Protein AF-A0A3M0VZ46-F1 (afdb_monomer)

Foldseek 3Di:
DPPPPDPDCVVLLVPLDDDQDVQLVVLLDQDPPPLQALFFFFAFCPLQCQLVSQLLVLQLLDSSLLSLLVVPVVVLLVVQLVVQHWWAFPVRDTDGSVPDDDLSVLSNLLSSLGRHDDDPVSRVSNNVSVVVSVVVQVVDVVCCVQPPGSANHHSVVSNVVSLLRRLVVLNRTPSRPVSSVSSLLQQWWWKWKWWDAPVVCVPPVDTDIDSDIDTDSAAEFEPFDQDPQQDTDDDLEEEVVRRVVCVQKHFDFHDHDPVRVVVVQVVVCVVPVDRDCPDPVNVVSVCVVRVPRGIMMGMATQADHQKYKYFYPQWDAFDDPDPDTFTDKGRQRAYHYDQKDFCVVRHDPPRDPVRPQFRMWGWFKWKWWFFIQDRVRRTDTGIWMWGQGSVRWIWTHDRNPGTDTDDPVCVRVPDDQDPHPRRDIHTGMTMIGIDRPPDPPPPPDPPPPPPPPPPDDDDDDDDDDDDDDDDDDDDDDDDDDDDDDDDDDDDDDDDDDDDKFKWKWKDDPPDIDIDGDDPVPDDPVNVVVVLVPDDPPIKIKMKIWDDDDDDPDDDDDDDDDDDDDDDDDDDDDTDIFMWTDDSVPRDIDGDDPCVVVVVVVVVVVVVVVVVVVVVVVVVVVVPPDDDDDDDDDDDDDDDDDDDDDDDDDDDDDDDDDDDDDDDDDDDDDDDDDDDDDDDDDDDDDDDDDDDDDDDDDDDDDDDDDDDDDDD

Secondary structure (DSSP, 8-state):
----PPPPTTTTTTTT--PPPHHHHHH-PPPPTT-S-SSPP----TTT-HHHHHHHHHHHH-HHHHHIIIIIIHHHHHHHHHTTPEEEBTTS-EEEGGG---HHHHHHHHHHHHTSPS-HHHHHHHHHHHHHHHHHHTTSHHHHHHS-TT----HHHHHHHHHHHHHHHHHTBSTTHHHHHHHHHTT-EEEEEEEEBHHHHHHH-PEEEPSPPEEESSEEEES--B-TTS-B---SEEEHHHHHHHHTEEEE--B--HHHHHHHHHHHHHHHSS--TTSHHHHHHHHHHHT---EEEEEEEEE--SEEEEEEE-PPPPEEETTEEEPPPP---EEEPPSEEE-GGGB-TTS-GGG-S--EEEEEEEEEEEEEE-TTS-EEEEEEEEEE-TTS-EEEEEGGGEEEEE-SHHHHS--S--TTTSPPPEEEEEEEEE--GGG------------------------------------------PPP-----PPPPP--PPPPEEEEEEEETTEEEEE---GGG--HHHHHHHHHH--TT-EEEEEEEEPPP--------------------PPPPPEEEEEEEETTTTEEEEPPTTHHHHHHHHHHHHHHHHHHHHHHHHHHHH---------------------------------------------PPPP-----------------PPPPPPP----------------

Sequence (711 aa):
MILQESPPDSARREGVFRAPNPDFLGAIRNPPDSTASNEPGALSSTGNSCYRNAVVIMLLSTRPIMSFIQNYHRLKILQLEEEPQNISYLNGSSVSAEYYSNLLLELEKLYSTLWETPSTTKTKRLRTEMNKLVSYLKKDDFFEDQFPHNQQSDAGQFLEYFINRCGAELEETTNFLQDAQDWRDLFTLRQTDRKRCRDCWQINHVKHRTEQIQNNNTWTLVMKRFDHLGQEIKQDSFTLDQLLNQWRKTPGESWYCDDCVADFEARFRAKHGHLDKNSAEYKAAKKERDSSNEDWRWYSYVSLPEVLFIDIVRFKGGQWDGSKVVHPPKDQRMVEIPEYVDMAPALDKDVPAEARHSTKYRLRAVIMHAGSVGRAGICTGHYVNYIRAADDQWWYVNEPREVVAVSFEDINIPTGASEWGGNDFTPYLMCYERVNEEGTPTPPAPAPQVQEVTFDSLFDDDSDAEPLQMTSSESRSPESRLPKQAPNAEPAKEETRATSILHLSLTLGSTTYNLTPTIADLSPSLLEEIARGAKPEARWMATLELPPAEEASSKGASKARKGGKGPKKGGKAPARRLIELDPALGRTYLLPSDVTATMRRSTRVAGRRQAAMKKQQEVEEAGGKGKHKSSISSLSPSLTMNTPPPHIHLLSSSPAAGTTTAAIKTEPPTTPTALVKIKRELVDASLSTPEPPRRKDYCYKGRVCGAAVVA

Radius of gyration: 37.92 Å; Cα contacts (8 Å, |Δi|>4): 885; chains: 1; bounding box: 94×119×137 Å

Solvent-accessible surface area (backbone atoms only — not comparable to full-atom values): 44694 Å² total; per-residue (Å²): 134,83,84,74,77,70,74,69,68,65,75,75,44,75,76,63,62,72,80,73,58,63,74,55,61,74,34,54,50,79,74,68,92,74,56,72,27,76,54,69,59,45,56,73,46,75,49,46,36,28,29,58,51,34,45,52,53,45,53,65,52,34,54,66,57,49,20,44,40,60,58,46,53,45,48,53,46,52,55,30,43,74,64,75,32,63,47,38,31,74,87,73,50,69,43,49,35,83,74,61,81,54,66,58,60,48,48,52,58,38,42,60,40,31,24,35,57,90,48,76,64,42,43,51,49,42,48,52,46,50,50,48,48,50,58,56,49,58,71,39,69,65,43,48,72,73,54,41,87,62,45,69,60,61,41,66,60,49,46,54,51,51,55,52,50,47,28,50,64,26,52,46,21,71,82,28,45,65,56,21,47,52,58,47,52,35,28,33,34,29,33,35,47,31,37,45,22,62,73,57,28,78,76,66,70,50,68,45,68,56,90,64,72,44,78,33,63,53,48,77,40,63,88,69,40,63,49,99,84,63,46,77,51,90,66,70,59,44,45,47,66,56,47,56,61,41,64,34,53,35,79,40,77,60,44,67,45,71,66,58,47,50,50,50,51,49,52,46,22,72,74,68,77,50,80,56,78,82,38,70,67,44,46,48,53,50,45,61,70,54,61,61,88,76,30,54,34,35,47,28,30,56,39,77,31,51,36,46,35,39,34,46,54,39,69,53,73,70,40,74,63,85,95,40,72,39,34,52,60,46,59,80,58,50,63,43,71,66,62,61,47,74,43,62,84,48,41,34,89,84,51,54,74,85,75,53,78,56,42,38,25,36,60,39,27,37,34,29,40,25,43,44,39,39,75,85,59,50,67,49,68,51,43,31,30,39,38,31,36,92,86,71,47,33,32,38,43,48,43,68,86,37,72,43,82,46,59,76,70,44,70,69,52,63,79,64,85,36,90,59,77,74,30,63,61,37,81,35,38,35,37,25,34,56,46,74,73,90,67,69,69,73,74,74,71,78,71,78,78,73,74,82,74,83,83,78,88,88,81,88,83,89,82,93,79,85,87,84,85,81,81,89,78,90,79,90,76,85,87,78,86,77,84,90,80,84,89,89,81,83,81,78,85,79,82,83,77,88,76,69,53,53,41,40,33,47,31,58,84,94,46,74,46,80,44,85,61,63,88,87,74,70,52,75,65,59,55,54,53,53,61,75,70,60,60,99,76,59,49,39,42,34,38,40,39,42,73,73,82,81,78,87,81,79,86,84,91,83,84,89,84,82,90,79,96,76,80,87,82,77,80,84,76,63,57,73,47,61,34,49,52,46,89,90,70,83,52,82,50,82,64,72,89,64,57,69,63,53,54,58,50,49,54,54,52,50,54,53,50,52,54,50,51,53,54,50,52,57,52,58,70,71,60,80,81,81,89,86,89,84,90,84,88,84,84,85,85,92,82,91,82,90,85,88,89,89,88,90,87,88,81,90,84,86,81,89,85,87,89,81,90,79,89,81,83,89,80,82,88,80,84,81,88,79,85,78,86,81,79,90,79,90,79,89,81,82,94,76,88,81,80,84,83,79,89,78,86,83,81,82,82,83,83,85,83,81,87,81,91,88,133

pLDDT: mean 70.36, std 25.59, range [27.38, 98.5]

Structure (mmCIF, N/CA/C/O backbone):
data_AF-A0A3M0VZ46-F1
#
_entry.id   AF-A0A3M0VZ46-F1
#
loop_
_atom_site.group_PDB
_atom_site.id
_atom_site.type_symbol
_atom_site.label_atom_id
_atom_site.label_alt_id
_atom_site.label_comp_id
_atom_site.label_asym_id
_atom_site.label_entity_id
_atom_site.label_seq_id
_atom_site.pdbx_PDB_ins_code
_atom_site.Cartn_x
_atom_site.Cartn_y
_atom_site.Cartn_z
_atom_site.occupancy
_atom_site.B_iso_or_equiv
_atom_site.auth_seq_id
_atom_site.auth_comp_id
_atom_site.auth_asym_id
_atom_site.auth_atom_id
_atom_site.pdbx_PDB_model_num
ATOM 1 N N . MET A 1 1 ? 43.057 4.302 -20.355 1.00 39.41 1 MET A N 1
ATOM 2 C CA . MET A 1 1 ? 41.867 4.109 -19.503 1.00 39.41 1 MET A CA 1
ATOM 3 C C . MET A 1 1 ? 42.252 4.521 -18.101 1.00 39.41 1 MET A C 1
ATOM 5 O O . MET A 1 1 ? 43.111 3.878 -17.517 1.00 39.41 1 MET A O 1
ATOM 9 N N . ILE A 1 2 ? 41.711 5.634 -17.614 1.00 37.44 2 ILE A N 1
ATOM 10 C CA . ILE A 1 2 ? 41.855 6.022 -16.211 1.00 37.44 2 ILE A CA 1
ATOM 11 C C . ILE A 1 2 ? 40.749 5.255 -15.484 1.00 37.44 2 ILE A C 1
ATOM 13 O O . ILE A 1 2 ? 39.576 5.464 -15.783 1.00 37.44 2 ILE A O 1
ATOM 17 N N . LEU A 1 3 ? 41.121 4.305 -14.622 1.00 40.16 3 LEU A N 1
ATOM 18 C CA . LEU A 1 3 ? 40.198 3.678 -13.676 1.00 40.16 3 LEU A CA 1
ATOM 19 C C . LEU A 1 3 ? 39.791 4.769 -12.690 1.00 40.16 3 LEU A C 1
ATOM 21 O O . LEU A 1 3 ? 40.478 5.019 -11.706 1.00 40.16 3 LEU A O 1
ATOM 25 N N . GLN A 1 4 ? 38.732 5.496 -13.020 1.00 38.25 4 GLN A N 1
ATOM 26 C CA . GLN A 1 4 ? 38.130 6.422 -12.085 1.00 38.25 4 GLN A CA 1
ATOM 27 C C . GLN A 1 4 ? 37.441 5.558 -11.028 1.00 38.25 4 GLN A C 1
ATOM 29 O O . GLN A 1 4 ? 36.417 4.930 -11.303 1.00 38.25 4 GLN A O 1
ATOM 34 N N . GLU A 1 5 ? 38.068 5.442 -9.857 1.00 41.75 5 GLU A N 1
ATOM 35 C CA . GLU A 1 5 ? 37.466 4.773 -8.710 1.00 41.75 5 GLU A CA 1
ATOM 36 C C . GLU A 1 5 ? 36.130 5.461 -8.439 1.00 41.75 5 GLU A C 1
ATOM 38 O O . GLU A 1 5 ? 36.062 6.669 -8.197 1.00 41.75 5 GLU A O 1
ATOM 43 N N . SER A 1 6 ? 35.043 4.703 -8.590 1.00 45.66 6 SER A N 1
ATOM 44 C CA . SER A 1 6 ? 33.720 5.195 -8.231 1.00 45.66 6 SER A CA 1
ATOM 45 C C . SER A 1 6 ? 33.770 5.620 -6.761 1.00 45.66 6 SER A C 1
ATOM 47 O O . SER A 1 6 ? 34.400 4.911 -5.971 1.00 45.66 6 SER A O 1
ATOM 49 N N . PRO A 1 7 ? 33.166 6.763 -6.383 1.00 49.09 7 PRO A N 1
ATOM 50 C CA . PRO A 1 7 ? 33.180 7.216 -4.998 1.00 49.09 7 PRO A CA 1
ATOM 51 C C . PRO A 1 7 ? 32.758 6.066 -4.077 1.00 49.09 7 PRO A C 1
ATOM 53 O O . PRO A 1 7 ? 31.862 5.303 -4.455 1.00 49.09 7 PRO A O 1
ATOM 56 N N . PRO A 1 8 ? 33.413 5.904 -2.911 1.00 54.06 8 PRO A N 1
ATOM 57 C CA . PRO A 1 8 ? 33.182 4.767 -2.040 1.00 54.06 8 PRO A CA 1
ATOM 58 C C . PRO A 1 8 ? 31.694 4.691 -1.720 1.00 54.06 8 PRO A C 1
ATOM 60 O O . PRO A 1 8 ? 31.095 5.603 -1.150 1.00 54.06 8 PRO A O 1
ATOM 63 N N . ASP A 1 9 ? 31.110 3.580 -2.145 1.00 57.72 9 ASP A N 1
ATOM 64 C CA . ASP A 1 9 ? 29.677 3.312 -2.165 1.00 57.72 9 ASP A CA 1
ATOM 65 C C . ASP A 1 9 ? 29.048 3.422 -0.757 1.00 57.72 9 ASP A C 1
ATOM 67 O O . ASP A 1 9 ? 27.840 3.548 -0.628 1.00 57.72 9 ASP A O 1
ATOM 71 N N . SER A 1 10 ? 29.863 3.455 0.306 1.00 52.72 10 SER A N 1
ATOM 72 C CA . SER A 1 10 ? 29.469 3.651 1.705 1.00 52.72 10 SER A CA 1
ATOM 73 C C . SER A 1 10 ? 28.842 5.012 2.023 1.00 52.72 10 SER A C 1
ATOM 75 O O . SER A 1 10 ? 27.855 5.045 2.748 1.00 52.72 10 SER A O 1
ATOM 77 N N . ALA A 1 11 ? 29.325 6.124 1.460 1.00 55.00 11 ALA A N 1
ATOM 78 C CA . ALA A 1 11 ? 28.757 7.450 1.756 1.00 55.00 11 ALA A CA 1
ATOM 79 C C . ALA A 1 11 ? 27.369 7.657 1.116 1.00 55.00 11 ALA A C 1
ATOM 81 O O . ALA A 1 11 ? 26.557 8.427 1.613 1.00 55.00 11 ALA A O 1
ATOM 82 N N . ARG A 1 12 ? 27.060 6.921 0.036 1.00 57.31 12 ARG A N 1
ATOM 83 C CA . ARG A 1 12 ? 25.708 6.851 -0.550 1.00 57.31 12 ARG A CA 1
ATOM 84 C C . ARG A 1 12 ? 24.762 5.926 0.232 1.00 57.31 12 ARG A C 1
ATOM 86 O O . ARG A 1 12 ? 23.581 5.877 -0.102 1.00 57.31 12 ARG A O 1
ATOM 93 N N . ARG A 1 13 ? 25.256 5.164 1.221 1.00 59.41 13 ARG A N 1
ATOM 94 C CA . ARG A 1 13 ? 24.473 4.177 1.995 1.00 59.41 13 ARG A CA 1
ATOM 95 C C . ARG A 1 13 ? 23.867 4.751 3.277 1.00 59.41 13 ARG A C 1
ATOM 97 O O . ARG A 1 13 ? 22.826 4.249 3.701 1.00 59.41 13 ARG A O 1
ATOM 104 N N . GLU A 1 14 ? 24.467 5.785 3.868 1.00 55.62 14 GLU A N 1
ATOM 105 C CA . GLU A 1 14 ? 23.945 6.460 5.065 1.00 55.62 14 GLU A CA 1
ATOM 106 C C . GLU A 1 14 ? 22.630 7.184 4.724 1.00 55.62 14 GLU A C 1
ATOM 108 O O . GLU A 1 14 ? 22.613 8.201 4.039 1.00 55.62 14 GLU A O 1
ATOM 113 N N . GLY A 1 15 ? 21.500 6.599 5.132 1.00 58.75 15 GLY A N 1
ATOM 114 C CA . GLY A 1 15 ? 20.143 7.106 4.875 1.00 58.75 15 GLY A CA 1
ATOM 115 C C . GLY A 1 15 ? 19.268 6.192 4.008 1.00 58.75 15 GLY A C 1
ATOM 116 O O . GLY A 1 15 ? 18.043 6.332 4.002 1.00 58.75 15 GLY A O 1
ATOM 117 N N . VAL A 1 16 ? 19.862 5.212 3.316 1.00 63.19 16 VAL A N 1
ATOM 118 C CA . VAL A 1 16 ? 19.117 4.255 2.474 1.00 63.19 16 VAL A CA 1
ATOM 119 C C . VAL A 1 16 ? 18.355 3.255 3.335 1.00 63.19 16 VAL A C 1
ATOM 121 O O . VAL A 1 16 ? 17.161 3.028 3.121 1.00 63.19 16 VAL A O 1
ATOM 124 N N . PHE A 1 17 ? 19.047 2.715 4.336 1.00 62.66 17 PHE A N 1
ATOM 125 C CA . PHE A 1 17 ? 18.474 1.851 5.351 1.00 62.66 17 PHE A CA 1
ATOM 126 C C . PHE A 1 17 ? 18.102 2.676 6.560 1.00 62.66 17 PHE A C 1
ATOM 128 O O . PHE A 1 17 ? 18.951 3.314 7.181 1.00 62.66 17 PHE A O 1
ATOM 135 N N . ARG A 1 18 ? 16.831 2.603 6.917 1.00 71.00 18 ARG A N 1
ATOM 136 C CA . ARG A 1 18 ? 16.387 2.979 8.241 1.00 71.00 18 ARG A CA 1
ATOM 137 C C . ARG A 1 18 ? 15.820 1.725 8.874 1.00 71.00 18 ARG A C 1
ATOM 139 O O . ARG A 1 18 ? 14.837 1.189 8.371 1.00 71.00 18 ARG A O 1
ATOM 146 N N . ALA A 1 19 ? 16.474 1.240 9.923 1.00 69.69 19 ALA A N 1
ATOM 147 C CA . ALA A 1 19 ? 15.853 0.231 10.763 1.00 69.69 19 ALA A CA 1
ATOM 148 C C . ALA A 1 19 ? 14.581 0.848 11.370 1.00 69.69 19 ALA A C 1
ATOM 150 O O . ALA A 1 19 ? 14.625 2.024 11.756 1.00 69.69 19 ALA A O 1
ATOM 151 N N . PRO A 1 20 ? 13.463 0.109 11.437 1.00 70.56 20 PRO A N 1
ATOM 152 C CA . PRO A 1 20 ? 12.300 0.580 12.167 1.00 70.56 20 PRO A CA 1
ATOM 153 C C . PRO A 1 20 ? 12.708 0.947 13.595 1.00 70.56 20 PRO A C 1
ATOM 155 O O . PRO A 1 20 ? 13.656 0.378 14.146 1.00 70.56 20 PRO A O 1
ATOM 158 N N . ASN A 1 21 ? 12.015 1.919 14.180 1.00 79.00 21 ASN A N 1
ATOM 159 C CA . ASN A 1 21 ? 12.285 2.345 15.544 1.00 79.00 21 ASN A CA 1
ATOM 160 C C . ASN A 1 21 ? 12.270 1.117 16.486 1.00 79.00 21 ASN A C 1
ATOM 162 O O . ASN A 1 21 ? 11.260 0.408 16.525 1.00 79.00 21 ASN A O 1
ATOM 166 N N . PRO A 1 22 ? 13.361 0.823 17.221 1.00 79.25 22 PRO A N 1
ATOM 167 C CA . PRO A 1 22 ? 13.434 -0.363 18.070 1.00 79.25 22 PRO A CA 1
ATOM 168 C C . PRO A 1 22 ? 12.386 -0.342 19.186 1.00 79.25 22 PRO A C 1
ATOM 170 O O . PRO A 1 22 ? 11.887 -1.404 19.550 1.00 79.25 22 PRO A O 1
ATOM 173 N N . ASP A 1 23 ? 11.992 0.841 19.672 1.00 77.44 23 ASP A N 1
ATOM 174 C CA . ASP A 1 23 ? 10.914 0.978 20.658 1.00 77.44 23 ASP A CA 1
ATOM 175 C C . ASP A 1 23 ? 9.586 0.493 20.075 1.00 77.44 23 ASP A C 1
ATOM 177 O O . ASP A 1 23 ? 8.810 -0.185 20.746 1.00 77.44 23 ASP A O 1
ATOM 181 N N . PHE A 1 24 ? 9.344 0.792 18.795 1.00 74.94 24 PHE A N 1
ATOM 182 C CA . PHE A 1 24 ? 8.182 0.288 18.078 1.00 74.94 24 PHE A CA 1
ATOM 183 C C . PHE A 1 24 ? 8.277 -1.228 17.856 1.00 74.94 24 PHE A C 1
ATOM 185 O O . PHE A 1 24 ? 7.322 -1.936 18.169 1.00 74.94 24 PHE A O 1
ATOM 192 N N . LEU A 1 25 ? 9.414 -1.747 17.379 1.00 73.19 25 LEU A N 1
ATOM 193 C CA . LEU A 1 25 ? 9.589 -3.190 17.159 1.00 73.19 25 LEU A CA 1
ATOM 194 C C . LEU A 1 25 ? 9.424 -3.993 18.455 1.00 73.19 25 LEU A C 1
ATOM 196 O O . LEU A 1 25 ? 8.754 -5.022 18.456 1.00 73.19 25 LEU A O 1
ATOM 200 N N . GLY A 1 26 ? 9.962 -3.493 19.571 1.00 69.69 26 GLY A N 1
ATOM 201 C CA . GLY A 1 26 ? 9.767 -4.079 20.898 1.00 69.69 26 GLY A CA 1
ATOM 202 C C . GLY A 1 26 ? 8.334 -3.936 21.420 1.00 69.69 26 GLY A C 1
ATOM 203 O O . GLY A 1 26 ? 7.891 -4.729 22.254 1.00 69.69 26 GLY A O 1
ATOM 204 N N . ALA A 1 27 ? 7.588 -2.951 20.914 1.00 65.75 27 ALA A N 1
ATOM 205 C CA . ALA A 1 27 ? 6.179 -2.774 21.213 1.00 65.75 27 ALA A CA 1
ATOM 206 C C . ALA A 1 27 ? 5.267 -3.679 20.381 1.00 65.75 27 ALA A C 1
ATOM 208 O O . ALA A 1 27 ? 4.128 -3.832 20.813 1.00 65.75 27 ALA A O 1
ATOM 209 N N . ILE A 1 28 ? 5.711 -4.282 19.258 1.00 64.44 28 ILE A N 1
ATOM 210 C CA . ILE A 1 28 ? 4.954 -5.300 18.496 1.00 64.44 28 ILE A CA 1
ATOM 211 C C . ILE A 1 28 ? 4.750 -6.533 19.381 1.00 64.44 28 ILE A C 1
ATOM 213 O O . ILE A 1 28 ? 5.497 -7.508 19.347 1.00 64.44 28 ILE A O 1
ATOM 217 N N . ARG A 1 29 ? 3.723 -6.473 20.223 1.00 62.72 29 ARG A N 1
ATOM 218 C CA . ARG A 1 29 ? 3.304 -7.571 21.085 1.00 62.72 29 ARG A CA 1
ATOM 219 C C . ARG A 1 29 ? 2.331 -8.458 20.323 1.00 62.72 29 ARG A C 1
ATOM 221 O O . ARG A 1 29 ? 1.649 -8.014 19.396 1.00 62.72 29 ARG A O 1
ATOM 228 N N . ASN A 1 30 ? 2.221 -9.712 20.761 1.00 56.31 30 ASN A N 1
ATOM 229 C CA . ASN A 1 30 ? 1.018 -10.475 20.458 1.00 56.31 30 ASN A CA 1
ATOM 230 C C . ASN A 1 30 ? -0.188 -9.638 20.918 1.00 56.31 30 ASN A C 1
ATOM 232 O O . ASN A 1 30 ? -0.091 -8.993 21.971 1.00 56.31 30 ASN A O 1
ATOM 236 N N . PRO A 1 31 ? -1.271 -9.574 20.121 1.00 51.91 31 PRO A N 1
ATOM 237 C CA . PRO A 1 31 ? -2.478 -8.864 20.523 1.00 51.91 31 PRO A CA 1
ATOM 238 C C . PRO A 1 31 ? -2.837 -9.300 21.945 1.00 51.91 31 PRO A C 1
ATOM 240 O O . PRO A 1 31 ? -2.648 -10.475 22.270 1.00 51.91 31 PRO A O 1
ATOM 243 N N . PRO A 1 32 ? -3.266 -8.371 22.811 1.00 51.62 32 PRO A N 1
ATOM 244 C CA . PRO A 1 32 ? -3.556 -8.720 24.190 1.00 51.62 32 PRO A CA 1
ATOM 245 C C . PRO A 1 32 ? -4.547 -9.888 24.199 1.00 51.62 32 PRO A C 1
ATOM 247 O O . PRO A 1 32 ? -5.526 -9.856 23.452 1.00 51.62 32 PRO A O 1
ATOM 250 N N . ASP A 1 33 ? -4.325 -10.882 25.067 1.00 54.47 33 ASP A N 1
ATOM 251 C CA . ASP A 1 33 ? -5.211 -12.047 25.282 1.00 54.47 33 ASP A CA 1
ATOM 252 C C . ASP A 1 33 ? -6.659 -11.651 25.674 1.00 54.47 33 ASP A C 1
ATOM 254 O O . ASP A 1 33 ? -7.500 -12.493 25.975 1.00 54.47 33 ASP A O 1
ATOM 258 N N . SER A 1 34 ? -6.961 -10.350 25.709 1.00 53.22 34 SER A N 1
ATOM 259 C CA . SER A 1 34 ? -8.215 -9.738 26.122 1.00 53.22 34 SER A CA 1
ATOM 260 C C . SER A 1 34 ? -9.230 -9.527 24.997 1.00 53.22 34 SER A C 1
ATOM 262 O O . SER A 1 34 ? -10.282 -8.935 25.259 1.00 53.22 34 SER A O 1
ATOM 264 N N . THR A 1 35 ? -8.988 -9.981 23.759 1.00 63.25 35 THR A N 1
ATOM 265 C CA . THR A 1 35 ? -10.085 -10.017 22.781 1.00 63.25 35 THR A CA 1
ATOM 266 C C . THR A 1 35 ? -11.153 -10.980 23.286 1.00 63.25 35 THR A C 1
ATOM 268 O O . THR A 1 35 ? -10.910 -12.174 23.429 1.00 63.25 35 THR A O 1
ATOM 271 N N . ALA A 1 36 ? -12.353 -10.462 23.555 1.00 72.25 36 ALA A N 1
ATOM 272 C CA . ALA A 1 36 ? -13.464 -11.259 24.078 1.00 72.25 36 ALA A CA 1
ATOM 273 C C . ALA A 1 36 ? -13.923 -12.368 23.109 1.00 72.25 36 ALA A C 1
ATOM 275 O O . ALA A 1 36 ? -14.676 -13.260 23.500 1.00 72.25 36 ALA A O 1
ATOM 276 N N . SER A 1 37 ? -13.525 -12.281 21.836 1.00 84.19 37 SER A N 1
ATOM 277 C CA . SER A 1 37 ? -13.819 -13.250 20.789 1.00 84.19 37 SER A CA 1
ATOM 278 C C . SER A 1 37 ? -12.766 -13.211 19.683 1.00 84.19 37 SER A C 1
ATOM 280 O O . SER A 1 37 ? -12.331 -12.136 19.271 1.00 84.19 37 SER A O 1
ATOM 282 N N . ASN A 1 38 ? -12.447 -14.384 19.136 1.00 87.31 38 ASN A N 1
ATOM 283 C CA . ASN A 1 38 ? -11.632 -14.523 17.926 1.00 87.31 38 ASN A CA 1
ATOM 284 C C . ASN A 1 38 ? -12.467 -14.431 16.638 1.00 87.31 38 ASN A C 1
ATOM 286 O O . ASN A 1 38 ? -11.908 -14.349 15.551 1.00 87.31 38 ASN A O 1
ATOM 290 N N . GLU A 1 39 ? -13.801 -14.423 16.744 1.00 93.88 39 GLU A N 1
ATOM 291 C CA . GLU A 1 39 ? -14.708 -14.171 15.621 1.00 93.88 39 GLU A CA 1
ATOM 292 C C . GLU A 1 39 ? -14.839 -12.657 15.351 1.00 93.88 39 GLU A C 1
ATOM 294 O O . GLU A 1 39 ? -15.320 -11.911 16.225 1.00 93.88 39 GLU A O 1
ATOM 299 N N . PRO A 1 40 ? -14.461 -12.179 14.150 1.00 94.50 40 PRO A N 1
ATOM 300 C CA . PRO A 1 40 ? -14.567 -10.773 13.789 1.00 94.50 40 PRO A CA 1
ATOM 301 C C . PRO A 1 40 ? -16.029 -10.360 13.587 1.00 94.50 40 PRO A C 1
ATOM 303 O O . PRO A 1 40 ? -16.891 -11.131 13.182 1.00 94.50 40 PRO A O 1
ATOM 306 N N . GLY A 1 41 ? -16.342 -9.098 13.861 1.00 92.50 41 GLY A N 1
ATOM 307 C CA . GLY A 1 41 ? -17.622 -8.512 13.481 1.00 92.50 41 GLY A CA 1
ATOM 308 C C . GLY A 1 41 ? -17.675 -8.233 11.981 1.00 92.50 41 GLY A C 1
ATOM 309 O O . GLY A 1 41 ? -16.658 -7.949 11.354 1.00 92.50 41 GLY A O 1
ATOM 310 N N . ALA A 1 42 ? -18.873 -8.238 11.405 1.00 91.00 42 ALA A N 1
ATOM 311 C CA . ALA A 1 42 ? -19.058 -7.858 10.012 1.00 91.00 42 ALA A CA 1
ATOM 312 C C . ALA A 1 42 ? -19.668 -6.462 9.841 1.00 91.00 42 ALA A C 1
ATOM 314 O O . ALA A 1 42 ? -20.551 -6.026 10.586 1.00 91.00 42 ALA A O 1
ATOM 315 N N . LEU A 1 43 ? -19.204 -5.769 8.800 1.00 91.50 43 LEU A N 1
ATOM 316 C CA . LEU A 1 43 ? -19.651 -4.434 8.421 1.00 91.50 43 LEU A CA 1
ATOM 317 C C . LEU A 1 43 ? -20.701 -4.495 7.308 1.00 91.50 43 LEU A C 1
ATOM 319 O O . LEU A 1 43 ? -20.539 -5.181 6.303 1.00 91.50 43 LEU A O 1
ATOM 323 N N . SER A 1 44 ? -21.776 -3.722 7.465 1.00 87.81 44 SER A N 1
ATOM 324 C CA . SER A 1 44 ? -22.819 -3.576 6.441 1.00 87.81 44 SER A CA 1
ATOM 325 C C . SER A 1 44 ? -22.310 -2.769 5.250 1.00 87.81 44 SER A C 1
ATOM 327 O O . SER A 1 44 ? -21.794 -1.670 5.432 1.00 87.81 44 SER A O 1
ATOM 329 N N . SER A 1 45 ? -22.524 -3.268 4.035 1.00 81.06 45 SER A N 1
ATOM 330 C CA . SER A 1 45 ? -22.110 -2.648 2.765 1.00 81.06 45 SER A CA 1
ATOM 331 C C . SER A 1 45 ? -23.068 -1.565 2.245 1.00 81.06 45 SER A C 1
ATOM 333 O O . SER A 1 45 ? -23.172 -1.343 1.037 1.00 81.06 45 SER A O 1
ATOM 335 N N . THR A 1 46 ? -23.795 -0.860 3.119 1.00 84.75 46 THR A N 1
ATOM 336 C CA . THR A 1 46 ? -24.784 0.131 2.665 1.00 84.75 46 THR A CA 1
ATOM 337 C C . THR A 1 46 ? -24.125 1.166 1.752 1.00 84.75 46 THR A C 1
ATOM 339 O O . THR A 1 46 ? -23.142 1.796 2.151 1.00 84.75 46 THR A O 1
ATOM 342 N N . GLY A 1 47 ? -24.648 1.315 0.531 1.00 86.12 47 GLY A N 1
ATOM 343 C CA . GLY A 1 47 ? -24.162 2.293 -0.443 1.00 86.12 47 GLY A CA 1
ATOM 344 C C . GLY A 1 47 ? -22.813 1.946 -1.080 1.00 86.12 47 GLY A C 1
ATOM 345 O O . GLY A 1 47 ? -21.946 2.811 -1.131 1.00 86.12 47 GLY A O 1
ATOM 346 N N . ASN A 1 48 ? -22.618 0.709 -1.554 1.00 92.56 48 ASN A N 1
ATOM 347 C CA . ASN A 1 48 ? -21.406 0.288 -2.279 1.00 92.56 48 ASN A CA 1
ATOM 348 C C . ASN A 1 48 ? -20.100 0.503 -1.489 1.00 92.56 48 ASN A C 1
ATOM 350 O O . ASN A 1 48 ? -19.047 0.779 -2.056 1.00 92.56 48 ASN A O 1
ATOM 354 N N . SER A 1 49 ? -20.164 0.368 -0.164 1.00 95.12 49 SER A N 1
ATOM 355 C CA . SER A 1 49 ? -19.047 0.639 0.751 1.00 95.12 49 SER A CA 1
ATOM 356 C C . SER A 1 49 ? -18.156 -0.574 1.043 1.00 95.12 49 SER A C 1
ATOM 358 O O . SER A 1 49 ? -17.275 -0.496 1.901 1.00 95.12 49 SER A O 1
ATOM 360 N N . CYS A 1 50 ? -18.353 -1.694 0.339 1.00 95.94 50 CYS A N 1
ATOM 361 C CA . CYS A 1 50 ? -17.606 -2.932 0.569 1.00 95.94 50 CYS A CA 1
ATOM 362 C C . CYS A 1 50 ? -16.090 -2.768 0.364 1.00 95.94 50 CYS A C 1
ATOM 364 O O . CYS A 1 50 ? -15.338 -3.337 1.145 1.00 95.94 50 CYS A O 1
ATOM 366 N N . TYR A 1 51 ? -15.633 -1.932 -0.578 1.00 97.12 51 TYR A N 1
ATOM 367 C CA . TYR A 1 51 ? -14.200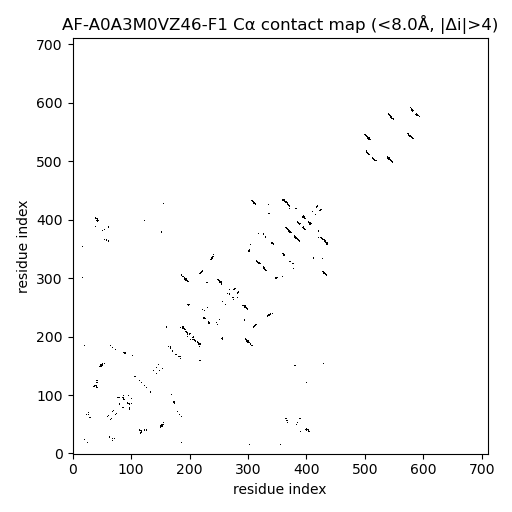 -1.649 -0.787 1.00 97.12 51 TYR A CA 1
ATOM 368 C C . TYR A 1 51 ? -13.530 -1.090 0.480 1.00 97.12 51 TYR A C 1
ATOM 370 O O . TYR A 1 51 ? -12.498 -1.587 0.925 1.00 97.12 51 TYR A O 1
ATOM 378 N N . ARG A 1 52 ? -14.165 -0.096 1.113 1.00 96.88 52 ARG A N 1
ATOM 379 C CA . ARG A 1 52 ? -13.684 0.542 2.341 1.00 96.88 52 ARG A CA 1
ATOM 380 C C . ARG A 1 52 ? -13.782 -0.402 3.528 1.00 96.88 52 ARG A C 1
ATOM 382 O O . ARG A 1 52 ? -12.837 -0.502 4.302 1.00 96.88 52 ARG A O 1
ATOM 389 N N . ASN A 1 53 ? -14.925 -1.071 3.684 1.00 97.12 53 ASN A N 1
ATOM 390 C CA . ASN A 1 53 ? -15.121 -2.029 4.771 1.00 97.12 53 ASN A CA 1
ATOM 391 C C . ASN A 1 53 ? -14.061 -3.134 4.704 1.00 97.12 53 ASN A C 1
ATOM 393 O O . ASN A 1 53 ? -13.513 -3.510 5.738 1.00 97.12 53 ASN A O 1
ATOM 397 N N . ALA A 1 54 ? -13.745 -3.608 3.493 1.00 97.50 54 ALA A N 1
ATOM 398 C CA . ALA A 1 54 ? -12.747 -4.639 3.287 1.00 97.50 54 ALA A CA 1
ATOM 399 C C . ALA A 1 54 ? -11.351 -4.170 3.728 1.00 97.50 54 ALA A C 1
ATOM 401 O O . ALA A 1 54 ? -10.697 -4.837 4.528 1.00 97.50 54 ALA A O 1
ATOM 402 N N . VAL A 1 55 ? -10.937 -2.976 3.298 1.00 98.25 55 VAL A N 1
ATOM 403 C CA . VAL A 1 55 ? -9.657 -2.376 3.705 1.00 98.25 55 VAL A CA 1
ATOM 404 C C . VAL A 1 55 ? -9.583 -2.147 5.212 1.00 98.25 55 VAL A C 1
ATOM 406 O O . VAL A 1 55 ? -8.596 -2.525 5.830 1.00 98.25 55 VAL A O 1
ATOM 409 N N . VAL A 1 56 ? -10.620 -1.578 5.832 1.00 97.94 56 VAL A N 1
ATOM 410 C CA . VAL A 1 56 ? -10.611 -1.316 7.280 1.00 97.94 56 VAL A CA 1
ATOM 411 C C . VAL A 1 56 ? -10.507 -2.618 8.072 1.00 97.94 56 VAL A C 1
ATOM 413 O O . VAL A 1 56 ? -9.670 -2.716 8.959 1.00 97.94 56 VAL A O 1
ATOM 416 N N . ILE A 1 57 ? -11.286 -3.646 7.728 1.00 97.25 57 ILE A N 1
ATOM 417 C CA . ILE A 1 57 ? -11.199 -4.957 8.393 1.00 97.25 57 ILE A CA 1
ATOM 418 C C . ILE A 1 57 ? -9.809 -5.585 8.204 1.00 97.25 57 ILE A C 1
ATOM 420 O O . ILE A 1 57 ? -9.260 -6.130 9.159 1.00 97.25 57 ILE A O 1
ATOM 424 N N . MET A 1 58 ? -9.222 -5.472 7.007 1.00 98.19 58 MET A N 1
ATOM 425 C CA . MET A 1 58 ? -7.858 -5.928 6.734 1.00 98.19 58 MET A CA 1
ATOM 426 C C . MET A 1 58 ? -6.856 -5.235 7.670 1.00 98.19 58 MET A C 1
ATOM 428 O O . MET A 1 58 ? -6.118 -5.923 8.368 1.00 98.19 58 MET A O 1
ATOM 432 N N . LEU A 1 59 ? -6.880 -3.901 7.758 1.00 97.62 59 LEU A N 1
ATOM 433 C CA . LEU A 1 59 ? -5.982 -3.126 8.626 1.00 97.62 59 LEU A CA 1
ATOM 434 C C . LEU A 1 59 ? -6.152 -3.475 10.112 1.00 97.62 59 LEU A C 1
ATOM 436 O O . LEU A 1 59 ? -5.165 -3.650 10.820 1.00 97.62 59 LEU A O 1
ATOM 440 N N . LEU A 1 60 ? -7.397 -3.626 10.576 1.00 96.06 60 LEU A N 1
ATOM 441 C CA . LEU A 1 60 ? -7.717 -3.996 11.961 1.00 96.06 60 LEU A CA 1
ATOM 442 C C . LEU A 1 60 ? -7.307 -5.435 12.308 1.00 96.06 60 LEU A C 1
ATOM 444 O O . LEU A 1 60 ? -7.210 -5.777 13.485 1.00 96.06 60 LEU A O 1
ATOM 448 N N . SER A 1 61 ? -7.085 -6.289 11.308 1.00 94.81 61 SER A N 1
ATOM 449 C CA . SER A 1 61 ? -6.564 -7.641 11.520 1.00 94.81 61 SER A CA 1
ATOM 450 C C . SER A 1 61 ? -5.040 -7.677 11.671 1.00 94.81 61 SER A C 1
ATOM 452 O O . SER A 1 61 ? -4.512 -8.675 12.166 1.00 94.81 61 SER A O 1
ATOM 454 N N . THR A 1 62 ? -4.337 -6.604 11.292 1.00 94.75 62 THR A N 1
ATOM 455 C CA . THR A 1 62 ? -2.875 -6.563 11.194 1.00 94.75 62 THR A CA 1
ATOM 456 C C . THR A 1 62 ? -2.216 -6.211 12.531 1.00 94.75 62 THR A C 1
ATOM 458 O O . THR A 1 62 ? -2.394 -5.110 13.058 1.00 94.75 62 THR A O 1
ATOM 461 N N . ARG A 1 63 ? -1.405 -7.123 13.080 1.00 91.62 63 ARG A N 1
ATOM 462 C CA . ARG A 1 63 ? -0.779 -6.987 14.405 1.00 91.62 63 ARG A CA 1
ATOM 463 C C . ARG A 1 63 ? 0.196 -5.806 14.483 1.00 91.62 63 ARG A C 1
ATOM 465 O O . ARG A 1 63 ? 0.026 -5.010 15.405 1.00 91.62 63 ARG A O 1
ATOM 472 N N . PRO A 1 64 ? 1.153 -5.604 13.548 1.00 92.75 64 PRO A N 1
ATOM 473 C CA . PRO A 1 64 ? 2.036 -4.436 13.609 1.00 92.75 64 PRO A CA 1
ATOM 474 C C . PRO A 1 64 ? 1.286 -3.097 13.610 1.00 92.75 64 PRO A C 1
ATOM 476 O O . PRO A 1 64 ? 1.653 -2.195 14.357 1.00 92.75 64 PRO A O 1
ATOM 479 N N . ILE A 1 65 ? 0.199 -2.985 12.833 1.00 94.75 65 ILE A N 1
ATOM 480 C CA . ILE A 1 65 ? -0.631 -1.770 12.765 1.00 94.75 65 ILE A CA 1
ATOM 481 C C . ILE A 1 65 ? -1.306 -1.518 14.107 1.00 94.75 65 ILE A C 1
ATOM 483 O O . ILE A 1 65 ? -1.176 -0.437 14.675 1.00 94.75 65 ILE A O 1
ATOM 487 N N . MET A 1 66 ? -2.009 -2.517 14.642 1.00 93.94 66 MET A N 1
ATOM 488 C CA . MET A 1 66 ? -2.721 -2.341 15.906 1.00 93.94 66 MET A CA 1
ATOM 489 C C . MET A 1 66 ? -1.770 -2.117 17.073 1.00 93.94 66 MET A C 1
ATOM 491 O O . MET A 1 66 ? -2.062 -1.318 17.960 1.00 93.94 66 MET A O 1
ATOM 495 N N . SER A 1 67 ? -0.597 -2.742 17.030 1.00 90.50 67 SER A N 1
ATOM 496 C CA . SER A 1 67 ? 0.438 -2.522 18.024 1.00 90.50 67 SER A CA 1
ATOM 497 C C . SER A 1 67 ? 1.031 -1.116 17.958 1.00 90.50 67 SER A C 1
ATOM 499 O O . SER A 1 67 ? 1.242 -0.502 19.001 1.00 90.50 67 SER A O 1
ATOM 501 N N . PHE A 1 68 ? 1.242 -0.567 16.756 1.00 93.19 68 PHE A N 1
ATOM 502 C CA . PHE A 1 68 ? 1.617 0.839 16.595 1.00 93.19 68 PHE A CA 1
ATOM 503 C C . PHE A 1 68 ? 0.574 1.756 17.246 1.00 93.19 68 PHE A C 1
ATOM 505 O O . PHE A 1 68 ? 0.911 2.649 18.018 1.00 93.19 68 PHE A O 1
ATOM 512 N N . ILE A 1 69 ? -0.709 1.510 16.983 1.00 94.44 69 ILE A N 1
ATOM 513 C CA . ILE A 1 69 ? -1.789 2.354 17.498 1.00 94.44 69 ILE A CA 1
ATOM 514 C C . ILE A 1 69 ? -1.868 2.265 19.030 1.00 94.44 69 ILE A C 1
ATOM 516 O O . ILE A 1 69 ? -1.808 3.290 19.703 1.00 94.44 69 ILE A O 1
ATOM 520 N N . GLN A 1 70 ? -1.961 1.055 19.585 1.00 91.44 70 GLN A N 1
ATOM 521 C CA . GLN A 1 70 ? -2.258 0.829 21.005 1.00 91.44 70 GLN A CA 1
ATOM 522 C C . GLN A 1 70 ? -1.031 0.962 21.912 1.00 91.44 70 GLN A C 1
ATOM 524 O O . GLN A 1 70 ? -1.113 1.550 22.987 1.00 91.44 70 GLN A O 1
ATOM 529 N N . ASN A 1 71 ? 0.115 0.422 21.488 1.00 87.56 71 ASN A N 1
ATOM 530 C CA . ASN A 1 71 ? 1.300 0.295 22.341 1.00 87.56 71 ASN A CA 1
ATOM 531 C C . ASN A 1 71 ? 2.356 1.369 22.073 1.00 87.56 71 ASN A C 1
ATOM 533 O O . ASN A 1 71 ? 3.303 1.479 22.845 1.00 87.56 71 ASN A O 1
ATOM 537 N N . TYR A 1 72 ? 2.229 2.143 20.993 1.00 87.88 72 TYR A N 1
ATOM 538 C CA . TYR A 1 72 ? 3.185 3.198 20.664 1.00 87.88 72 TYR A CA 1
ATOM 539 C C . TYR A 1 72 ? 2.518 4.573 20.682 1.00 87.88 72 TYR A C 1
ATOM 541 O O . TYR A 1 72 ? 2.831 5.401 21.536 1.00 87.88 72 TYR A O 1
ATOM 549 N N . HIS A 1 73 ? 1.541 4.801 19.807 1.00 93.00 73 HIS A N 1
ATOM 550 C CA . HIS A 1 73 ? 0.906 6.106 19.664 1.00 93.00 73 HIS A CA 1
ATOM 551 C C . HIS A 1 73 ? -0.018 6.452 20.847 1.00 93.00 73 HIS A C 1
ATOM 553 O O . HIS A 1 73 ? 0.119 7.514 21.458 1.00 93.00 73 HIS A O 1
ATOM 559 N N . ARG A 1 74 ? -0.924 5.542 21.239 1.00 93.81 74 ARG A N 1
ATOM 560 C CA . ARG A 1 74 ? -1.870 5.781 22.343 1.00 93.81 74 ARG A CA 1
ATOM 561 C C . ARG A 1 74 ? -1.163 5.971 23.682 1.00 93.81 74 ARG A C 1
ATOM 563 O O . ARG A 1 74 ? -1.561 6.854 24.434 1.00 93.81 74 ARG A O 1
ATOM 570 N N . LEU A 1 75 ? -0.100 5.213 23.966 1.00 92.25 75 LEU A N 1
ATOM 571 C CA . LEU A 1 75 ? 0.673 5.382 25.204 1.00 92.25 75 LEU A CA 1
ATOM 572 C C . LEU A 1 75 ? 1.297 6.778 25.316 1.00 92.25 75 LEU A C 1
ATOM 574 O O . LEU A 1 75 ? 1.244 7.373 26.389 1.00 92.25 75 LEU A O 1
ATOM 578 N N . LYS A 1 76 ? 1.829 7.331 24.219 1.00 93.19 76 LYS A N 1
ATOM 579 C CA . LYS A 1 76 ? 2.347 8.708 24.212 1.00 93.19 76 LYS A CA 1
ATOM 580 C C . LYS A 1 76 ? 1.248 9.727 24.495 1.00 93.19 76 LYS A C 1
ATOM 582 O O . LYS A 1 76 ? 1.475 10.669 25.243 1.00 93.19 76 LYS A O 1
ATOM 587 N N . ILE A 1 77 ? 0.053 9.536 23.936 1.00 94.94 77 ILE A N 1
ATOM 588 C CA . ILE A 1 77 ? -1.087 10.417 24.225 1.00 94.94 77 ILE A CA 1
ATOM 589 C C . ILE A 1 77 ? -1.483 10.326 25.703 1.00 94.94 77 ILE A C 1
ATOM 591 O O . ILE A 1 77 ? -1.646 11.364 26.330 1.00 94.94 77 ILE A O 1
ATOM 595 N N . LEU A 1 78 ? -1.570 9.121 26.276 1.00 95.12 78 LEU A N 1
ATOM 596 C CA . LEU A 1 78 ? -1.886 8.936 27.699 1.00 95.12 78 LEU A CA 1
ATOM 597 C C . LEU A 1 78 ? -0.865 9.637 28.612 1.00 95.12 78 LEU A C 1
ATOM 599 O O . LEU A 1 78 ? -1.255 10.294 29.569 1.00 95.12 78 LEU A O 1
ATOM 603 N N . GLN A 1 79 ? 0.428 9.577 28.283 1.00 95.25 79 GLN A N 1
ATOM 604 C CA . GLN A 1 79 ? 1.464 10.317 29.018 1.00 95.25 79 GLN A CA 1
ATOM 605 C C . GLN A 1 79 ? 1.242 11.838 28.952 1.00 95.25 79 GLN A C 1
ATOM 607 O O . GLN A 1 79 ? 1.389 12.534 29.953 1.00 95.25 79 GLN A O 1
ATOM 612 N N . LEU A 1 80 ? 0.839 12.364 27.792 1.00 94.31 80 LEU A N 1
ATOM 613 C CA . LEU A 1 80 ? 0.508 13.785 27.637 1.00 94.31 80 LEU A CA 1
ATOM 614 C C . LEU A 1 80 ? -0.786 14.171 28.378 1.00 94.31 80 LEU A C 1
ATOM 616 O O . LEU A 1 80 ? -0.875 15.290 28.884 1.00 94.31 80 LEU A O 1
ATOM 620 N N . GLU A 1 81 ? -1.771 13.267 28.453 1.00 95.69 81 GLU A N 1
ATOM 621 C CA . GLU A 1 81 ? -3.001 13.429 29.245 1.00 95.69 81 GLU A CA 1
ATOM 622 C C . GLU A 1 81 ? -2.686 13.505 30.755 1.00 95.69 81 GLU A C 1
ATOM 624 O O . GLU A 1 81 ? -3.255 14.342 31.457 1.00 95.69 81 GLU A O 1
ATOM 629 N N . GLU A 1 82 ? -1.755 12.679 31.250 1.00 95.81 82 GLU A N 1
ATOM 630 C CA . GLU A 1 82 ? -1.314 12.662 32.655 1.00 95.81 82 GLU A CA 1
ATOM 631 C C . GLU A 1 82 ? -0.511 13.910 33.061 1.00 95.81 82 GLU A C 1
ATOM 633 O O . GLU A 1 82 ? -0.583 14.342 34.215 1.00 95.81 82 GLU A O 1
ATOM 638 N N . GLU A 1 83 ? 0.232 14.508 32.123 1.00 94.56 83 GLU A N 1
ATOM 639 C CA . GLU A 1 83 ? 1.056 15.709 32.328 1.00 94.56 83 GLU A CA 1
ATOM 640 C C . GLU A 1 83 ? 0.347 17.038 31.964 1.00 94.56 83 GLU A C 1
ATOM 642 O O . GLU A 1 83 ? 0.994 18.065 31.743 1.00 94.56 83 GLU A O 1
ATOM 647 N N . PRO A 1 84 ? -0.993 17.073 32.041 1.00 90.56 84 PRO A N 1
ATOM 648 C CA . PRO A 1 84 ? -1.907 17.968 31.303 1.00 90.56 84 PRO A CA 1
ATOM 649 C C . PRO A 1 84 ? -1.284 18.802 30.168 1.00 90.56 84 PRO A C 1
ATOM 651 O O . PRO A 1 84 ? -1.426 20.029 30.121 1.00 90.56 84 PRO A O 1
ATOM 654 N N . GLN A 1 85 ? -0.590 18.148 29.236 1.00 94.56 85 GLN A N 1
ATOM 655 C CA . GLN A 1 85 ? 0.067 18.833 28.131 1.00 94.56 85 GLN A CA 1
ATOM 656 C C . GLN A 1 85 ? -0.905 19.097 26.978 1.00 94.56 85 GLN A C 1
ATOM 658 O O . GLN A 1 85 ? -1.851 18.347 26.717 1.00 94.56 85 GLN A O 1
ATOM 663 N N . ASN A 1 86 ? -0.637 20.177 26.245 1.00 96.19 86 ASN A N 1
ATOM 664 C CA . ASN A 1 86 ? -1.311 20.445 24.984 1.00 96.19 86 ASN A CA 1
ATOM 665 C C . ASN A 1 86 ? -0.512 19.838 23.830 1.00 96.19 86 ASN A C 1
ATOM 667 O O . ASN A 1 86 ? 0.706 20.005 23.738 1.00 96.19 86 ASN A O 1
ATOM 671 N N . ILE A 1 87 ? -1.217 19.201 22.904 1.00 96.75 87 ILE A N 1
ATOM 672 C CA . ILE A 1 87 ? -0.676 18.803 21.610 1.00 96.75 87 ILE A CA 1
ATOM 673 C C . ILE A 1 87 ? -0.692 20.035 20.715 1.00 96.75 87 ILE A C 1
ATOM 675 O O . ILE A 1 87 ? -1.732 20.671 20.524 1.00 96.75 87 ILE A O 1
ATOM 679 N N . SER A 1 88 ? 0.484 20.398 20.212 1.00 97.12 88 SER A N 1
ATOM 680 C CA . SER A 1 88 ? 0.675 21.594 19.396 1.00 97.12 88 SER A CA 1
ATOM 681 C C . SER A 1 88 ? 0.680 21.225 17.916 1.00 97.12 88 SER A C 1
ATOM 683 O O . SER A 1 88 ? 1.358 20.288 17.492 1.00 97.12 88 SER A O 1
ATOM 685 N N . TYR A 1 89 ? -0.083 21.970 17.126 1.00 97.06 89 TYR A N 1
ATOM 686 C CA . TYR A 1 89 ? -0.138 21.851 15.676 1.00 97.06 89 TYR A CA 1
ATOM 687 C C . TYR A 1 89 ? 0.898 22.767 15.019 1.00 97.06 89 TYR A C 1
ATOM 689 O O . TYR A 1 89 ? 1.254 23.817 15.557 1.00 97.06 89 TYR A O 1
ATOM 697 N N . LEU A 1 90 ? 1.342 22.416 13.810 1.00 95.56 90 LEU A N 1
ATOM 698 C CA . LEU A 1 90 ? 2.301 23.220 13.039 1.00 95.56 90 LEU A CA 1
ATOM 699 C C . LEU A 1 90 ? 1.784 24.628 12.702 1.00 95.56 90 LEU A C 1
ATOM 701 O O . LEU A 1 90 ? 2.575 25.549 12.528 1.00 95.56 90 LEU A O 1
ATOM 705 N N . ASN A 1 91 ? 0.464 24.821 12.656 1.00 96.06 91 ASN A N 1
ATOM 706 C CA . ASN A 1 91 ? -0.156 26.136 12.459 1.00 96.06 91 ASN A CA 1
ATOM 707 C C . ASN A 1 91 ? -0.166 27.014 13.733 1.00 96.06 91 ASN A C 1
ATOM 709 O O . ASN A 1 91 ? -0.767 28.088 13.730 1.00 96.06 91 ASN A O 1
ATOM 713 N N . GLY A 1 92 ? 0.447 26.550 14.828 1.00 96.75 92 GLY A N 1
ATOM 714 C CA . GLY A 1 92 ? 0.518 27.241 16.115 1.00 96.75 92 GLY A CA 1
ATOM 715 C C . GLY A 1 92 ? -0.714 27.075 17.008 1.00 96.75 92 GLY A C 1
ATOM 716 O O . GLY A 1 92 ? -0.685 27.522 18.155 1.00 96.75 92 GLY A O 1
ATOM 717 N N . SER A 1 93 ? -1.787 26.438 16.526 1.00 97.25 93 SER A N 1
ATOM 718 C CA . SER A 1 93 ? -2.915 26.056 17.383 1.00 97.25 93 SER A CA 1
ATOM 719 C C . SER A 1 93 ? -2.527 24.898 18.303 1.00 97.25 93 SER A C 1
ATOM 721 O O . SER A 1 93 ? -1.569 24.170 18.045 1.00 97.25 93 SER A O 1
ATOM 723 N N . SER A 1 94 ? -3.255 24.723 19.399 1.00 97.25 94 SER A N 1
ATOM 724 C CA . SER A 1 94 ? -3.037 23.602 20.304 1.00 97.25 94 SER A CA 1
ATOM 725 C C . SER A 1 94 ? -4.351 23.107 20.889 1.00 97.25 94 SER A C 1
ATOM 727 O O . SER A 1 94 ? -5.338 23.842 20.968 1.00 97.25 94 SER A O 1
ATOM 729 N N . VAL A 1 95 ? -4.365 21.834 21.264 1.00 97.56 95 VAL A N 1
ATOM 730 C CA . VAL A 1 95 ? -5.504 21.170 21.894 1.00 97.56 95 VAL A CA 1
ATOM 731 C C . VAL A 1 95 ? -5.005 20.403 23.110 1.00 97.56 95 VAL A C 1
ATOM 733 O O . VAL A 1 95 ? -3.905 19.856 23.084 1.00 97.56 95 VAL A O 1
ATOM 736 N N . SER A 1 96 ? -5.787 20.361 24.185 1.00 97.44 96 SER A N 1
ATOM 737 C CA . SER A 1 96 ? -5.459 19.492 25.320 1.00 97.44 96 SER A CA 1
ATOM 738 C C . SER A 1 96 ? -5.460 18.028 24.866 1.00 97.44 96 SER A C 1
ATOM 740 O O . SER A 1 96 ? -6.313 17.633 24.066 1.00 97.44 96 SER A O 1
ATOM 742 N N . ALA A 1 97 ? -4.500 17.239 25.360 1.00 96.56 97 ALA A N 1
ATOM 743 C CA . ALA A 1 97 ? -4.322 15.846 24.953 1.00 96.56 97 ALA A CA 1
ATOM 744 C C . ALA A 1 97 ? -5.590 14.987 25.118 1.00 96.56 97 ALA A C 1
ATOM 746 O O . ALA A 1 97 ? -5.865 14.155 24.260 1.00 96.56 97 ALA A O 1
ATOM 747 N N . GLU A 1 98 ? -6.418 15.269 26.131 1.00 95.50 98 GLU A N 1
ATOM 748 C CA . GLU A 1 98 ? -7.706 14.597 26.380 1.00 95.50 98 GLU A CA 1
ATOM 749 C C . GLU A 1 98 ? -8.688 14.730 25.199 1.00 95.50 98 GLU A C 1
ATOM 751 O O . GLU A 1 98 ? -9.497 13.839 24.935 1.00 95.50 98 GLU A O 1
ATOM 756 N N . TYR A 1 99 ? -8.618 15.846 24.470 1.00 96.44 99 TYR A N 1
ATOM 757 C CA . TYR A 1 99 ? -9.511 16.153 23.349 1.00 96.44 99 TYR A CA 1
ATOM 758 C C . TYR A 1 99 ? -8.869 15.884 21.987 1.00 96.44 99 TYR A C 1
ATOM 760 O O . TYR A 1 99 ? -9.500 16.123 20.952 1.00 96.44 99 TYR A O 1
ATOM 768 N N . TYR A 1 100 ? -7.623 15.410 21.962 1.00 96.50 100 TYR A N 1
ATOM 769 C CA . TYR A 1 100 ? -6.953 15.072 20.720 1.00 96.50 100 TYR A CA 1
ATOM 770 C C . TYR A 1 100 ? -7.566 13.812 20.106 1.00 96.50 100 TYR A C 1
ATOM 772 O O . TYR A 1 100 ? -7.786 12.798 20.764 1.00 96.50 100 TYR A O 1
ATOM 780 N N . SER A 1 101 ? -7.852 13.885 18.810 1.00 95.62 101 SER A N 1
ATOM 781 C CA . SER A 1 101 ? -8.417 12.786 18.039 1.00 95.62 101 SER A CA 1
ATOM 782 C C . SER A 1 101 ? -7.798 12.786 16.652 1.00 95.62 101 SER A C 1
ATOM 784 O O . SER A 1 101 ? -7.623 13.846 16.056 1.00 95.62 101 SER A O 1
ATOM 786 N N . ASN A 1 102 ? -7.520 11.599 16.126 1.00 96.75 102 ASN A N 1
ATOM 787 C CA . ASN A 1 102 ? -7.067 11.386 14.755 1.00 96.75 102 ASN A CA 1
ATOM 788 C C . ASN A 1 102 ? -7.632 10.061 14.217 1.00 96.75 102 ASN A C 1
ATOM 790 O O . ASN A 1 102 ? -8.294 9.312 14.946 1.00 96.75 102 ASN A O 1
ATOM 794 N N . LEU A 1 103 ? -7.364 9.754 12.948 1.00 97.50 103 LEU A N 1
ATOM 795 C CA . LEU A 1 103 ? -7.831 8.512 12.320 1.00 97.50 103 LEU A CA 1
ATOM 796 C C . LEU A 1 103 ? -7.354 7.225 13.013 1.00 97.50 103 LEU A C 1
ATOM 798 O O . LEU A 1 103 ? -8.081 6.230 13.003 1.00 97.50 103 LEU A O 1
ATOM 802 N N . LEU A 1 104 ? -6.166 7.222 13.621 1.00 97.38 104 LEU A N 1
ATOM 803 C CA . LEU A 1 104 ? -5.629 6.040 14.301 1.00 97.38 104 LEU A CA 1
ATOM 804 C C . LEU A 1 104 ? -6.424 5.706 15.569 1.00 97.38 104 LEU A C 1
ATOM 806 O O . LEU A 1 104 ? -6.727 4.540 15.817 1.00 97.38 104 LEU A O 1
ATOM 810 N N . LEU A 1 105 ? -6.839 6.721 16.327 1.00 96.56 105 LEU A N 1
ATOM 811 C CA . LEU A 1 105 ? -7.691 6.544 17.507 1.00 96.56 105 LEU A CA 1
ATOM 812 C C . LEU A 1 105 ? -9.113 6.096 17.135 1.00 96.56 105 LEU A C 1
ATOM 814 O O . LEU A 1 105 ? -9.748 5.339 17.871 1.00 96.56 105 LEU A O 1
ATOM 818 N N . GLU A 1 106 ? -9.624 6.508 15.972 1.00 97.19 106 GLU A N 1
ATOM 819 C CA . GLU A 1 106 ? -10.893 5.983 15.453 1.00 97.19 106 GLU A CA 1
ATOM 820 C C . GLU A 1 106 ? -10.774 4.506 15.033 1.00 97.19 106 GLU A C 1
ATOM 822 O O . GLU A 1 106 ? -11.695 3.719 15.279 1.00 97.19 106 GLU A O 1
ATOM 827 N N . LEU A 1 107 ? -9.628 4.089 14.475 1.00 96.88 107 LEU A N 1
ATOM 828 C CA . LEU A 1 107 ? -9.346 2.671 14.226 1.00 96.88 107 LEU A CA 1
ATOM 829 C C . LEU A 1 107 ? -9.258 1.856 15.522 1.00 96.88 107 LEU A C 1
ATOM 831 O O . LEU A 1 107 ? -9.773 0.743 15.561 1.00 96.88 107 LEU A O 1
ATOM 835 N N . GLU A 1 108 ? -8.670 2.388 16.593 1.00 95.75 108 GLU A N 1
ATOM 836 C CA . GLU A 1 108 ? -8.600 1.703 17.893 1.00 95.75 108 GLU A CA 1
ATOM 837 C C . GLU A 1 108 ? -9.995 1.395 18.474 1.00 95.75 108 GLU A C 1
ATOM 839 O O . GLU A 1 108 ? -10.271 0.279 18.939 1.00 95.75 108 GLU A O 1
ATOM 844 N N . LYS A 1 109 ? -10.914 2.367 18.401 1.00 95.38 109 LYS A N 1
ATOM 845 C CA . LYS A 1 109 ? -12.316 2.200 18.829 1.00 95.38 109 LYS A CA 1
ATOM 846 C C . LYS A 1 109 ? -13.025 1.127 18.001 1.00 95.38 109 LYS A C 1
ATOM 848 O O . LYS A 1 109 ? -13.761 0.289 18.540 1.00 95.38 109 LYS A O 1
ATOM 853 N N . LEU A 1 110 ? -12.779 1.132 16.690 1.00 95.75 110 LEU A N 1
ATOM 854 C CA . LEU A 1 110 ? -13.286 0.121 15.768 1.00 95.75 110 LEU A CA 1
ATOM 855 C C . LEU A 1 110 ? -12.720 -1.268 16.063 1.00 95.75 110 LEU A C 1
ATOM 857 O O . LEU A 1 110 ? -13.502 -2.213 16.117 1.00 95.75 110 LEU A O 1
ATOM 861 N N . TYR A 1 111 ? -11.412 -1.390 16.302 1.00 95.19 111 TYR A N 1
ATOM 862 C CA . TYR A 1 111 ? -10.747 -2.646 16.656 1.00 95.19 111 TYR A CA 1
ATOM 863 C C . TYR A 1 111 ? -11.411 -3.294 17.866 1.00 95.19 111 TYR A C 1
ATOM 865 O O . TYR A 1 111 ? -11.839 -4.445 17.806 1.00 95.19 111 TYR A O 1
ATOM 873 N N . SER A 1 112 ? -11.570 -2.516 18.938 1.00 92.25 112 SER A N 1
ATOM 874 C CA . SER A 1 112 ? -12.175 -2.988 20.184 1.00 92.25 112 SER A CA 1
ATOM 875 C C . SER A 1 112 ? -13.575 -3.552 19.944 1.00 92.25 112 SER A C 1
ATOM 877 O O . SER A 1 112 ? -13.916 -4.604 20.470 1.00 92.25 112 SER A O 1
ATOM 879 N N . THR A 1 113 ? -14.360 -2.893 19.087 1.00 94.44 113 THR A N 1
ATOM 880 C CA . THR A 1 113 ? -15.723 -3.320 18.744 1.00 94.44 113 THR A CA 1
ATOM 881 C C . THR A 1 113 ? -15.746 -4.513 17.775 1.00 94.44 113 THR A C 1
ATOM 883 O O . THR A 1 113 ? -16.631 -5.369 17.848 1.00 94.44 113 THR A O 1
ATOM 886 N N . LEU A 1 114 ? -14.786 -4.589 16.846 1.00 94.56 114 LEU A N 1
ATOM 887 C CA . LEU A 1 114 ? -14.683 -5.652 15.843 1.00 94.56 114 LEU A CA 1
ATOM 888 C C . LEU A 1 114 ? -14.495 -7.022 16.503 1.00 94.56 114 LEU A C 1
ATOM 890 O O . LEU A 1 114 ? -15.079 -7.997 16.036 1.00 94.56 114 LEU A O 1
ATOM 894 N N . TRP A 1 115 ? -13.753 -7.086 17.607 1.00 93.38 115 TRP A N 1
ATOM 895 C CA . TRP A 1 115 ? -13.404 -8.332 18.301 1.00 93.38 115 TRP A CA 1
ATOM 896 C C . TRP A 1 115 ? -14.240 -8.608 19.569 1.00 93.38 115 TRP A C 1
ATOM 898 O O . TRP A 1 115 ? -13.916 -9.496 20.353 1.00 93.38 115 TRP A O 1
ATOM 908 N N . GLU A 1 116 ? -15.348 -7.886 19.784 1.00 92.12 116 GLU A N 1
ATOM 909 C CA . GLU A 1 116 ? -16.323 -8.219 20.840 1.00 92.12 116 GLU A CA 1
ATOM 910 C C . GLU A 1 116 ? -16.991 -9.585 20.595 1.00 92.12 116 GLU A C 1
ATOM 912 O O . GLU A 1 116 ? -17.020 -10.094 19.474 1.00 92.12 116 GLU A O 1
ATOM 917 N N . THR A 1 117 ? -17.620 -10.173 21.613 1.00 88.75 117 THR A N 1
ATOM 918 C CA . THR A 1 117 ? -18.423 -11.394 21.441 1.00 88.75 117 THR A CA 1
ATOM 919 C C . THR A 1 117 ? -19.556 -11.185 20.417 1.00 88.75 117 THR A C 1
ATOM 921 O O . THR A 1 117 ? -20.259 -10.165 20.484 1.00 88.75 117 THR A O 1
ATOM 924 N N . PRO A 1 118 ? -19.766 -12.118 19.464 1.00 89.25 118 PRO A N 1
ATOM 925 C CA . PRO A 1 118 ? -20.791 -11.994 18.431 1.00 89.25 118 PRO A CA 1
ATOM 926 C C . PRO A 1 118 ? -22.176 -11.692 19.012 1.00 89.25 118 PRO A C 1
ATOM 928 O O . PRO A 1 118 ? -22.702 -12.419 19.851 1.00 89.25 118 PRO A O 1
ATOM 931 N N . SER A 1 119 ? -22.780 -10.585 18.575 1.00 91.00 119 SER A N 1
ATOM 932 C CA . SER A 1 119 ? -24.140 -10.205 18.963 1.00 91.00 119 SER A CA 1
ATOM 933 C C . SER A 1 119 ? -24.748 -9.188 17.992 1.00 91.00 119 SER A C 1
ATOM 935 O O . SER A 1 119 ? -24.058 -8.478 17.248 1.00 91.00 119 SER A O 1
ATOM 937 N N . THR A 1 120 ? -26.074 -9.047 18.026 1.00 89.88 120 THR A N 1
ATOM 938 C CA . THR A 1 120 ? -26.766 -7.981 17.283 1.00 89.88 120 THR A CA 1
ATOM 939 C C . THR A 1 120 ? -26.374 -6.589 17.782 1.00 89.88 120 THR A C 1
ATOM 941 O O . THR A 1 120 ? -26.355 -5.634 17.003 1.00 89.88 120 THR A O 1
ATOM 944 N N . THR A 1 121 ? -26.059 -6.463 19.075 1.00 92.69 121 THR A N 1
ATOM 945 C CA . THR A 1 121 ? -25.602 -5.212 19.696 1.00 92.69 121 THR A CA 1
ATOM 946 C C . THR A 1 121 ? -24.213 -4.839 19.194 1.00 92.69 121 THR A C 1
ATOM 948 O O . THR A 1 121 ? -24.042 -3.709 18.737 1.00 92.69 121 THR A O 1
ATOM 951 N N . LYS A 1 122 ? -23.279 -5.802 19.148 1.00 91.12 122 LYS A N 1
ATOM 952 C CA . LYS A 1 122 ? -21.954 -5.654 18.524 1.00 91.12 122 LYS A CA 1
ATOM 953 C C . LYS A 1 122 ? -22.081 -5.138 17.096 1.00 91.12 122 LYS A C 1
ATOM 955 O O . LYS A 1 122 ? -21.494 -4.123 16.754 1.00 91.12 122 LYS A O 1
ATOM 960 N N . THR A 1 123 ? -22.919 -5.769 16.273 1.00 90.69 123 THR A N 1
ATOM 961 C CA . THR A 1 123 ? -23.108 -5.360 14.866 1.00 90.69 123 THR A CA 1
ATOM 962 C C . THR A 1 123 ? -23.604 -3.913 14.741 1.00 90.69 123 THR A C 1
ATOM 964 O O . THR A 1 123 ? -23.141 -3.156 13.886 1.00 90.69 123 THR A O 1
ATOM 967 N N . LYS A 1 124 ? -24.541 -3.494 15.606 1.00 92.50 124 LYS A N 1
ATOM 968 C CA . LYS A 1 124 ? -25.023 -2.104 15.650 1.00 92.50 124 LYS A CA 1
ATOM 969 C C . LYS A 1 124 ? -23.929 -1.139 16.106 1.00 92.50 124 LYS A C 1
ATOM 971 O O . LYS A 1 124 ? -23.775 -0.091 15.487 1.00 92.50 124 LYS A O 1
ATOM 976 N N . ARG A 1 125 ? -23.173 -1.487 17.152 1.00 94.50 125 ARG A N 1
ATOM 977 C CA . ARG A 1 125 ? -22.062 -0.677 17.667 1.00 94.50 125 ARG A CA 1
ATOM 978 C C . ARG A 1 125 ? -20.961 -0.532 16.622 1.00 94.50 125 ARG A C 1
ATOM 980 O O . ARG A 1 125 ? -20.568 0.587 16.327 1.00 94.50 125 ARG A O 1
ATOM 987 N N . LEU A 1 126 ? -20.563 -1.629 15.983 1.00 94.38 126 LEU A N 1
ATOM 988 C CA . LEU A 1 126 ? -19.554 -1.647 14.929 1.00 94.38 126 LEU A CA 1
ATOM 989 C C . LEU A 1 126 ? -19.964 -0.754 13.754 1.00 94.38 126 LEU A C 1
ATOM 991 O O . LEU A 1 126 ? -19.164 0.032 13.258 1.00 94.38 126 LEU A O 1
ATOM 995 N N . ARG A 1 127 ? -21.241 -0.803 13.349 1.00 94.38 127 ARG A N 1
ATOM 996 C CA . ARG A 1 127 ? -21.790 0.120 12.345 1.00 94.38 127 ARG A CA 1
ATOM 997 C C . ARG A 1 127 ? -21.720 1.577 12.805 1.00 94.38 127 ARG A C 1
ATOM 999 O O . ARG A 1 127 ? -21.398 2.444 11.999 1.00 94.38 127 ARG A O 1
ATOM 1006 N N . THR A 1 128 ? -22.036 1.855 14.066 1.00 95.75 128 THR A N 1
ATOM 1007 C CA . THR A 1 128 ? -21.954 3.207 14.630 1.00 95.75 128 THR A CA 1
ATOM 1008 C C . THR A 1 128 ? -20.522 3.732 14.623 1.00 95.75 128 THR A C 1
ATOM 1010 O O . THR A 1 128 ? -20.303 4.836 14.134 1.00 95.75 128 THR A O 1
ATOM 1013 N N . GLU A 1 129 ? -19.547 2.946 15.083 1.00 96.56 129 GLU A N 1
ATOM 1014 C CA . GLU A 1 129 ? -18.132 3.337 15.047 1.00 96.56 129 GLU A CA 1
ATOM 1015 C C . GLU A 1 129 ? -17.629 3.498 13.603 1.00 96.56 129 GLU A C 1
ATOM 1017 O O . GLU A 1 129 ? -16.953 4.473 13.287 1.00 96.56 129 GLU A O 1
ATOM 1022 N N . MET A 1 130 ? -18.061 2.639 12.673 1.00 96.44 130 MET A N 1
ATOM 1023 C CA . MET A 1 130 ? -17.705 2.783 11.257 1.00 96.44 130 MET A CA 1
ATOM 1024 C C . MET A 1 130 ? -18.281 4.069 10.655 1.00 96.44 130 MET A C 1
ATOM 1026 O O . MET A 1 130 ? -17.617 4.759 9.885 1.00 96.44 130 MET A O 1
ATOM 1030 N N . ASN A 1 131 ? -19.513 4.429 11.018 1.00 95.62 131 ASN A N 1
ATOM 1031 C CA . ASN A 1 131 ? -20.123 5.682 10.584 1.00 95.62 131 ASN A CA 1
ATOM 1032 C C . ASN A 1 131 ? -19.394 6.905 11.154 1.00 95.62 131 ASN A C 1
ATOM 1034 O O . ASN A 1 131 ? -19.312 7.918 10.459 1.00 95.62 131 ASN A O 1
ATOM 1038 N N . LYS A 1 132 ? -18.857 6.826 12.379 1.00 96.38 132 LYS A N 1
ATOM 1039 C CA . LYS A 1 132 ? -18.012 7.888 12.947 1.00 96.38 132 LYS A CA 1
ATOM 1040 C C . LYS A 1 132 ? -16.713 8.034 12.165 1.00 96.38 132 LYS A C 1
ATOM 1042 O O . LYS A 1 132 ? -16.436 9.145 11.726 1.00 96.38 132 LYS A O 1
ATOM 1047 N N . LEU A 1 133 ? -16.009 6.931 11.886 1.00 96.88 133 LEU A N 1
ATOM 1048 C CA . LEU A 1 133 ? -14.808 6.946 11.044 1.00 96.88 133 LEU A CA 1
ATOM 1049 C C . LEU A 1 133 ? -15.099 7.588 9.679 1.00 96.88 133 LEU A C 1
ATOM 1051 O O . LEU A 1 133 ? -14.393 8.489 9.246 1.00 96.88 133 LEU A O 1
ATOM 1055 N N . VAL A 1 134 ? -16.182 7.180 9.012 1.00 96.12 134 VAL A N 1
ATOM 1056 C CA . VAL A 1 134 ? -16.570 7.751 7.711 1.00 96.12 134 VAL A CA 1
ATOM 1057 C C . VAL A 1 134 ? -16.932 9.230 7.821 1.00 96.12 134 VAL A C 1
ATOM 1059 O O . VAL A 1 134 ? -16.569 10.010 6.948 1.00 96.12 134 VAL A O 1
ATOM 1062 N N . SER A 1 135 ? -17.640 9.633 8.876 1.00 96.31 135 SER A N 1
ATOM 1063 C CA . SER A 1 135 ? -17.972 11.046 9.104 1.00 96.31 135 SER A CA 1
ATOM 1064 C C . SER A 1 135 ? -16.723 11.882 9.366 1.00 96.31 135 SER A C 1
ATOM 1066 O O . SER A 1 135 ? -16.676 13.044 8.980 1.00 96.31 135 SER A O 1
ATOM 1068 N N . TYR A 1 136 ? -15.716 11.288 10.003 1.00 96.50 136 TYR A N 1
ATOM 1069 C CA . TYR A 1 136 ? -14.420 11.910 10.206 1.00 96.50 136 TYR A CA 1
ATOM 1070 C C . TYR A 1 136 ? -13.674 12.071 8.873 1.00 96.50 136 TYR A C 1
ATOM 1072 O O . TYR A 1 136 ? -13.239 13.174 8.568 1.00 96.50 136 TYR A O 1
ATOM 1080 N N . LEU A 1 137 ? -13.607 11.021 8.044 1.00 96.81 137 LEU A N 1
ATOM 1081 C CA . LEU A 1 137 ? -12.981 11.072 6.712 1.00 96.81 137 LEU A CA 1
ATOM 1082 C C . LEU A 1 137 ? -13.624 12.120 5.793 1.00 96.81 137 LEU A C 1
ATOM 1084 O O . LEU A 1 137 ? -12.925 12.804 5.063 1.00 96.81 137 LEU A O 1
ATOM 1088 N N . LYS A 1 138 ? -14.943 12.315 5.879 1.00 96.62 138 LYS A N 1
ATOM 1089 C CA . LYS A 1 138 ? -15.670 13.350 5.119 1.00 96.62 138 LYS A CA 1
ATOM 1090 C C . LYS A 1 138 ? -15.303 14.795 5.467 1.00 96.62 138 LYS A C 1
ATOM 1092 O O . LYS A 1 138 ? -15.773 15.702 4.793 1.00 96.62 138 LYS A O 1
ATOM 1097 N N . LYS A 1 139 ? -14.521 15.031 6.524 1.00 95.56 139 LYS A N 1
ATOM 1098 C CA . LYS A 1 139 ? -13.974 16.367 6.806 1.00 95.56 139 LYS A CA 1
ATOM 1099 C C . LYS A 1 139 ? -12.863 16.753 5.827 1.00 95.56 139 LYS A C 1
ATOM 1101 O O . LYS A 1 139 ? -12.537 17.929 5.738 1.00 95.56 139 LYS A O 1
ATOM 1106 N N . ASP A 1 140 ? -12.269 15.772 5.153 1.00 96.56 140 ASP A N 1
ATOM 1107 C CA . ASP A 1 140 ? -11.311 15.981 4.078 1.00 96.56 140 ASP A CA 1
ATOM 1108 C C . ASP A 1 140 ? -12.067 16.106 2.750 1.00 96.56 140 ASP A C 1
ATOM 1110 O O . ASP A 1 140 ? -12.675 15.142 2.280 1.00 96.56 140 ASP A O 1
ATOM 1114 N N . ASP A 1 141 ? -12.020 17.289 2.137 1.00 95.94 141 ASP A N 1
ATOM 1115 C CA . ASP A 1 141 ? -12.683 17.563 0.856 1.00 95.94 141 ASP A CA 1
ATOM 1116 C C . ASP A 1 141 ? -12.234 16.575 -0.240 1.00 95.94 141 ASP A C 1
ATOM 1118 O O . ASP A 1 141 ? -13.034 16.158 -1.080 1.00 95.94 141 ASP A O 1
ATOM 1122 N N . PHE A 1 142 ? -10.973 16.124 -0.199 1.00 95.88 142 PHE A N 1
ATOM 1123 C CA . PHE A 1 142 ? -10.446 15.166 -1.171 1.00 95.88 142 PHE A CA 1
ATOM 1124 C C . PHE A 1 142 ? -11.107 13.786 -1.048 1.00 95.88 142 PHE A C 1
ATOM 1126 O O . PHE A 1 142 ? -11.260 13.080 -2.048 1.00 95.88 142 PHE A O 1
ATOM 1133 N N . PHE A 1 143 ? -11.548 13.406 0.157 1.00 96.94 143 PHE A N 1
ATOM 1134 C CA . PHE A 1 143 ? -12.239 12.141 0.376 1.00 96.94 143 PHE A CA 1
ATOM 1135 C C . PHE A 1 143 ? -13.574 12.090 -0.364 1.00 96.94 143 PHE A C 1
ATOM 1137 O O . PHE A 1 143 ? -13.876 11.082 -1.002 1.00 96.94 143 PHE A O 1
ATOM 1144 N N . GLU A 1 144 ? -14.386 13.148 -0.288 1.00 95.38 144 GLU A N 1
ATOM 1145 C CA . GLU A 1 144 ? -15.697 13.158 -0.947 1.00 95.38 144 GLU A CA 1
ATOM 1146 C C . GLU A 1 144 ? -15.574 13.189 -2.475 1.00 95.38 144 GLU A C 1
ATOM 1148 O O . GLU A 1 144 ? -16.372 12.544 -3.163 1.00 95.38 144 GLU A O 1
ATOM 1153 N N . ASP A 1 145 ? -14.548 13.869 -2.992 1.00 95.12 145 ASP A N 1
ATOM 1154 C CA . ASP A 1 145 ? -14.244 13.925 -4.422 1.00 95.12 145 ASP A CA 1
ATOM 1155 C C . ASP A 1 145 ? -13.759 12.572 -4.965 1.00 95.12 145 ASP A C 1
ATOM 1157 O O . ASP A 1 145 ? -14.205 12.128 -6.029 1.00 95.12 145 ASP A O 1
ATOM 1161 N N . GLN A 1 146 ? -12.854 11.899 -4.245 1.00 96.06 146 GLN A N 1
ATOM 1162 C CA . GLN A 1 146 ? -12.276 10.627 -4.684 1.00 96.06 146 GLN A CA 1
ATOM 1163 C C . GLN A 1 146 ? -13.184 9.424 -4.392 1.00 96.06 146 GLN A C 1
ATOM 1165 O O . GLN A 1 146 ? -13.203 8.466 -5.168 1.00 96.06 146 GLN A O 1
ATOM 1170 N N . PHE A 1 147 ? -13.961 9.471 -3.307 1.00 96.25 147 PHE A N 1
ATOM 1171 C CA . PHE A 1 147 ? -14.811 8.372 -2.841 1.00 96.25 147 PHE A CA 1
ATOM 1172 C C . PHE A 1 147 ? -16.275 8.811 -2.662 1.00 96.25 147 PHE A C 1
ATOM 1174 O O . PHE A 1 147 ? -16.798 8.807 -1.537 1.00 96.25 147 PHE A O 1
ATOM 1181 N N . PRO A 1 148 ? -16.980 9.159 -3.758 1.00 93.94 148 PRO A N 1
ATOM 1182 C CA . PRO A 1 148 ? -18.340 9.663 -3.677 1.00 93.94 148 PRO A CA 1
ATOM 1183 C C . PRO A 1 148 ? -19.288 8.687 -2.978 1.00 93.94 148 PRO A C 1
ATOM 1185 O O . PRO A 1 148 ? -19.270 7.470 -3.189 1.00 93.94 148 PRO A O 1
ATOM 1188 N N . HIS A 1 149 ? -20.196 9.239 -2.178 1.00 91.75 149 HIS A N 1
ATOM 1189 C CA . HIS A 1 149 ? -21.187 8.445 -1.464 1.00 91.75 149 HIS A CA 1
ATOM 1190 C C . HIS A 1 149 ? -22.047 7.603 -2.427 1.00 91.75 149 HIS A C 1
ATOM 1192 O O . HIS A 1 149 ? -22.505 8.091 -3.461 1.00 91.75 149 HIS A O 1
ATOM 1198 N N . ASN A 1 150 ? -22.333 6.351 -2.052 1.00 91.44 150 ASN A N 1
ATOM 1199 C CA . ASN A 1 150 ? -23.062 5.362 -2.859 1.00 91.44 150 ASN A CA 1
ATOM 1200 C C . ASN A 1 150 ? -22.368 4.916 -4.158 1.00 91.44 150 ASN A C 1
ATOM 1202 O O . ASN A 1 150 ? -22.998 4.211 -4.949 1.00 91.44 150 ASN A O 1
ATOM 1206 N N . GLN A 1 151 ? -21.107 5.276 -4.401 1.00 92.88 151 GLN A N 1
ATOM 1207 C CA . GLN A 1 151 ? -20.350 4.770 -5.546 1.00 92.88 151 GLN A CA 1
ATOM 1208 C C . GLN A 1 151 ? -19.336 3.723 -5.099 1.00 92.88 151 GLN A C 1
ATOM 1210 O O . GLN A 1 151 ? -18.655 3.875 -4.086 1.00 92.88 151 GLN A O 1
ATOM 1215 N N . GLN A 1 152 ? -19.248 2.640 -5.867 1.00 92.69 152 GLN A N 1
ATOM 1216 C CA . GLN A 1 152 ? -18.180 1.675 -5.677 1.00 92.69 152 GLN A CA 1
ATOM 1217 C C . GLN A 1 152 ? -16.862 2.332 -6.080 1.00 92.69 152 GLN A C 1
ATOM 1219 O O . GLN A 1 152 ? -16.778 2.950 -7.139 1.00 92.69 152 GLN A O 1
ATOM 1224 N N . SER A 1 153 ? -15.851 2.187 -5.233 1.00 95.38 153 SER A N 1
ATOM 1225 C CA . SER A 1 153 ? -14.510 2.707 -5.485 1.00 95.38 153 SER A CA 1
ATOM 1226 C C . SER A 1 153 ? -13.478 1.592 -5.398 1.00 95.38 153 SER A C 1
ATOM 1228 O O . SER A 1 153 ? -13.790 0.455 -5.035 1.00 95.38 153 SER A O 1
ATOM 1230 N N . ASP A 1 154 ? -12.2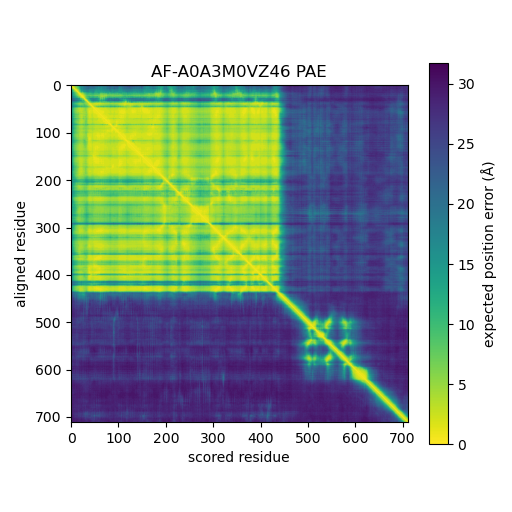46 1.929 -5.753 1.00 96.06 154 ASP A N 1
ATOM 1231 C CA . ASP A 1 154 ? -11.124 1.009 -5.728 1.00 96.06 154 ASP A CA 1
ATOM 1232 C C . ASP A 1 154 ? -10.586 0.798 -4.302 1.00 96.06 154 ASP A C 1
ATOM 1234 O O . ASP A 1 154 ? -10.277 1.756 -3.589 1.00 96.06 154 ASP A O 1
ATOM 1238 N N . ALA A 1 155 ? -10.469 -0.463 -3.874 1.00 97.19 155 ALA A N 1
ATOM 1239 C CA . ALA A 1 155 ? -9.959 -0.802 -2.544 1.00 97.19 155 ALA A CA 1
ATOM 1240 C C . ALA A 1 155 ? -8.466 -0.456 -2.365 1.00 97.19 155 ALA A C 1
ATOM 1242 O O . ALA A 1 155 ? -8.075 -0.022 -1.285 1.00 97.19 155 ALA A O 1
ATOM 1243 N N . GLY A 1 156 ? -7.642 -0.599 -3.408 1.00 96.88 156 GLY A N 1
ATOM 1244 C CA . GLY A 1 156 ? -6.217 -0.260 -3.361 1.00 96.88 156 GLY A CA 1
ATOM 1245 C C . GLY A 1 156 ? -6.001 1.248 -3.228 1.00 96.88 156 GLY A C 1
ATOM 1246 O O . GLY A 1 156 ? -5.245 1.690 -2.365 1.00 96.88 156 GLY A O 1
ATOM 1247 N N . GLN A 1 157 ? -6.750 2.050 -3.991 1.00 96.50 157 GLN A N 1
ATOM 1248 C CA . GLN A 1 157 ? -6.728 3.513 -3.871 1.00 96.50 157 GLN A CA 1
ATOM 1249 C C . GLN A 1 157 ? -7.211 3.985 -2.499 1.00 96.50 157 GLN A C 1
ATOM 1251 O O . GLN A 1 157 ? -6.632 4.911 -1.934 1.00 96.50 157 GLN A O 1
ATOM 1256 N N . PHE A 1 158 ? -8.257 3.359 -1.945 1.00 98.06 158 PHE A N 1
ATOM 1257 C CA . PHE A 1 158 ? -8.715 3.697 -0.599 1.00 98.06 158 PHE A CA 1
ATOM 1258 C C . PHE A 1 158 ? -7.676 3.332 0.470 1.00 98.06 158 PHE A C 1
ATOM 1260 O O . PHE A 1 158 ? -7.473 4.126 1.384 1.00 98.06 158 PHE A O 1
ATOM 1267 N N . LEU A 1 159 ? -6.989 2.186 0.352 1.00 98.12 159 LEU A N 1
ATOM 1268 C CA . LEU A 1 159 ? -5.875 1.825 1.240 1.00 98.12 159 LEU A CA 1
ATOM 1269 C C . LEU A 1 159 ? -4.774 2.892 1.213 1.00 98.12 159 LEU A C 1
ATOM 1271 O O . LEU A 1 159 ? -4.354 3.363 2.270 1.00 98.12 159 LEU A O 1
ATOM 1275 N N . GLU A 1 160 ? -4.322 3.274 0.018 1.00 97.00 160 GLU A N 1
ATOM 1276 C CA . GLU A 1 160 ? -3.266 4.273 -0.156 1.00 97.00 160 GLU A CA 1
ATOM 1277 C C . GLU A 1 160 ? -3.677 5.629 0.429 1.00 97.00 160 GLU A C 1
ATOM 1279 O O . GLU A 1 160 ? -2.934 6.206 1.225 1.00 97.00 160 GLU A O 1
ATOM 1284 N N . TYR A 1 161 ? -4.881 6.104 0.092 1.00 97.81 161 TYR A N 1
ATOM 1285 C CA . TYR A 1 161 ? -5.447 7.325 0.661 1.00 97.81 161 TYR A CA 1
ATOM 1286 C C . TYR A 1 161 ? -5.472 7.264 2.193 1.00 97.81 161 TYR A C 1
ATOM 1288 O O . TYR A 1 161 ? -4.976 8.174 2.855 1.00 97.81 161 TYR A O 1
ATOM 1296 N N . PHE A 1 162 ? -6.004 6.179 2.758 1.00 98.25 162 PHE A N 1
ATOM 1297 C CA . PHE A 1 162 ? -6.202 6.049 4.196 1.00 98.25 162 PHE A CA 1
ATOM 1298 C C . PHE A 1 162 ? -4.870 6.055 4.961 1.00 98.25 162 PHE A C 1
ATOM 1300 O O . PHE A 1 162 ? -4.716 6.818 5.913 1.00 98.25 162 PHE A O 1
ATOM 1307 N N . ILE A 1 163 ? -3.877 5.272 4.519 1.00 97.69 163 ILE A N 1
ATOM 1308 C CA . ILE A 1 163 ? -2.547 5.229 5.154 1.00 97.69 163 ILE A CA 1
ATOM 1309 C C . ILE A 1 163 ? -1.853 6.589 5.071 1.00 97.69 163 ILE A C 1
ATOM 1311 O O . ILE A 1 163 ? -1.292 7.052 6.069 1.00 97.69 163 ILE A O 1
ATOM 1315 N N . ASN A 1 164 ? -1.902 7.237 3.904 1.00 96.88 164 ASN A N 1
ATOM 1316 C CA . ASN A 1 164 ? -1.280 8.544 3.705 1.00 96.88 164 ASN A CA 1
ATOM 1317 C C . ASN A 1 164 ? -1.959 9.621 4.555 1.00 96.88 164 ASN A C 1
ATOM 1319 O O . ASN A 1 164 ? -1.268 10.443 5.155 1.00 96.88 164 ASN A O 1
ATOM 1323 N N . ARG A 1 165 ? -3.293 9.590 4.669 1.00 97.62 165 ARG A N 1
ATOM 1324 C CA . ARG A 1 165 ? -4.038 10.531 5.509 1.00 97.62 165 ARG A CA 1
ATOM 1325 C C . ARG A 1 165 ? -3.723 10.338 6.993 1.00 97.62 165 ARG A C 1
ATOM 1327 O O . ARG A 1 165 ? -3.511 11.334 7.675 1.00 97.62 165 ARG A O 1
ATOM 1334 N N . CYS A 1 166 ? -3.603 9.099 7.481 1.00 97.81 166 CYS A N 1
ATOM 1335 C CA . CYS A 1 166 ? -3.137 8.834 8.849 1.00 97.81 166 CYS A CA 1
ATOM 1336 C C . CYS A 1 166 ? -1.749 9.437 9.112 1.00 97.81 166 CYS A C 1
ATOM 1338 O O . CYS A 1 166 ? -1.551 10.076 10.140 1.00 97.81 166 CYS A O 1
ATOM 1340 N N . GLY A 1 167 ? -0.804 9.272 8.179 1.00 97.19 167 GLY A N 1
ATOM 1341 C CA . GLY A 1 167 ? 0.524 9.879 8.292 1.00 97.19 167 GLY A CA 1
ATOM 1342 C C . GLY A 1 167 ? 0.463 11.408 8.317 1.00 97.19 167 GLY A C 1
ATOM 1343 O O . GLY A 1 167 ? 1.065 12.023 9.190 1.00 97.19 167 GLY A O 1
ATOM 1344 N N . ALA A 1 168 ? -0.314 12.011 7.414 1.00 97.19 168 ALA A N 1
ATOM 1345 C CA . ALA A 1 168 ? -0.467 13.462 7.328 1.00 97.19 168 ALA A CA 1
ATOM 1346 C C . ALA A 1 168 ? -1.036 14.077 8.621 1.00 97.19 168 ALA A C 1
ATOM 1348 O O . ALA A 1 168 ? -0.520 15.088 9.084 1.00 97.19 168 ALA A O 1
ATOM 1349 N N . GLU A 1 169 ? -2.037 13.454 9.255 1.00 97.12 169 GLU A N 1
ATOM 1350 C CA . GLU A 1 169 ? -2.597 13.956 10.525 1.00 97.12 169 GLU A CA 1
ATOM 1351 C C . GLU A 1 169 ? -1.595 13.931 11.684 1.00 97.12 169 GLU A C 1
ATOM 1353 O O . GLU A 1 169 ? -1.660 14.771 12.583 1.00 97.12 169 GLU A O 1
ATOM 1358 N N . LEU A 1 170 ? -0.650 12.988 11.671 1.00 97.38 170 LEU A N 1
ATOM 1359 C CA . LEU A 1 170 ? 0.440 12.968 12.645 1.00 97.38 170 LEU A CA 1
ATOM 1360 C C . LEU A 1 170 ? 1.454 14.088 12.359 1.00 97.38 170 LEU A C 1
ATOM 1362 O O . LEU A 1 170 ? 1.902 14.752 13.296 1.00 97.38 170 LEU A O 1
ATOM 1366 N N . GLU A 1 171 ? 1.760 14.352 11.083 1.00 97.12 171 GLU A N 1
ATOM 1367 C CA . GLU A 1 171 ? 2.655 15.444 10.662 1.00 97.12 171 GLU A CA 1
ATOM 1368 C C . GLU A 1 171 ? 2.105 16.835 10.955 1.00 97.12 171 GLU A C 1
ATOM 1370 O O . GLU A 1 171 ? 2.879 17.761 11.179 1.00 97.12 171 GLU A O 1
ATOM 1375 N N . GLU A 1 172 ? 0.781 16.995 10.990 1.00 96.31 172 GLU A N 1
ATOM 1376 C CA . GLU A 1 172 ? 0.131 18.254 11.362 1.00 96.31 172 GLU A CA 1
ATOM 1377 C C . GLU A 1 172 ? 0.466 18.681 12.809 1.00 96.31 172 GLU A C 1
ATOM 1379 O O . GLU A 1 172 ? 0.262 19.846 13.162 1.00 96.31 172 GLU A O 1
ATOM 1384 N N . THR A 1 173 ? 1.021 17.781 13.634 1.00 95.38 173 THR A N 1
ATOM 1385 C CA . THR A 1 173 ? 1.407 18.039 15.029 1.00 95.38 173 THR A CA 1
ATOM 1386 C C . THR A 1 173 ? 2.920 18.001 15.245 1.00 95.38 173 THR A C 1
ATOM 1388 O O . THR A 1 173 ? 3.629 17.152 14.708 1.00 95.38 173 THR A O 1
ATOM 1391 N N . THR A 1 174 ? 3.439 18.870 16.113 1.00 94.69 174 THR A N 1
ATOM 1392 C CA . THR A 1 174 ? 4.864 18.846 16.492 1.00 94.69 174 THR A CA 1
ATOM 1393 C C . THR A 1 174 ? 5.213 17.665 17.394 1.00 94.69 174 THR A C 1
ATOM 1395 O O . THR A 1 174 ? 6.354 17.209 17.401 1.00 94.69 174 THR A O 1
ATOM 1398 N N . ASN A 1 175 ? 4.239 17.167 18.160 1.00 95.81 175 ASN A N 1
ATOM 1399 C CA . ASN A 1 175 ? 4.427 16.089 19.131 1.00 95.81 175 ASN A CA 1
ATOM 1400 C C . ASN A 1 175 ? 4.614 14.716 18.461 1.00 95.81 175 ASN A C 1
ATOM 1402 O O . ASN A 1 175 ? 5.259 13.846 19.044 1.00 95.81 175 ASN A O 1
ATOM 1406 N N . PHE A 1 176 ? 4.082 14.526 17.247 1.00 96.44 176 PHE A N 1
ATOM 1407 C CA . PHE A 1 176 ? 4.001 13.215 16.591 1.00 96.44 176 PHE A CA 1
ATOM 1408 C C . PHE A 1 176 ? 4.726 13.143 15.238 1.00 96.44 176 PHE A C 1
ATOM 1410 O O . PHE A 1 176 ? 4.478 12.226 14.460 1.00 96.44 176 PHE A O 1
ATOM 1417 N N . LEU A 1 177 ? 5.678 14.045 14.957 1.00 95.44 177 LEU A N 1
ATOM 1418 C CA . LEU A 1 177 ? 6.479 13.991 13.720 1.00 95.44 177 LEU A CA 1
ATOM 1419 C C . LEU A 1 177 ? 7.228 12.656 13.559 1.00 95.44 177 LEU A C 1
ATOM 1421 O O . LEU A 1 177 ? 7.320 12.113 12.458 1.00 95.44 177 LEU A O 1
ATOM 1425 N N . GLN A 1 178 ? 7.753 12.114 14.661 1.00 93.94 178 GLN A N 1
ATOM 1426 C CA . GLN A 1 178 ? 8.431 10.819 14.646 1.00 93.94 178 GLN A CA 1
ATOM 1427 C C . GLN A 1 178 ? 7.435 9.666 14.451 1.00 93.94 178 GLN A C 1
ATOM 1429 O O . GLN A 1 178 ? 7.708 8.776 13.651 1.00 93.94 178 GLN A O 1
ATOM 1434 N N . ASP A 1 179 ? 6.258 9.718 15.084 1.00 94.44 179 ASP A N 1
ATOM 1435 C CA . ASP A 1 179 ? 5.183 8.734 14.893 1.00 94.44 179 ASP A CA 1
ATOM 1436 C C . ASP A 1 179 ? 4.704 8.714 13.440 1.00 94.44 179 ASP A C 1
ATOM 1438 O O . ASP A 1 179 ? 4.523 7.642 12.874 1.00 94.44 179 ASP A O 1
ATOM 1442 N N . ALA A 1 180 ? 4.540 9.880 12.807 1.00 95.69 180 ALA A N 1
ATOM 1443 C CA . ALA A 1 180 ? 4.146 9.984 11.402 1.00 95.69 180 ALA A CA 1
ATOM 1444 C C . ALA A 1 180 ? 5.101 9.218 10.488 1.00 95.69 180 ALA A C 1
ATOM 1446 O O . ALA A 1 180 ? 4.716 8.557 9.520 1.00 95.69 18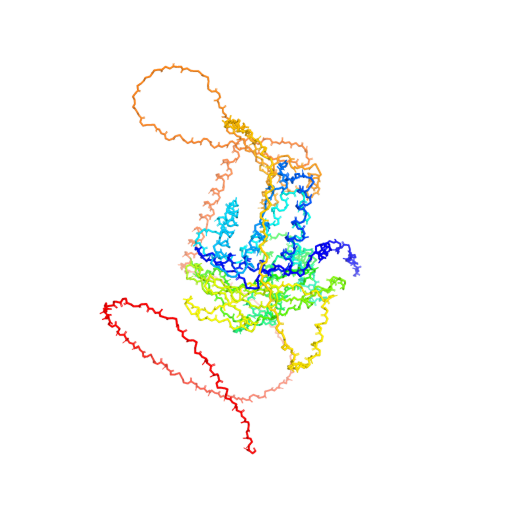0 ALA A O 1
ATOM 1447 N N . GLN A 1 181 ? 6.380 9.320 10.813 1.00 93.94 181 GLN A N 1
ATOM 1448 C CA . GLN A 1 181 ? 7.423 8.701 10.047 1.00 93.94 181 GLN A CA 1
ATOM 1449 C C . GLN A 1 181 ? 7.556 7.202 10.354 1.00 93.94 181 GLN A C 1
ATOM 1451 O O . GLN A 1 181 ? 7.695 6.422 9.413 1.00 93.94 181 GLN A O 1
ATOM 1456 N N . ASP A 1 182 ? 7.449 6.796 11.620 1.00 92.94 182 ASP A N 1
ATOM 1457 C CA . ASP A 1 182 ? 7.414 5.385 12.016 1.00 92.94 182 ASP A CA 1
ATOM 1458 C C . ASP A 1 182 ? 6.193 4.677 11.405 1.00 92.94 182 ASP A C 1
ATOM 1460 O O . ASP A 1 182 ? 6.331 3.580 10.868 1.00 92.94 182 ASP A O 1
ATOM 1464 N N . TRP A 1 183 ? 5.034 5.347 11.361 1.00 95.06 183 TRP A N 1
ATOM 1465 C CA . TRP A 1 183 ? 3.830 4.896 10.656 1.00 95.06 183 TRP A CA 1
ATOM 1466 C C . TRP A 1 183 ? 4.096 4.627 9.173 1.00 95.06 183 TRP A C 1
ATOM 1468 O O . TRP A 1 183 ? 3.716 3.579 8.657 1.00 95.06 183 TRP A O 1
ATOM 1478 N N . ARG A 1 184 ? 4.785 5.534 8.469 1.00 95.00 184 ARG A N 1
ATOM 1479 C CA . ARG A 1 184 ? 5.164 5.309 7.064 1.00 95.00 184 ARG A CA 1
ATOM 1480 C C . ARG A 1 184 ? 6.142 4.155 6.907 1.00 95.00 184 ARG A C 1
ATOM 1482 O O . ARG A 1 184 ? 5.996 3.351 5.983 1.00 95.00 184 ARG A O 1
ATOM 1489 N N . ASP A 1 185 ? 7.136 4.067 7.784 1.00 92.00 185 ASP A N 1
ATOM 1490 C CA . ASP A 1 185 ? 8.157 3.023 7.724 1.00 92.00 185 ASP A CA 1
ATOM 1491 C C . ASP A 1 185 ? 7.548 1.611 7.941 1.00 92.00 185 ASP A C 1
ATOM 1493 O O . ASP A 1 185 ? 8.105 0.640 7.427 1.00 92.00 185 ASP A O 1
ATOM 1497 N N . LEU A 1 186 ? 6.350 1.485 8.547 1.00 93.31 186 LEU A N 1
ATOM 1498 C CA . LEU A 1 186 ? 5.601 0.213 8.619 1.00 93.31 186 LEU A CA 1
ATOM 1499 C C . LEU A 1 186 ? 5.293 -0.405 7.258 1.00 93.31 186 LEU A C 1
ATOM 1501 O O . LEU A 1 186 ? 5.245 -1.629 7.158 1.00 93.31 186 LEU A O 1
ATOM 1505 N N . PHE A 1 187 ? 5.050 0.426 6.243 1.00 95.19 187 PHE A N 1
ATOM 1506 C CA . PHE A 1 187 ? 4.535 0.010 4.932 1.00 95.19 187 PHE A CA 1
ATOM 1507 C C . PHE A 1 187 ? 5.502 0.326 3.790 1.00 95.19 187 PHE A C 1
ATOM 1509 O O . PHE A 1 187 ? 5.326 -0.157 2.672 1.00 95.19 187 PHE A O 1
ATOM 1516 N N . THR A 1 188 ? 6.527 1.144 4.047 1.00 94.31 188 THR A N 1
ATOM 1517 C CA . THR A 1 188 ? 7.415 1.649 2.999 1.00 94.31 188 THR A CA 1
ATOM 1518 C C . THR A 1 188 ? 8.346 0.556 2.479 1.00 94.31 188 THR A C 1
ATOM 1520 O O . THR A 1 188 ? 9.342 0.180 3.100 1.00 94.31 188 THR A O 1
ATOM 1523 N N . LEU A 1 189 ? 8.073 0.117 1.258 1.00 93.12 189 LEU A N 1
ATOM 1524 C CA . LEU A 1 189 ? 8.953 -0.696 0.440 1.00 93.12 189 LEU A CA 1
ATOM 1525 C C . LEU A 1 189 ? 9.915 0.219 -0.328 1.00 93.12 189 LEU A C 1
ATOM 1527 O O . LEU A 1 189 ? 9.515 0.942 -1.247 1.00 93.12 189 LEU A O 1
ATOM 1531 N N . ARG A 1 190 ? 11.201 0.186 0.037 1.00 92.94 190 ARG A N 1
ATOM 1532 C CA . ARG A 1 190 ? 12.232 0.995 -0.630 1.00 92.94 190 ARG A CA 1
ATOM 1533 C C . ARG A 1 190 ? 12.860 0.200 -1.760 1.00 92.94 190 ARG A C 1
ATOM 1535 O O . ARG A 1 190 ? 13.481 -0.842 -1.544 1.00 92.94 190 ARG A O 1
ATOM 1542 N N . GLN A 1 191 ? 12.722 0.709 -2.972 1.00 92.81 191 GLN A N 1
ATOM 1543 C CA . GLN A 1 191 ? 13.121 0.045 -4.201 1.00 92.81 191 GLN A CA 1
ATOM 1544 C C . GLN A 1 191 ? 14.205 0.841 -4.919 1.00 92.81 191 GLN A C 1
ATOM 1546 O O . GLN A 1 191 ? 14.184 2.068 -4.974 1.00 92.81 191 GLN A O 1
ATOM 1551 N N . THR A 1 192 ? 15.136 0.123 -5.529 1.00 91.00 192 THR A N 1
ATOM 1552 C CA . THR A 1 192 ? 16.071 0.671 -6.509 1.00 91.00 192 THR A CA 1
ATOM 1553 C C . THR A 1 192 ? 15.773 0.073 -7.868 1.00 91.00 192 THR A C 1
ATOM 1555 O O . THR A 1 192 ? 15.474 -1.120 -7.977 1.00 91.00 192 THR A O 1
ATOM 1558 N N . ASP A 1 193 ? 15.868 0.890 -8.914 1.00 90.19 193 ASP A N 1
ATOM 1559 C CA . ASP A 1 193 ? 15.890 0.401 -10.282 1.00 90.19 193 ASP A CA 1
ATOM 1560 C C . ASP A 1 193 ? 17.328 0.349 -10.805 1.00 90.19 193 ASP A C 1
ATOM 1562 O O . ASP A 1 193 ? 18.153 1.250 -10.640 1.00 90.19 193 ASP A O 1
ATOM 1566 N N . ARG A 1 194 ? 17.638 -0.770 -11.449 1.00 88.62 194 ARG A N 1
ATOM 1567 C CA . ARG A 1 194 ? 18.877 -0.987 -12.179 1.00 88.62 194 ARG A CA 1
ATOM 1568 C C . ARG A 1 194 ? 18.526 -1.073 -13.656 1.00 88.62 194 ARG A C 1
ATOM 1570 O O . ARG A 1 194 ? 17.647 -1.838 -14.056 1.00 88.62 194 ARG A O 1
ATOM 1577 N N . LYS A 1 195 ? 19.230 -0.303 -14.476 1.00 88.19 195 LYS A N 1
ATOM 1578 C CA . LYS A 1 195 ? 19.075 -0.257 -15.933 1.00 88.19 195 LYS A CA 1
ATOM 1579 C C . LYS A 1 195 ? 20.367 -0.708 -16.592 1.00 88.19 195 LYS A C 1
ATOM 1581 O O . LYS A 1 195 ? 21.458 -0.538 -16.049 1.00 88.19 195 LYS A O 1
ATOM 1586 N N . ARG A 1 196 ? 20.257 -1.316 -17.767 1.00 85.75 196 ARG A N 1
ATOM 1587 C CA . ARG A 1 196 ? 21.421 -1.559 -18.622 1.00 85.75 196 ARG A CA 1
ATOM 1588 C C . ARG A 1 196 ? 21.542 -0.392 -19.574 1.00 85.75 196 ARG A C 1
ATOM 1590 O O . ARG A 1 196 ? 20.577 -0.083 -20.258 1.00 85.75 196 ARG A O 1
ATOM 1597 N N . CYS A 1 197 ? 22.704 0.253 -19.590 1.00 86.38 197 CYS A N 1
ATOM 1598 C CA . CYS A 1 197 ? 23.007 1.175 -20.674 1.00 86.38 197 CYS A CA 1
ATOM 1599 C C . CYS A 1 197 ? 23.214 0.328 -21.920 1.00 86.38 197 CYS A C 1
ATOM 1601 O O . CYS A 1 197 ? 24.058 -0.564 -21.899 1.00 86.38 197 CYS A O 1
ATOM 1603 N N . ARG A 1 198 ? 22.457 0.572 -22.982 1.00 83.88 198 ARG A N 1
ATOM 1604 C CA . ARG A 1 198 ? 22.474 -0.303 -24.152 1.00 83.88 198 ARG A CA 1
ATOM 1605 C C . ARG A 1 198 ? 23.836 -0.387 -24.845 1.00 83.88 198 ARG A C 1
ATOM 1607 O O . ARG A 1 198 ? 24.291 -1.485 -25.156 1.00 83.88 198 ARG A O 1
ATOM 1614 N N . ASP A 1 199 ? 24.512 0.745 -24.999 1.00 84.00 199 ASP A N 1
ATOM 1615 C CA . ASP A 1 199 ? 25.840 0.815 -25.623 1.00 84.00 199 ASP A CA 1
ATOM 1616 C C . ASP A 1 199 ? 26.919 0.234 -24.695 1.00 84.00 199 ASP A C 1
ATOM 1618 O O . ASP A 1 199 ? 27.711 -0.629 -25.070 1.00 84.00 199 ASP A O 1
ATOM 1622 N N . CYS A 1 200 ? 26.908 0.661 -23.435 1.00 83.06 200 CYS A N 1
ATOM 1623 C CA . CYS A 1 200 ? 27.927 0.297 -22.461 1.00 83.06 200 CYS A CA 1
ATOM 1624 C C . CYS A 1 200 ? 27.775 -1.178 -21.979 1.00 83.06 200 CYS A C 1
ATOM 1626 O O . CYS A 1 200 ? 28.760 -1.825 -21.610 1.00 83.06 200 CYS A O 1
ATOM 1628 N N . TRP A 1 201 ? 26.562 -1.754 -22.010 1.00 79.19 201 TRP A N 1
ATOM 1629 C CA . TRP A 1 201 ? 26.292 -3.146 -21.614 1.00 79.19 201 TRP A CA 1
ATOM 1630 C C . TRP A 1 201 ? 26.910 -4.165 -22.567 1.00 79.19 201 TRP A C 1
ATOM 1632 O O . TRP A 1 201 ? 27.388 -5.197 -22.097 1.00 79.19 201 TRP A O 1
ATOM 1642 N N . GLN A 1 202 ? 26.904 -3.891 -23.876 1.00 75.44 202 GLN A N 1
ATOM 1643 C CA . GLN A 1 202 ? 27.523 -4.781 -24.864 1.00 75.44 202 GLN A CA 1
ATOM 1644 C C . GLN A 1 202 ? 29.024 -4.958 -24.616 1.00 75.44 202 GLN A C 1
ATOM 1646 O O . GLN A 1 202 ? 29.586 -5.982 -24.988 1.00 75.44 202 GLN A O 1
ATOM 1651 N N . ILE A 1 203 ? 29.650 -3.973 -23.969 1.00 75.88 203 ILE A N 1
ATOM 1652 C CA . ILE A 1 203 ? 31.088 -3.946 -23.721 1.00 75.88 203 ILE A CA 1
ATOM 1653 C C . ILE A 1 203 ? 31.409 -4.549 -22.350 1.00 75.88 203 ILE A C 1
ATOM 1655 O O . ILE A 1 203 ? 32.241 -5.444 -22.254 1.00 75.88 203 ILE A O 1
ATOM 1659 N N . ASN A 1 204 ? 30.746 -4.078 -21.288 1.00 73.56 204 ASN A N 1
ATOM 1660 C CA . ASN A 1 204 ? 31.181 -4.353 -19.912 1.00 73.56 204 ASN A CA 1
ATOM 1661 C C . ASN A 1 204 ? 30.171 -5.137 -19.067 1.00 73.56 204 ASN A C 1
ATOM 1663 O O . ASN A 1 204 ? 30.446 -5.424 -17.905 1.00 73.56 204 ASN A O 1
ATOM 1667 N N . HIS A 1 205 ? 28.982 -5.444 -19.594 1.00 74.81 205 HIS A N 1
ATOM 1668 C CA . HIS A 1 205 ? 27.902 -6.077 -18.831 1.00 74.81 205 HIS A CA 1
ATOM 1669 C C . HIS A 1 205 ? 27.606 -5.390 -17.475 1.00 74.81 205 HIS A C 1
ATOM 1671 O O . HIS A 1 205 ? 27.246 -6.040 -16.488 1.00 74.81 205 HIS A O 1
ATOM 1677 N N . VAL A 1 206 ? 27.729 -4.058 -17.413 1.00 74.69 206 VAL A N 1
ATOM 1678 C CA . VAL A 1 206 ? 27.473 -3.276 -16.193 1.00 74.69 206 VAL A CA 1
ATOM 1679 C C . VAL A 1 206 ? 26.003 -2.871 -16.118 1.00 74.69 206 VAL A C 1
ATOM 1681 O O . VAL A 1 206 ? 25.427 -2.335 -17.067 1.00 74.69 206 VAL A O 1
ATOM 1684 N N . LYS A 1 207 ? 25.379 -3.127 -14.965 1.00 78.81 207 LYS A N 1
ATOM 1685 C CA . LYS A 1 207 ? 24.060 -2.583 -14.627 1.00 78.81 207 LYS A CA 1
ATOM 1686 C C . LYS A 1 207 ? 24.261 -1.278 -13.867 1.00 78.81 207 LYS A C 1
ATOM 1688 O O . LYS A 1 207 ? 24.935 -1.276 -12.843 1.00 78.81 207 LYS A O 1
ATOM 1693 N N . HIS A 1 208 ? 23.644 -0.205 -14.334 1.00 80.19 208 HIS A N 1
ATOM 1694 C CA . HIS A 1 208 ? 23.659 1.079 -13.652 1.00 80.19 208 HIS A CA 1
ATOM 1695 C C . HIS A 1 208 ? 22.482 1.135 -12.685 1.00 80.19 208 HIS A C 1
ATOM 1697 O O . HIS A 1 208 ? 21.333 0.947 -13.086 1.00 80.19 208 HIS A O 1
ATOM 1703 N N . ARG A 1 209 ? 22.775 1.359 -11.407 1.00 81.06 209 ARG A N 1
ATOM 1704 C CA . ARG A 1 209 ? 21.774 1.674 -10.388 1.00 81.06 209 ARG A CA 1
ATOM 1705 C C . ARG A 1 209 ? 21.395 3.144 -10.547 1.00 81.06 209 ARG A C 1
ATOM 1707 O O . ARG A 1 209 ? 22.285 3.974 -10.719 1.00 81.06 209 ARG A O 1
ATOM 1714 N N . THR A 1 210 ? 20.108 3.468 -10.530 1.00 78.62 210 THR A N 1
ATOM 1715 C CA . THR A 1 210 ? 19.717 4.877 -10.450 1.00 78.62 210 THR A CA 1
ATOM 1716 C C . THR A 1 210 ? 20.024 5.418 -9.057 1.00 78.62 210 THR A C 1
ATOM 1718 O O . THR A 1 210 ? 20.061 4.686 -8.067 1.00 78.62 210 THR A O 1
ATOM 1721 N N . GLU A 1 211 ? 20.263 6.719 -8.971 1.00 76.56 211 GLU A N 1
ATOM 1722 C CA . GLU A 1 211 ? 20.523 7.364 -7.683 1.00 76.56 211 GLU A CA 1
ATOM 1723 C C . GLU A 1 211 ? 19.251 7.486 -6.836 1.00 76.56 211 GLU A C 1
ATOM 1725 O O . GLU A 1 211 ? 19.323 7.556 -5.612 1.00 76.56 211 GLU A O 1
ATOM 1730 N N . GLN A 1 212 ? 18.081 7.472 -7.477 1.00 85.81 212 GLN A N 1
ATOM 1731 C CA . GLN A 1 212 ? 16.806 7.688 -6.815 1.00 85.81 212 GLN A CA 1
ATOM 1732 C C . GLN A 1 212 ? 16.257 6.382 -6.237 1.00 85.81 212 GLN A C 1
ATOM 1734 O O . GLN A 1 212 ? 15.895 5.458 -6.964 1.00 85.81 212 GLN A O 1
ATOM 1739 N N . ILE A 1 213 ? 16.129 6.338 -4.913 1.00 88.19 213 ILE A N 1
ATOM 1740 C CA . ILE A 1 213 ? 15.367 5.295 -4.229 1.00 88.19 213 ILE A CA 1
ATOM 1741 C C . ILE A 1 213 ? 13.887 5.647 -4.325 1.00 88.19 213 ILE A C 1
ATOM 1743 O O . ILE A 1 213 ? 13.472 6.762 -4.008 1.00 88.19 213 ILE A O 1
ATOM 1747 N N . GLN A 1 214 ? 13.098 4.691 -4.794 1.00 91.56 214 GLN A N 1
ATOM 1748 C CA . GLN A 1 214 ? 11.651 4.800 -4.870 1.00 91.56 214 GLN A CA 1
ATOM 1749 C C . GLN A 1 214 ? 11.049 4.274 -3.571 1.00 91.56 214 GLN A C 1
ATOM 1751 O O . GLN A 1 214 ? 11.361 3.157 -3.158 1.00 91.56 214 GLN A O 1
ATOM 1756 N N . ASN A 1 215 ? 10.172 5.060 -2.957 1.00 93.06 215 ASN A N 1
ATOM 1757 C CA . ASN A 1 215 ? 9.390 4.642 -1.801 1.00 93.06 215 ASN A CA 1
ATOM 1758 C C . ASN A 1 215 ? 7.987 4.295 -2.291 1.00 93.06 215 ASN A C 1
ATOM 1760 O O . ASN A 1 215 ? 7.330 5.144 -2.889 1.00 93.06 215 ASN A O 1
ATOM 1764 N N . ASN A 1 216 ? 7.547 3.062 -2.057 1.00 93.38 216 ASN A N 1
ATOM 1765 C CA . ASN A 1 216 ? 6.195 2.617 -2.381 1.00 93.38 216 ASN A CA 1
ATOM 1766 C C . ASN A 1 216 ? 5.547 2.051 -1.116 1.00 93.38 216 ASN A C 1
ATOM 1768 O O . ASN A 1 216 ? 6.205 1.325 -0.380 1.00 93.38 216 ASN A O 1
ATOM 1772 N N . ASN A 1 217 ? 4.268 2.337 -0.880 1.00 92.56 217 ASN A N 1
ATOM 1773 C CA . ASN A 1 217 ? 3.527 1.766 0.258 1.00 92.56 217 ASN A CA 1
ATOM 1774 C C . ASN A 1 217 ? 2.897 0.407 -0.078 1.00 92.56 217 ASN A C 1
ATOM 1776 O O . ASN A 1 217 ? 2.481 -0.341 0.803 1.00 92.56 217 ASN A O 1
ATOM 1780 N N . THR A 1 218 ? 2.797 0.097 -1.368 1.00 93.12 218 THR A N 1
ATOM 1781 C CA . THR A 1 218 ? 2.215 -1.131 -1.898 1.00 93.12 218 THR A CA 1
ATOM 1782 C C . THR A 1 218 ? 3.125 -1.691 -2.981 1.00 93.12 218 THR A C 1
ATOM 1784 O O . THR A 1 218 ? 3.776 -0.959 -3.732 1.00 93.12 218 THR A O 1
ATOM 1787 N N . TRP A 1 219 ? 3.181 -3.016 -3.075 1.00 91.75 219 TRP A N 1
ATOM 1788 C CA . TRP A 1 219 ? 3.806 -3.693 -4.195 1.00 91.75 219 TRP A CA 1
ATOM 1789 C C . TRP A 1 219 ? 2.748 -4.028 -5.243 1.00 91.75 219 TRP A C 1
ATOM 1791 O O . TRP A 1 219 ? 2.067 -5.049 -5.176 1.00 91.75 219 TRP A O 1
ATOM 1801 N N . THR A 1 220 ? 2.627 -3.153 -6.236 1.00 92.69 220 THR A N 1
ATOM 1802 C CA . THR A 1 220 ? 1.718 -3.343 -7.364 1.00 92.69 220 THR A CA 1
ATOM 1803 C C . THR A 1 220 ? 2.281 -4.356 -8.364 1.00 92.69 220 THR A C 1
ATOM 1805 O O . THR A 1 220 ? 3.332 -4.135 -8.965 1.00 92.69 220 THR A O 1
ATOM 1808 N N . LEU A 1 221 ? 1.566 -5.459 -8.576 1.00 90.38 221 LEU A N 1
ATOM 1809 C CA . LEU A 1 221 ? 1.888 -6.525 -9.517 1.00 90.38 221 LEU A CA 1
ATOM 1810 C C . LEU A 1 221 ? 0.927 -6.494 -10.703 1.00 90.38 221 LEU A C 1
ATOM 1812 O O . LEU A 1 221 ? -0.293 -6.511 -10.550 1.00 90.38 221 LEU A O 1
ATOM 1816 N N . VAL A 1 222 ? 1.472 -6.523 -11.916 1.00 87.94 222 VAL A N 1
ATOM 1817 C CA . VAL A 1 222 ? 0.668 -6.679 -13.134 1.00 87.94 222 VAL A CA 1
ATOM 1818 C C . VAL A 1 222 ? 0.650 -8.145 -13.542 1.00 87.94 222 VAL A C 1
ATOM 1820 O O . VAL A 1 222 ? 1.702 -8.763 -13.695 1.00 87.94 222 VAL A O 1
ATOM 1823 N N . MET A 1 223 ? -0.541 -8.684 -13.809 1.00 85.69 223 MET A N 1
ATOM 1824 C CA . MET A 1 223 ? -0.724 -10.053 -14.307 1.00 85.69 223 MET A CA 1
ATOM 1825 C C . MET A 1 223 ? -0.356 -10.171 -15.785 1.00 85.69 223 MET A C 1
ATOM 1827 O O . MET A 1 223 ? -1.185 -10.367 -16.669 1.00 85.69 223 MET A O 1
ATOM 1831 N N . LYS A 1 224 ? 0.916 -10.018 -16.090 1.00 84.06 224 LYS A N 1
ATOM 1832 C CA . LYS A 1 224 ? 1.487 -10.377 -17.386 1.00 84.06 224 LYS A CA 1
ATOM 1833 C C . LYS A 1 224 ? 2.623 -11.314 -17.097 1.00 84.06 224 LYS A C 1
ATOM 1835 O O . LYS A 1 224 ? 3.214 -11.163 -16.043 1.00 84.06 224 LYS A O 1
ATOM 1840 N N . ARG A 1 225 ? 2.961 -12.201 -18.029 1.00 76.94 225 ARG A N 1
ATOM 1841 C CA . ARG A 1 225 ? 4.245 -12.900 -18.029 1.00 76.94 225 ARG A CA 1
ATOM 1842 C C . ARG A 1 225 ? 4.986 -12.613 -19.296 1.00 76.94 225 ARG A C 1
ATOM 1844 O O . ARG A 1 225 ? 4.360 -12.617 -20.337 1.00 76.94 225 ARG A O 1
ATOM 1851 N N . PHE A 1 226 ? 6.280 -12.351 -19.207 1.00 77.81 226 PHE A N 1
ATOM 1852 C CA . PHE A 1 226 ? 7.107 -12.120 -20.381 1.00 77.81 226 PHE A CA 1
ATOM 1853 C C . PHE A 1 226 ? 8.061 -13.293 -20.583 1.00 77.81 226 PHE A C 1
ATOM 1855 O O . PHE A 1 226 ? 8.615 -13.820 -19.614 1.00 77.81 226 PHE A O 1
ATOM 1862 N N . ASP A 1 227 ? 8.234 -13.724 -21.827 1.00 77.44 227 ASP A N 1
ATOM 1863 C CA . ASP A 1 227 ? 9.301 -14.651 -22.183 1.00 77.44 227 ASP A CA 1
ATOM 1864 C C . ASP A 1 227 ? 10.671 -13.945 -22.182 1.00 77.44 227 ASP A C 1
ATOM 1866 O O . ASP A 1 227 ? 10.810 -12.774 -21.816 1.00 77.44 227 ASP A O 1
ATOM 1870 N N . HIS A 1 228 ? 11.724 -14.668 -22.560 1.00 76.38 228 HIS A N 1
ATOM 1871 C CA . HIS A 1 228 ? 13.074 -14.106 -22.627 1.00 76.38 228 HIS A CA 1
ATOM 1872 C C . HIS A 1 228 ? 13.232 -13.011 -23.699 1.00 76.38 228 HIS A C 1
ATOM 1874 O O . HIS A 1 228 ? 14.199 -12.255 -23.617 1.00 76.38 228 HIS A O 1
ATOM 1880 N N . LEU A 1 229 ? 12.281 -12.912 -24.636 1.00 74.44 229 LEU A N 1
ATOM 1881 C CA . LEU A 1 229 ? 12.183 -11.909 -25.701 1.00 74.44 229 LEU A CA 1
ATOM 1882 C C . LEU A 1 229 ? 11.243 -10.749 -25.321 1.00 74.44 229 LEU A C 1
ATOM 1884 O O . LEU A 1 229 ? 10.962 -9.877 -26.135 1.00 74.44 229 LEU A O 1
ATOM 1888 N N . GLY A 1 230 ? 10.702 -10.731 -24.097 1.00 75.62 230 GLY A N 1
ATOM 1889 C CA . GLY A 1 230 ? 9.776 -9.684 -23.663 1.00 75.62 230 GLY A CA 1
ATOM 1890 C C . GLY A 1 230 ? 8.346 -9.832 -24.201 1.00 75.62 230 GLY A C 1
ATOM 1891 O O . GLY A 1 230 ? 7.549 -8.908 -24.037 1.00 75.62 230 GLY A O 1
ATOM 1892 N N . GLN A 1 231 ? 7.985 -10.963 -24.817 1.00 80.69 231 GLN A N 1
ATOM 1893 C CA . GLN A 1 231 ? 6.633 -11.211 -25.330 1.00 80.69 231 GLN A CA 1
ATOM 1894 C C . GLN A 1 231 ? 5.709 -11.752 -24.242 1.00 80.69 231 GLN A C 1
ATOM 1896 O O . GLN A 1 231 ? 6.113 -12.575 -23.422 1.00 80.69 231 GLN A O 1
ATOM 1901 N N . GLU A 1 232 ? 4.448 -11.308 -24.243 1.00 84.12 232 GLU A N 1
ATOM 1902 C CA . GLU A 1 232 ? 3.467 -11.734 -23.244 1.00 84.12 232 GLU A CA 1
ATOM 1903 C C . GLU A 1 232 ? 3.096 -13.222 -23.417 1.00 84.12 232 GLU A C 1
ATOM 1905 O O . GLU A 1 232 ? 2.443 -13.608 -24.387 1.00 84.12 232 GLU A O 1
ATOM 1910 N N . ILE A 1 233 ? 3.480 -14.059 -22.453 1.00 82.94 233 ILE A N 1
ATOM 1911 C CA . ILE A 1 233 ? 3.075 -15.458 -22.345 1.00 82.94 233 ILE A CA 1
ATOM 1912 C C . ILE A 1 233 ? 1.640 -15.503 -21.826 1.00 82.94 233 ILE A C 1
ATOM 1914 O O . ILE A 1 233 ? 1.345 -15.083 -20.703 1.00 82.94 233 ILE A O 1
ATOM 1918 N N . LYS A 1 234 ? 0.746 -16.070 -22.637 1.00 87.94 234 LYS A N 1
ATOM 1919 C CA . LYS A 1 234 ? -0.620 -16.379 -22.218 1.00 87.94 234 LYS A CA 1
ATOM 1920 C C . LYS A 1 234 ? -0.584 -17.572 -21.264 1.00 87.94 234 LYS A C 1
ATOM 1922 O O . LYS A 1 234 ? -0.211 -18.671 -21.661 1.00 87.94 234 LYS A O 1
ATOM 1927 N N . GLN A 1 235 ? -0.941 -17.327 -20.013 1.00 89.94 235 GLN A N 1
ATOM 1928 C CA . GLN A 1 235 ? -1.157 -18.345 -18.986 1.00 89.94 235 GLN A CA 1
ATOM 1929 C C . GLN A 1 235 ? -2.524 -18.097 -18.372 1.00 89.94 235 GLN A C 1
ATOM 1931 O O . GLN A 1 235 ? -2.910 -16.932 -18.261 1.00 89.94 235 GLN A O 1
ATOM 1936 N N . ASP A 1 236 ? -3.223 -19.167 -18.002 1.00 90.50 236 ASP A N 1
ATOM 1937 C CA . ASP A 1 236 ? -4.566 -19.108 -17.411 1.00 90.50 236 ASP A CA 1
ATOM 1938 C C . ASP A 1 236 ? -4.524 -18.952 -15.883 1.00 90.50 236 ASP A C 1
ATOM 1940 O O . ASP A 1 236 ? -5.479 -18.468 -15.272 1.00 90.50 236 ASP A O 1
ATOM 1944 N N . SER A 1 237 ? -3.391 -19.304 -15.274 1.00 93.38 237 SER A N 1
ATOM 1945 C CA . SER A 1 237 ? -3.116 -19.145 -13.852 1.00 93.38 237 SER A CA 1
ATOM 1946 C C . SER A 1 237 ? -1.679 -18.688 -13.603 1.00 93.38 237 SER A C 1
ATOM 1948 O O . SER A 1 237 ? -0.794 -18.858 -14.447 1.00 93.38 237 SER A O 1
ATOM 1950 N N . PHE A 1 238 ? -1.463 -18.103 -12.429 1.00 95.19 238 PHE A N 1
ATOM 1951 C CA . PHE A 1 238 ? -0.158 -17.710 -11.907 1.00 95.19 238 PHE A CA 1
ATOM 1952 C C . PHE A 1 238 ? -0.023 -18.176 -10.464 1.00 95.19 238 PHE A C 1
ATOM 1954 O O . PHE A 1 238 ? -1.020 -18.267 -9.756 1.00 95.19 238 PHE A O 1
ATOM 1961 N N . THR A 1 239 ? 1.202 -18.380 -9.997 1.00 95.88 239 THR A N 1
ATOM 1962 C CA . THR A 1 239 ? 1.475 -18.317 -8.556 1.00 95.88 239 THR A CA 1
ATOM 1963 C C . THR A 1 239 ? 1.912 -16.903 -8.189 1.00 95.88 239 THR A C 1
ATOM 1965 O O . THR A 1 239 ? 2.481 -16.187 -9.022 1.00 95.88 239 THR A O 1
ATOM 1968 N N . LEU A 1 240 ? 1.676 -16.478 -6.948 1.00 95.69 240 LEU A N 1
ATOM 1969 C CA . LEU A 1 240 ? 2.137 -15.169 -6.490 1.00 95.69 240 LEU A CA 1
ATOM 1970 C C . LEU A 1 240 ? 3.660 -15.035 -6.635 1.00 95.69 240 LEU A C 1
ATOM 1972 O O . LEU A 1 240 ? 4.136 -14.029 -7.153 1.00 95.69 240 LEU A O 1
ATOM 1976 N N . ASP A 1 241 ? 4.419 -16.080 -6.303 1.00 94.25 241 ASP A N 1
ATOM 1977 C CA . ASP A 1 241 ? 5.879 -16.100 -6.458 1.00 94.25 241 ASP A CA 1
ATOM 1978 C C . ASP A 1 241 ? 6.330 -15.879 -7.903 1.00 94.25 241 ASP A C 1
ATOM 1980 O O . ASP A 1 241 ? 7.353 -15.233 -8.146 1.00 94.25 241 ASP A O 1
ATOM 1984 N N . GLN A 1 242 ? 5.586 -16.393 -8.888 1.00 93.50 242 GLN A N 1
ATOM 1985 C CA . GLN A 1 242 ? 5.877 -16.121 -10.295 1.00 93.50 242 GLN A CA 1
ATOM 1986 C C . GLN A 1 242 ? 5.698 -14.635 -10.610 1.00 93.50 242 GLN A C 1
ATOM 1988 O O . GLN A 1 242 ? 6.574 -14.047 -11.247 1.00 93.50 242 GLN A O 1
ATOM 1993 N N . LEU A 1 243 ? 4.606 -14.023 -10.138 1.00 93.69 243 LEU A N 1
ATOM 1994 C CA . LEU A 1 243 ? 4.340 -12.597 -10.336 1.00 93.69 243 LEU A CA 1
ATOM 1995 C C . LEU A 1 243 ? 5.397 -11.726 -9.640 1.00 93.69 243 LEU A C 1
ATOM 1997 O O . LEU A 1 243 ? 5.935 -10.810 -10.264 1.00 93.69 243 LEU A O 1
ATOM 2001 N N . LEU A 1 244 ? 5.756 -12.051 -8.395 1.00 92.12 244 LEU A N 1
ATOM 2002 C CA . LEU A 1 244 ? 6.789 -11.354 -7.623 1.00 92.12 244 LEU A CA 1
ATOM 2003 C C . LEU A 1 244 ? 8.150 -11.436 -8.323 1.00 92.12 244 LEU A C 1
ATOM 2005 O O . LEU A 1 244 ? 8.794 -10.415 -8.573 1.00 92.12 244 LEU A O 1
ATOM 2009 N N . ASN A 1 245 ? 8.579 -12.641 -8.709 1.00 90.19 245 ASN A N 1
ATOM 2010 C CA . ASN A 1 245 ? 9.862 -12.842 -9.384 1.00 90.19 245 ASN A CA 1
ATOM 2011 C C . ASN A 1 245 ? 9.932 -12.137 -10.732 1.00 90.19 245 ASN A C 1
ATOM 2013 O O . ASN A 1 245 ? 10.984 -11.626 -11.122 1.00 90.19 245 ASN A O 1
ATOM 2017 N N . GLN A 1 246 ? 8.818 -12.098 -11.450 1.00 88.19 246 GLN A N 1
ATOM 2018 C CA . GLN A 1 246 ? 8.769 -11.437 -12.732 1.00 88.19 246 GLN A CA 1
ATOM 2019 C C . GLN A 1 246 ? 8.753 -9.917 -12.605 1.00 88.19 246 GLN A C 1
ATOM 2021 O O . GLN A 1 246 ? 9.403 -9.243 -13.402 1.00 88.19 246 GLN A O 1
ATOM 2026 N N . TRP A 1 247 ? 8.062 -9.357 -11.611 1.00 86.94 247 TRP A N 1
ATOM 2027 C CA . TRP A 1 247 ? 8.039 -7.909 -11.411 1.00 86.94 247 TRP A CA 1
ATOM 2028 C C . TRP A 1 247 ? 9.436 -7.334 -11.189 1.00 86.94 247 TRP A C 1
ATOM 2030 O O . TRP A 1 247 ? 9.734 -6.227 -11.617 1.00 86.94 247 TRP A O 1
ATOM 2040 N N . ARG A 1 248 ? 10.351 -8.129 -10.629 1.00 89.12 248 ARG A N 1
ATOM 2041 C CA . ARG A 1 248 ? 11.766 -7.761 -10.491 1.00 89.12 248 ARG A CA 1
ATOM 2042 C C . ARG A 1 248 ? 12.488 -7.543 -11.815 1.00 89.12 248 ARG A C 1
ATOM 2044 O O . ARG A 1 248 ? 13.608 -7.034 -11.810 1.00 89.12 248 ARG A O 1
ATOM 2051 N N . LYS A 1 249 ? 11.908 -7.974 -12.933 1.00 88.62 249 LYS A N 1
ATOM 2052 C CA . LYS A 1 249 ? 12.475 -7.841 -14.269 1.00 88.62 249 LYS A CA 1
ATOM 2053 C C . LYS A 1 249 ? 11.366 -7.546 -15.280 1.00 88.62 249 LYS A C 1
ATOM 2055 O O . LYS A 1 249 ? 10.828 -8.458 -15.906 1.00 88.62 249 LYS A O 1
ATOM 2060 N N . THR A 1 250 ? 11.071 -6.269 -15.498 1.00 85.56 250 THR A N 1
ATOM 2061 C CA . THR A 1 250 ? 10.085 -5.860 -16.506 1.00 85.56 250 THR A CA 1
ATOM 2062 C C . THR A 1 250 ? 10.770 -5.355 -17.772 1.00 85.56 250 THR A C 1
ATOM 2064 O O . THR A 1 250 ? 11.852 -4.761 -17.697 1.00 85.56 250 THR A O 1
ATOM 2067 N N . PRO A 1 251 ? 10.157 -5.539 -18.951 1.00 84.56 251 PRO A N 1
ATOM 2068 C CA . PRO A 1 251 ? 10.514 -4.748 -20.118 1.00 84.56 251 PRO A CA 1
ATOM 2069 C C . PRO A 1 251 ? 10.380 -3.258 -19.780 1.00 84.56 251 PRO A C 1
ATOM 2071 O O . PRO A 1 251 ? 9.476 -2.856 -19.042 1.00 84.56 251 PRO A O 1
ATOM 2074 N N . GLY A 1 252 ? 11.294 -2.438 -20.279 1.00 84.06 252 GLY A N 1
ATOM 2075 C CA . GLY A 1 252 ? 11.263 -0.998 -20.083 1.00 84.06 252 GLY A CA 1
ATOM 2076 C C . GLY A 1 252 ? 11.789 -0.254 -21.298 1.00 84.06 252 GLY A C 1
ATOM 2077 O O . GLY A 1 252 ? 12.311 -0.840 -22.240 1.00 84.06 252 GLY A O 1
ATOM 2078 N N . GLU A 1 253 ? 11.633 1.065 -21.274 1.00 82.38 253 GLU A N 1
ATOM 2079 C CA . GLU A 1 253 ? 12.196 1.920 -22.318 1.00 82.38 253 GLU A CA 1
ATOM 2080 C C . GLU A 1 253 ? 13.717 1.810 -22.351 1.00 82.38 253 GLU A C 1
ATOM 2082 O O . GLU A 1 253 ? 14.356 1.674 -21.297 1.00 82.38 253 GLU A O 1
ATOM 2087 N N . SER A 1 254 ? 14.271 1.936 -23.559 1.00 82.44 254 SER A N 1
ATOM 2088 C CA . SER A 1 254 ? 15.710 1.902 -23.754 1.00 82.44 254 SER A CA 1
ATOM 2089 C C . SER A 1 254 ? 16.414 2.970 -22.936 1.00 82.44 254 SER A C 1
ATOM 2091 O O . SER A 1 254 ? 15.966 4.120 -22.903 1.00 82.44 254 SER A O 1
ATOM 2093 N N . TRP A 1 255 ? 17.522 2.603 -22.300 1.00 87.75 255 TRP A N 1
ATOM 2094 C CA . TRP A 1 255 ? 18.263 3.516 -21.437 1.00 87.75 255 TRP A CA 1
ATOM 2095 C C . TRP A 1 255 ? 19.735 3.595 -21.836 1.00 87.75 255 TRP A C 1
ATOM 2097 O O . TRP A 1 255 ? 20.376 2.604 -22.182 1.00 87.75 255 TRP A O 1
ATOM 2107 N N . TYR A 1 256 ? 20.273 4.807 -21.757 1.00 87.81 256 TYR A N 1
ATOM 2108 C CA . TYR A 1 256 ? 21.665 5.129 -22.038 1.00 87.81 256 TYR A CA 1
ATOM 2109 C C . TYR A 1 256 ? 22.205 5.900 -20.837 1.00 87.81 256 TYR A C 1
ATOM 2111 O O . TYR A 1 256 ? 21.537 6.817 -20.360 1.00 87.81 256 TYR A O 1
ATOM 2119 N N . CYS A 1 257 ? 23.386 5.527 -20.342 1.00 88.06 257 CYS A N 1
ATOM 2120 C CA . CYS A 1 257 ? 24.061 6.321 -19.320 1.00 88.06 257 CYS A CA 1
ATOM 2121 C C . CYS A 1 257 ? 24.544 7.648 -19.910 1.00 88.06 257 CYS A C 1
ATOM 2123 O O . CYS A 1 257 ? 24.693 7.773 -21.129 1.00 88.06 257 CYS A O 1
ATOM 2125 N N . ASP A 1 258 ? 24.826 8.614 -19.040 1.00 89.00 258 ASP A N 1
ATOM 2126 C CA . ASP A 1 258 ? 25.231 9.959 -19.448 1.00 89.00 258 ASP A CA 1
ATOM 2127 C C . ASP A 1 258 ? 26.474 9.950 -20.345 1.00 89.00 258 ASP A C 1
ATOM 2129 O O . ASP A 1 258 ? 26.509 10.684 -21.329 1.00 89.00 258 ASP A O 1
ATOM 2133 N N . ASP A 1 259 ? 27.431 9.051 -20.100 1.00 89.88 259 ASP A N 1
ATOM 2134 C CA . ASP A 1 259 ? 28.627 8.900 -20.939 1.00 89.88 259 ASP A CA 1
ATOM 2135 C C . ASP A 1 259 ? 28.285 8.413 -22.351 1.00 89.88 259 ASP A C 1
ATOM 2137 O O . ASP A 1 259 ? 28.726 8.987 -23.345 1.00 89.88 259 ASP A O 1
ATOM 2141 N N . CYS A 1 260 ? 27.460 7.368 -22.449 1.00 90.12 260 CYS A N 1
ATOM 2142 C CA . CYS A 1 260 ? 27.036 6.801 -23.725 1.00 90.12 260 CYS A CA 1
ATOM 2143 C C . CYS A 1 260 ? 26.124 7.809 -24.492 1.00 90.12 260 CYS A C 1
ATOM 2145 O O . CYS A 1 260 ? 26.189 7.906 -25.720 1.00 90.12 260 CYS A O 1
ATOM 2147 N N . VAL A 1 261 ? 25.343 8.651 -23.794 1.00 92.75 261 VAL A N 1
ATOM 2148 C CA . VAL A 1 261 ? 24.625 9.794 -24.401 1.00 92.75 261 VAL A CA 1
ATOM 2149 C C . VAL A 1 261 ? 25.592 10.878 -24.880 1.00 92.75 261 VAL A C 1
ATOM 2151 O O . VAL A 1 261 ? 25.448 11.356 -26.005 1.00 92.75 261 VAL A O 1
ATOM 2154 N N . ALA A 1 262 ? 26.571 11.263 -24.063 1.00 94.06 262 ALA A N 1
ATOM 2155 C CA . ALA A 1 262 ? 27.551 12.290 -24.398 1.00 94.06 262 ALA A CA 1
ATOM 2156 C C . ALA A 1 262 ? 28.399 11.886 -25.610 1.00 94.06 262 ALA A C 1
ATOM 2158 O O . ALA A 1 262 ? 28.628 12.705 -26.500 1.00 94.06 262 ALA A O 1
ATOM 2159 N N . ASP A 1 263 ? 28.799 10.617 -25.690 1.00 94.06 263 ASP A N 1
ATOM 2160 C CA . ASP A 1 263 ? 29.514 10.062 -26.837 1.00 94.06 263 ASP A CA 1
ATOM 2161 C C . ASP A 1 263 ? 28.655 10.078 -28.114 1.00 94.06 263 ASP A C 1
ATOM 2163 O O . ASP A 1 263 ? 29.115 10.514 -29.173 1.00 94.06 263 ASP A O 1
ATOM 2167 N N . PHE A 1 264 ? 27.377 9.693 -28.026 1.00 94.69 264 PHE A N 1
ATOM 2168 C CA . PHE A 1 264 ? 26.436 9.841 -29.140 1.00 94.69 264 PHE A CA 1
ATOM 2169 C C . PHE A 1 264 ? 26.316 11.305 -29.598 1.00 94.69 264 PHE A C 1
ATOM 2171 O O . PHE A 1 264 ? 26.409 11.588 -30.794 1.00 94.69 264 PHE A O 1
ATOM 2178 N N . GLU A 1 265 ? 26.145 12.247 -28.666 1.00 96.50 265 GLU A N 1
ATOM 2179 C CA . GLU A 1 265 ? 26.027 13.677 -28.975 1.00 96.50 265 GLU A CA 1
ATOM 2180 C C . GLU A 1 265 ? 27.322 14.241 -29.584 1.00 96.50 265 GLU A C 1
ATOM 2182 O O . GLU A 1 265 ? 27.268 15.061 -30.506 1.00 96.50 265 GLU A O 1
ATOM 2187 N N . ALA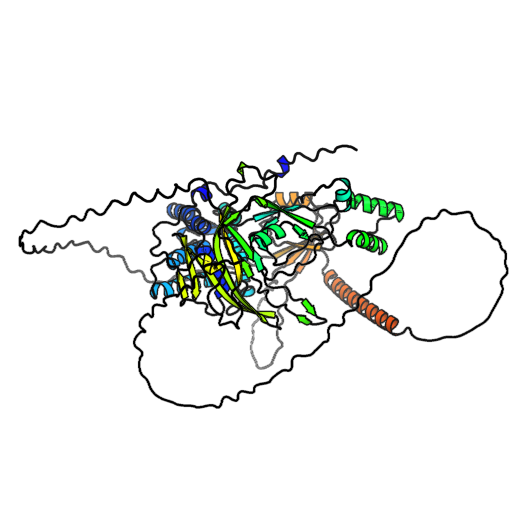 A 1 266 ? 28.488 13.772 -29.131 1.00 96.62 266 ALA A N 1
ATOM 2188 C CA . ALA A 1 266 ? 29.785 14.130 -29.693 1.00 96.62 266 ALA A CA 1
ATOM 2189 C C . ALA A 1 266 ? 29.945 13.610 -31.130 1.00 96.62 266 ALA A C 1
ATOM 2191 O O . ALA A 1 266 ? 30.307 14.380 -32.024 1.00 96.62 266 ALA A O 1
ATOM 2192 N N . ARG A 1 267 ? 29.604 12.337 -31.382 1.00 96.00 267 ARG A N 1
ATOM 2193 C CA . ARG A 1 267 ? 29.611 11.738 -32.728 1.00 96.00 267 ARG A CA 1
ATOM 2194 C C . ARG A 1 267 ? 28.633 12.440 -33.667 1.00 96.00 267 ARG A C 1
ATOM 2196 O O . ARG A 1 267 ? 28.978 12.723 -34.815 1.00 96.00 267 ARG A O 1
ATOM 2203 N N . PHE A 1 268 ? 27.440 12.779 -33.178 1.00 97.06 268 PHE A N 1
ATOM 2204 C CA . PHE A 1 268 ? 26.456 13.544 -33.940 1.00 97.06 268 PHE A CA 1
ATOM 2205 C C . PHE A 1 268 ? 27.003 14.926 -34.321 1.00 97.06 268 PHE A C 1
ATOM 2207 O O . PHE A 1 268 ? 26.971 15.300 -35.495 1.00 97.06 268 PHE A O 1
ATOM 2214 N N . ARG A 1 269 ? 27.578 15.657 -33.355 1.00 97.69 269 ARG A N 1
ATOM 2215 C CA . ARG A 1 269 ? 28.183 16.975 -33.594 1.00 97.69 269 ARG A CA 1
ATOM 2216 C C . ARG A 1 269 ? 29.332 16.905 -34.595 1.00 97.69 269 ARG A C 1
ATOM 2218 O O . ARG A 1 269 ? 29.406 17.760 -35.469 1.00 97.69 269 ARG A O 1
ATOM 2225 N N . ALA A 1 270 ? 30.195 15.894 -34.504 1.00 97.12 270 ALA A N 1
ATOM 2226 C CA . ALA A 1 270 ? 31.295 15.701 -35.448 1.00 97.12 270 ALA A CA 1
ATOM 2227 C C . ALA A 1 270 ? 30.793 15.456 -36.881 1.00 97.12 270 ALA A C 1
ATOM 2229 O O . ALA A 1 270 ? 31.355 15.990 -37.832 1.00 97.12 270 ALA A O 1
ATOM 2230 N N . LYS A 1 271 ? 29.706 14.691 -37.036 1.00 97.56 271 LYS A N 1
ATOM 2231 C CA . LYS A 1 271 ? 29.115 14.369 -38.342 1.00 97.56 271 LYS A CA 1
ATOM 2232 C C . LYS A 1 271 ? 28.361 15.542 -38.974 1.00 97.56 271 LYS A C 1
ATOM 2234 O O . LYS A 1 271 ? 28.425 15.721 -40.185 1.00 97.56 271 LYS A O 1
ATOM 2239 N N . HIS A 1 272 ? 27.627 16.314 -38.174 1.00 96.75 272 HIS A N 1
ATOM 2240 C CA . HIS A 1 272 ? 26.715 17.352 -38.669 1.00 96.75 272 HIS A CA 1
ATOM 2241 C C . HIS A 1 272 ? 27.229 18.786 -38.456 1.00 96.75 272 HIS A C 1
ATOM 2243 O O . HIS A 1 272 ? 26.582 19.737 -38.888 1.00 96.75 272 HIS A O 1
ATOM 2249 N N . GLY A 1 273 ? 28.360 18.972 -37.770 1.00 97.75 273 GLY A N 1
ATOM 2250 C CA . GLY A 1 273 ? 28.934 20.282 -37.441 1.00 97.75 273 GLY A CA 1
ATOM 2251 C C . GLY A 1 273 ? 28.177 21.070 -36.362 1.00 97.75 273 GLY A C 1
ATOM 2252 O O . GLY A 1 273 ? 28.578 22.179 -36.023 1.00 97.75 273 GLY A O 1
ATOM 2253 N N . HIS A 1 274 ? 27.088 20.527 -35.810 1.00 95.00 274 HIS A N 1
ATOM 2254 C CA . HIS A 1 274 ? 26.248 21.168 -34.795 1.00 95.00 274 HIS A CA 1
ATOM 2255 C C . HIS A 1 274 ? 25.522 20.119 -33.935 1.00 95.00 274 HIS A C 1
ATOM 2257 O O . HIS A 1 274 ? 25.449 18.947 -34.298 1.00 95.00 274 HIS A O 1
ATOM 2263 N N . LEU A 1 275 ? 24.982 20.538 -32.786 1.00 97.06 275 LEU A N 1
ATOM 2264 C CA . LEU A 1 275 ? 24.126 19.712 -31.926 1.00 97.06 275 LEU A CA 1
ATOM 2265 C C . LEU A 1 275 ? 22.797 20.440 -31.693 1.00 97.06 275 LEU A C 1
ATOM 2267 O O . LEU A 1 275 ? 22.588 21.039 -30.641 1.00 97.06 275 LEU A O 1
ATOM 2271 N N . ASP A 1 276 ? 21.912 20.413 -32.688 1.00 96.62 276 ASP A N 1
ATOM 2272 C CA . ASP A 1 276 ? 20.536 20.879 -32.513 1.00 96.62 276 ASP A CA 1
ATOM 2273 C C . ASP A 1 276 ? 19.639 19.699 -32.126 1.00 96.62 276 ASP A C 1
ATOM 2275 O O . ASP A 1 276 ? 19.251 18.895 -32.969 1.00 96.62 276 ASP A O 1
ATOM 2279 N N . LYS A 1 277 ? 19.289 19.601 -30.837 1.00 96.06 277 LYS A N 1
ATOM 2280 C CA . LYS A 1 277 ? 18.426 18.525 -30.316 1.00 96.06 277 LYS A CA 1
ATOM 2281 C C . LYS A 1 277 ? 16.986 18.601 -30.847 1.00 96.06 277 LYS A C 1
ATOM 2283 O O . LYS A 1 277 ? 16.226 17.641 -30.697 1.00 96.06 277 LYS A O 1
ATOM 2288 N N . ASN A 1 278 ? 16.598 19.723 -31.456 1.00 96.88 278 ASN A N 1
ATOM 2289 C CA . ASN A 1 278 ? 15.280 19.913 -32.051 1.00 96.88 278 ASN A CA 1
ATOM 2290 C C . ASN A 1 278 ? 15.233 19.580 -33.543 1.00 96.88 278 ASN A C 1
ATOM 2292 O O . ASN A 1 278 ? 14.115 19.442 -34.063 1.00 96.88 278 ASN A O 1
ATOM 2296 N N . SER A 1 279 ? 16.389 19.412 -34.191 1.00 97.25 279 SER A N 1
ATOM 2297 C CA . SER A 1 279 ? 16.483 19.097 -35.613 1.00 97.25 279 SER A CA 1
ATOM 2298 C C . SER A 1 279 ? 15.813 17.761 -35.937 1.00 97.25 279 SER A C 1
ATOM 2300 O O . SER A 1 279 ? 15.709 16.855 -35.095 1.00 97.25 279 SER A O 1
ATOM 2302 N N . ALA A 1 280 ? 15.303 17.644 -37.164 1.00 96.62 280 ALA A N 1
ATOM 2303 C CA . ALA A 1 280 ? 14.672 16.413 -37.627 1.00 96.62 280 ALA A CA 1
ATOM 2304 C C . ALA A 1 280 ? 15.692 15.265 -37.657 1.00 96.62 280 ALA A C 1
ATOM 2306 O O . ALA A 1 280 ? 15.365 14.133 -37.308 1.00 96.62 280 ALA A O 1
ATOM 2307 N N . GLU A 1 281 ? 16.941 15.584 -37.989 1.00 97.25 281 GLU A N 1
ATOM 2308 C CA . GLU A 1 281 ? 18.082 14.683 -38.063 1.00 97.25 281 GLU A CA 1
ATOM 2309 C C . GLU A 1 281 ? 18.440 14.118 -36.688 1.00 97.25 281 GLU A C 1
ATOM 2311 O O . GLU A 1 281 ? 18.591 12.905 -36.550 1.00 97.25 281 GLU A O 1
ATOM 2316 N N . TYR A 1 282 ? 18.521 14.963 -35.651 1.00 96.38 282 TYR A N 1
ATOM 2317 C CA . TYR A 1 282 ? 18.800 14.499 -34.291 1.00 96.38 282 TYR A CA 1
ATOM 2318 C C . TYR A 1 282 ? 17.666 13.625 -33.765 1.00 96.38 282 TYR A C 1
ATOM 2320 O O . TYR A 1 282 ? 17.914 12.563 -33.198 1.00 96.38 282 TYR A O 1
ATOM 2328 N N . LYS A 1 283 ? 16.409 14.030 -33.989 1.00 95.81 283 LYS A N 1
ATOM 2329 C CA . LYS A 1 283 ? 15.236 13.236 -33.595 1.00 95.81 283 LYS A CA 1
ATOM 2330 C C . LYS A 1 283 ? 15.193 11.891 -34.314 1.00 95.81 283 LYS A C 1
ATOM 2332 O O . LYS A 1 283 ? 14.867 10.896 -33.674 1.00 95.81 283 LYS A O 1
ATOM 2337 N N . ALA A 1 284 ? 15.537 11.845 -35.600 1.00 95.19 284 ALA A N 1
ATOM 2338 C CA . ALA A 1 284 ? 15.620 10.606 -36.367 1.00 95.19 284 ALA A CA 1
ATOM 2339 C C . ALA A 1 284 ? 16.751 9.701 -35.857 1.00 95.19 284 ALA A C 1
ATOM 2341 O O . ALA A 1 284 ? 16.485 8.545 -35.550 1.00 95.19 284 ALA A O 1
ATOM 2342 N N . ALA A 1 285 ? 17.964 10.235 -35.671 1.00 93.19 285 ALA A N 1
ATOM 2343 C CA . ALA A 1 285 ? 19.111 9.481 -35.159 1.00 93.19 285 ALA A CA 1
ATOM 2344 C C . ALA A 1 285 ? 18.881 8.975 -33.727 1.00 93.19 285 ALA A C 1
ATOM 2346 O O . ALA A 1 285 ? 19.169 7.823 -33.412 1.00 93.19 285 ALA A O 1
ATOM 2347 N N . LYS A 1 286 ? 18.304 9.816 -32.861 1.00 92.75 286 LYS A N 1
ATOM 2348 C CA . LYS A 1 286 ? 17.895 9.425 -31.510 1.00 92.75 286 LYS A CA 1
ATOM 2349 C C . LYS A 1 286 ? 16.816 8.347 -31.559 1.00 92.75 286 LYS A C 1
ATOM 2351 O O . LYS A 1 286 ? 16.922 7.370 -30.835 1.00 92.75 286 LYS A O 1
ATOM 2356 N N . LYS A 1 287 ? 15.793 8.497 -32.406 1.00 91.19 287 LYS A N 1
ATOM 2357 C CA . LYS A 1 287 ? 14.737 7.489 -32.555 1.00 91.19 287 LYS A CA 1
ATOM 2358 C C . LYS A 1 287 ? 15.308 6.166 -33.049 1.00 91.19 287 LYS A C 1
ATOM 2360 O O . LYS A 1 287 ? 14.962 5.143 -32.486 1.00 91.19 287 LYS A O 1
ATOM 2365 N N . GLU A 1 288 ? 16.178 6.174 -34.054 1.00 89.44 288 GLU A N 1
ATOM 2366 C CA . GLU A 1 288 ? 16.859 4.976 -34.556 1.00 89.44 288 GLU A CA 1
ATOM 2367 C C . GLU A 1 288 ? 17.632 4.282 -33.429 1.00 89.44 288 GLU A C 1
ATOM 2369 O O . GLU A 1 288 ? 17.403 3.101 -33.160 1.00 89.44 288 GLU A O 1
ATOM 2374 N N . ARG A 1 289 ? 18.442 5.049 -32.690 1.00 87.88 289 ARG A N 1
ATOM 2375 C CA . ARG A 1 289 ? 19.156 4.583 -31.499 1.00 87.88 289 ARG A CA 1
ATOM 2376 C C . ARG A 1 289 ? 18.192 3.978 -30.471 1.00 87.88 289 ARG A C 1
ATOM 2378 O O . ARG A 1 289 ? 18.390 2.850 -30.034 1.00 87.88 289 ARG A O 1
ATOM 2385 N N . ASP A 1 290 ? 17.117 4.674 -30.122 1.00 85.38 290 ASP A N 1
ATOM 2386 C CA . ASP A 1 290 ? 16.175 4.284 -29.064 1.00 85.38 290 ASP A CA 1
ATOM 2387 C C . ASP A 1 290 ? 15.169 3.189 -29.516 1.00 85.38 290 ASP A C 1
ATOM 2389 O O . ASP A 1 290 ? 14.528 2.559 -28.686 1.00 85.38 290 ASP A O 1
ATOM 2393 N N . SER A 1 291 ? 15.038 2.908 -30.820 1.00 78.12 291 SER A N 1
ATOM 2394 C CA . SER A 1 291 ? 13.962 2.065 -31.385 1.00 78.12 291 SER A CA 1
ATOM 2395 C C . SER A 1 291 ? 14.141 0.544 -31.307 1.00 78.12 291 SER A C 1
ATOM 2397 O O . SER A 1 291 ? 13.250 -0.175 -31.762 1.00 78.12 291 SER A O 1
ATOM 2399 N N . SER A 1 292 ? 15.235 0.009 -30.749 1.00 66.44 292 SER A N 1
ATOM 2400 C CA . SER A 1 292 ? 15.283 -1.444 -30.515 1.00 66.44 292 SER A CA 1
ATOM 2401 C C . SER A 1 292 ? 14.584 -1.782 -29.204 1.00 66.44 292 SER A C 1
ATOM 2403 O O . SER A 1 292 ? 14.986 -1.312 -28.141 1.00 66.44 292 SER A O 1
ATOM 2405 N N . ASN A 1 293 ? 13.561 -2.617 -29.307 1.00 57.22 293 ASN A N 1
ATOM 2406 C CA . ASN A 1 293 ? 12.463 -2.732 -28.353 1.00 57.22 293 ASN A CA 1
ATOM 2407 C C . ASN A 1 293 ? 12.723 -3.553 -27.074 1.00 57.22 293 ASN A C 1
ATOM 2409 O O . ASN A 1 293 ? 11.755 -3.952 -26.435 1.00 57.22 293 ASN A O 1
ATOM 2413 N N . GLU A 1 294 ? 13.960 -3.836 -26.661 1.00 64.88 294 GLU A N 1
ATOM 2414 C CA . GLU A 1 294 ? 14.177 -4.868 -25.627 1.00 64.88 294 GLU A CA 1
ATOM 2415 C C . GLU A 1 294 ? 15.225 -4.514 -24.565 1.00 64.88 294 GLU A C 1
ATOM 2417 O O . GLU A 1 294 ? 16.123 -5.303 -24.265 1.00 64.88 294 GLU A O 1
ATOM 2422 N N . ASP A 1 295 ? 15.085 -3.349 -23.929 1.00 76.81 295 ASP A N 1
ATOM 2423 C CA . ASP A 1 295 ? 15.788 -3.110 -22.670 1.00 76.81 295 ASP A CA 1
ATOM 2424 C C . ASP A 1 295 ? 14.940 -3.570 -21.482 1.00 76.81 295 ASP A C 1
ATOM 2426 O O . ASP A 1 295 ? 13.720 -3.420 -21.416 1.00 76.81 295 ASP A O 1
ATOM 2430 N N . TRP A 1 296 ? 15.616 -4.178 -20.516 1.00 82.88 296 TRP A N 1
ATOM 2431 C CA . TRP A 1 296 ? 14.999 -4.676 -19.297 1.00 82.88 296 TRP A CA 1
ATOM 2432 C C . TRP A 1 296 ? 15.310 -3.718 -18.146 1.00 82.88 296 TRP A C 1
ATOM 2434 O O . TRP A 1 296 ? 16.414 -3.174 -18.049 1.00 82.88 296 TRP A O 1
ATOM 2444 N N . ARG A 1 297 ? 14.347 -3.533 -17.247 1.00 88.19 297 ARG A N 1
ATOM 2445 C CA . ARG A 1 297 ? 14.534 -2.875 -15.951 1.00 88.19 297 ARG A CA 1
ATOM 2446 C C . ARG A 1 297 ? 14.571 -3.946 -14.876 1.00 88.19 297 ARG A C 1
ATOM 2448 O O . ARG A 1 297 ? 13.744 -4.854 -14.884 1.00 88.19 297 ARG A O 1
ATOM 2455 N N . TRP A 1 298 ? 15.551 -3.859 -13.982 1.00 90.44 298 TRP A N 1
ATOM 2456 C CA . TRP A 1 298 ? 15.631 -4.723 -12.810 1.00 90.44 298 TRP A CA 1
ATOM 2457 C C . TRP A 1 298 ? 15.278 -3.930 -11.572 1.00 90.44 298 TRP A C 1
ATOM 2459 O O . TRP A 1 298 ? 15.790 -2.830 -11.393 1.00 90.44 298 TRP A O 1
ATOM 2469 N N . TYR A 1 299 ? 14.482 -4.527 -10.704 1.00 92.50 299 TYR A N 1
ATOM 2470 C CA . TYR A 1 299 ? 14.127 -3.948 -9.424 1.00 92.50 299 TYR A CA 1
ATOM 2471 C C . TYR A 1 299 ? 14.724 -4.791 -8.305 1.00 92.50 299 TYR A C 1
ATOM 2473 O O . TYR A 1 299 ? 14.670 -6.026 -8.337 1.00 92.50 299 TYR A O 1
ATOM 2481 N N . SER A 1 300 ? 15.318 -4.096 -7.343 1.00 92.62 300 SER A N 1
ATOM 2482 C CA . SER A 1 300 ? 15.871 -4.679 -6.125 1.00 92.62 300 SER A CA 1
ATOM 2483 C C . SER A 1 300 ? 15.422 -3.853 -4.930 1.00 92.62 300 SER A C 1
ATOM 2485 O O . SER A 1 300 ? 15.408 -2.620 -5.001 1.00 92.62 300 SER A O 1
ATOM 2487 N N . TYR A 1 301 ? 15.100 -4.517 -3.826 1.00 93.00 301 TYR A N 1
ATOM 2488 C CA . TYR A 1 301 ? 14.665 -3.839 -2.609 1.00 93.00 301 TYR A CA 1
ATOM 2489 C C . TYR A 1 301 ? 15.836 -3.550 -1.685 1.00 93.00 301 TYR A C 1
ATOM 2491 O O . TYR A 1 301 ? 16.648 -4.423 -1.391 1.00 93.00 301 TYR A O 1
ATOM 2499 N N . VAL A 1 302 ? 15.912 -2.305 -1.230 1.00 91.69 302 VAL A N 1
ATOM 2500 C CA . VAL A 1 302 ? 16.916 -1.830 -0.271 1.00 91.69 302 VAL A CA 1
ATOM 2501 C C . VAL A 1 302 ? 16.332 -1.629 1.114 1.00 91.69 302 VAL A C 1
ATOM 2503 O O . VAL A 1 302 ? 17.040 -1.231 2.013 1.00 91.69 302 VAL A O 1
ATOM 2506 N N . SER A 1 303 ? 15.040 -1.836 1.304 1.00 90.94 303 SER A N 1
ATOM 2507 C CA . SER A 1 303 ? 14.435 -1.963 2.623 1.00 90.94 303 SER A CA 1
ATOM 2508 C C . SER A 1 303 ? 13.118 -2.681 2.441 1.00 90.94 303 SER A C 1
ATOM 2510 O O . SER A 1 303 ? 12.441 -2.485 1.426 1.00 90.94 303 SER A O 1
ATOM 2512 N N . LEU A 1 304 ? 12.769 -3.502 3.418 1.00 92.62 304 LEU A N 1
ATOM 2513 C CA . LEU A 1 304 ? 11.496 -4.193 3.456 1.00 92.62 304 LEU A CA 1
ATOM 2514 C C . LEU A 1 304 ? 10.643 -3.589 4.587 1.00 92.62 304 LEU A C 1
ATOM 2516 O O . LEU A 1 304 ? 11.212 -3.203 5.612 1.00 92.62 304 LEU A O 1
ATOM 2520 N N . PRO A 1 305 ? 9.312 -3.519 4.430 1.00 94.25 305 PRO A N 1
ATOM 2521 C CA . PRO A 1 305 ? 8.402 -3.002 5.455 1.00 94.25 305 PRO A CA 1
ATOM 2522 C C . PRO A 1 305 ? 8.069 -4.057 6.523 1.00 94.25 305 PRO A C 1
ATOM 2524 O O . PRO A 1 305 ? 8.332 -5.242 6.322 1.00 94.25 305 PRO A O 1
ATOM 2527 N N . GLU A 1 306 ? 7.462 -3.680 7.644 1.00 93.25 306 GLU A N 1
ATOM 2528 C CA . GLU A 1 306 ? 6.919 -4.660 8.608 1.00 93.25 306 GLU A CA 1
ATOM 2529 C C . GLU A 1 306 ? 5.608 -5.281 8.108 1.00 93.25 306 GLU A C 1
ATOM 2531 O O . GLU A 1 306 ? 5.329 -6.462 8.328 1.00 93.25 306 GLU A O 1
ATOM 2536 N N . VAL A 1 307 ? 4.834 -4.496 7.360 1.00 96.12 307 VAL A N 1
ATOM 2537 C CA . VAL A 1 307 ? 3.597 -4.914 6.706 1.00 96.12 307 VAL A CA 1
ATOM 2538 C C . VAL A 1 307 ? 3.761 -4.736 5.204 1.00 96.12 307 VAL A C 1
ATOM 2540 O O . VAL A 1 307 ? 3.927 -3.627 4.700 1.00 96.12 307 VAL A O 1
ATOM 2543 N N . LEU A 1 308 ? 3.716 -5.846 4.475 1.00 97.62 308 LEU A N 1
ATOM 2544 C CA . LEU A 1 308 ? 3.830 -5.865 3.026 1.00 97.62 308 LEU A CA 1
ATOM 2545 C C . LEU A 1 308 ? 2.437 -5.957 2.402 1.00 97.62 308 LEU A C 1
ATOM 2547 O O . LEU A 1 308 ? 1.783 -7.001 2.458 1.00 97.62 308 LEU A O 1
ATOM 2551 N N . PHE A 1 309 ? 2.007 -4.875 1.759 1.00 98.31 309 PHE A N 1
ATOM 2552 C CA . PHE A 1 309 ? 0.826 -4.892 0.903 1.00 98.31 309 PHE A CA 1
ATOM 2553 C C . PHE A 1 309 ? 1.203 -5.276 -0.521 1.00 98.31 309 PHE A C 1
ATOM 2555 O O . PHE A 1 309 ? 2.125 -4.701 -1.100 1.00 98.31 309 PHE A O 1
ATOM 2562 N N . ILE A 1 310 ? 0.462 -6.214 -1.102 1.00 98.00 310 ILE A N 1
ATOM 2563 C CA . ILE A 1 310 ? 0.624 -6.633 -2.494 1.00 98.00 310 ILE A CA 1
ATOM 2564 C C . ILE A 1 310 ? -0.694 -6.393 -3.222 1.00 98.00 310 ILE A C 1
ATOM 2566 O O . ILE A 1 310 ? -1.714 -6.983 -2.873 1.00 98.00 310 ILE A O 1
ATOM 2570 N N . ASP A 1 311 ? -0.665 -5.537 -4.235 1.00 97.44 311 ASP A N 1
ATOM 2571 C CA . ASP A 1 311 ? -1.824 -5.147 -5.040 1.00 97.44 311 ASP A CA 1
ATOM 2572 C C . ASP A 1 311 ? -1.744 -5.807 -6.423 1.00 97.44 311 ASP A C 1
ATOM 2574 O O . ASP A 1 311 ? -0.743 -5.656 -7.120 1.00 97.44 311 ASP A O 1
ATOM 2578 N N . ILE A 1 312 ? -2.768 -6.555 -6.838 1.00 96.94 312 ILE A N 1
ATOM 2579 C CA . ILE A 1 312 ? -2.812 -7.199 -8.156 1.00 96.94 312 ILE A CA 1
ATOM 2580 C C . ILE A 1 312 ? -3.659 -6.355 -9.106 1.00 96.94 312 ILE A C 1
ATOM 2582 O O . ILE A 1 312 ? -4.890 -6.338 -9.046 1.00 96.94 312 ILE A O 1
ATOM 2586 N N . VAL A 1 313 ? -3.006 -5.763 -10.106 1.00 94.69 313 VAL A N 1
ATOM 2587 C CA . VAL A 1 313 ? -3.680 -4.985 -11.149 1.00 94.69 313 VAL A CA 1
ATOM 2588 C C . VAL A 1 313 ? -4.424 -5.919 -12.097 1.00 94.69 313 VAL A C 1
ATOM 2590 O O . VAL A 1 313 ? -3.854 -6.498 -13.028 1.00 94.69 313 VAL A O 1
ATOM 2593 N N . ARG A 1 314 ? -5.736 -6.037 -11.876 1.00 94.12 314 ARG A N 1
ATOM 2594 C CA . ARG A 1 314 ? -6.655 -6.815 -12.729 1.00 94.12 314 ARG A CA 1
ATOM 2595 C C . ARG A 1 314 ? -7.407 -5.978 -13.749 1.00 94.12 314 ARG A C 1
ATOM 2597 O O . ARG A 1 314 ? -7.923 -6.516 -14.729 1.00 94.12 314 ARG A O 1
ATOM 2604 N N . PHE A 1 315 ? -7.485 -4.675 -13.520 1.00 91.56 315 PHE A N 1
ATOM 2605 C CA . PHE A 1 315 ? -8.171 -3.743 -14.397 1.00 91.56 315 PHE A CA 1
ATOM 2606 C C . PHE A 1 315 ? -7.165 -3.074 -15.320 1.00 91.56 315 PHE A C 1
ATOM 2608 O O . PHE A 1 315 ? -6.160 -2.520 -14.884 1.00 91.56 315 PHE A O 1
ATOM 2615 N N . LYS A 1 316 ? -7.431 -3.136 -16.623 1.00 88.56 316 LYS A N 1
ATOM 2616 C CA . LYS A 1 316 ? -6.620 -2.436 -17.617 1.00 88.56 316 LYS A CA 1
ATOM 2617 C C . LYS A 1 316 ? -7.238 -1.064 -17.864 1.00 88.56 316 LYS A C 1
ATOM 2619 O O . LYS A 1 316 ? -8.461 -0.931 -17.916 1.00 88.56 316 LYS A O 1
ATOM 2624 N N . GLY A 1 317 ? -6.387 -0.053 -18.032 1.00 86.19 317 GLY A N 1
ATOM 2625 C CA . GLY A 1 317 ? -6.831 1.284 -18.418 1.00 86.19 317 GLY A CA 1
ATOM 2626 C C . GLY A 1 317 ? -7.632 1.264 -19.723 1.00 86.19 317 GLY A C 1
ATOM 2627 O O . GLY A 1 317 ? -7.492 0.347 -20.539 1.00 86.19 317 GLY A O 1
ATOM 2628 N N . GLY A 1 318 ? -8.472 2.284 -19.912 1.00 88.06 318 GLY A N 1
ATOM 2629 C CA . GLY A 1 318 ? -9.246 2.453 -21.138 1.00 88.06 318 GLY A CA 1
ATOM 2630 C C . GLY A 1 318 ? -8.335 2.467 -22.367 1.00 88.06 318 GLY A C 1
ATOM 2631 O O . GLY A 1 318 ? -7.337 3.184 -22.411 1.00 88.06 318 GLY A O 1
ATOM 2632 N N . GLN A 1 319 ? -8.672 1.654 -23.359 1.00 88.31 319 GLN A N 1
ATOM 2633 C CA . GLN A 1 319 ? -7.977 1.573 -24.636 1.00 88.31 319 GLN A CA 1
ATOM 2634 C C . GLN A 1 319 ? -8.778 2.335 -25.687 1.00 88.31 319 GLN A C 1
ATOM 2636 O O . GLN A 1 319 ? -10.005 2.288 -25.694 1.00 88.31 319 GLN A O 1
ATOM 2641 N N . TRP A 1 320 ? -8.100 3.053 -26.576 1.00 89.75 320 TRP A N 1
ATOM 2642 C CA . TRP A 1 320 ? -8.772 3.742 -27.675 1.00 89.75 320 TRP A CA 1
ATOM 2643 C C . TRP A 1 320 ? -8.996 2.774 -28.837 1.00 89.75 320 TRP A C 1
ATOM 2645 O O . TRP A 1 320 ? -8.037 2.308 -29.447 1.00 89.75 320 TRP A O 1
ATOM 2655 N N . ASP A 1 321 ? -10.261 2.502 -29.149 1.00 87.56 321 ASP A N 1
ATOM 2656 C CA . ASP A 1 321 ? -10.689 1.820 -30.370 1.00 87.56 321 ASP A CA 1
ATOM 2657 C C . ASP A 1 321 ? -11.294 2.868 -31.317 1.00 87.56 321 ASP A C 1
ATOM 2659 O O . ASP A 1 321 ? -12.453 3.288 -31.196 1.00 87.56 321 ASP A O 1
ATOM 2663 N N . GLY A 1 322 ? -10.441 3.411 -32.190 1.00 91.62 322 GLY A N 1
ATOM 2664 C CA . GLY A 1 322 ? -10.760 4.574 -33.016 1.00 91.62 322 GLY A CA 1
ATOM 2665 C C . GLY A 1 322 ? -11.031 5.818 -32.164 1.00 91.62 322 GLY A C 1
ATOM 2666 O O . GLY A 1 322 ? -10.134 6.351 -31.519 1.00 91.62 322 GLY A O 1
ATOM 2667 N N . SER A 1 323 ? -12.276 6.300 -32.172 1.00 93.25 323 SER A N 1
ATOM 2668 C CA . SER A 1 323 ? -12.698 7.494 -31.424 1.00 93.25 323 SER A CA 1
ATOM 2669 C C . SER A 1 323 ? -13.379 7.181 -30.087 1.00 93.25 323 SER A C 1
ATOM 2671 O O . SER A 1 323 ? -13.951 8.087 -29.479 1.00 93.25 323 SER A O 1
ATOM 2673 N N . LYS A 1 324 ? -13.417 5.912 -29.660 1.00 91.25 324 LYS A N 1
ATOM 2674 C CA . LYS A 1 324 ? -14.107 5.484 -28.437 1.00 91.25 324 LYS A CA 1
ATOM 2675 C C . LYS A 1 324 ? -13.122 4.874 -27.451 1.00 91.25 324 LYS A C 1
ATOM 2677 O O . LYS A 1 324 ? -12.272 4.078 -27.832 1.00 91.25 324 LYS A O 1
ATOM 2682 N N . VAL A 1 325 ? -13.284 5.221 -26.179 1.00 91.94 325 VAL A N 1
ATOM 2683 C CA . VAL A 1 325 ? -12.593 4.541 -25.083 1.00 91.94 325 VAL A CA 1
ATOM 2684 C C . VAL A 1 325 ? -13.340 3.243 -24.790 1.00 91.94 325 VAL A C 1
ATOM 2686 O O . VAL A 1 325 ? -14.534 3.258 -24.497 1.00 91.94 325 VAL A O 1
ATOM 2689 N N . VAL A 1 326 ? -12.641 2.121 -24.899 1.00 89.50 326 VAL A N 1
ATOM 2690 C CA . VAL A 1 326 ? -13.113 0.781 -24.561 1.00 89.50 326 VAL A CA 1
ATOM 2691 C C . VAL A 1 326 ? -12.342 0.320 -23.339 1.00 89.50 326 VAL A C 1
ATOM 2693 O O . VAL A 1 326 ? -11.114 0.285 -23.343 1.00 89.50 326 VAL A O 1
ATOM 2696 N N . HIS A 1 327 ? -13.057 -0.047 -22.283 1.00 87.94 327 HIS A N 1
ATOM 2697 C CA . HIS A 1 327 ? -12.438 -0.623 -21.098 1.00 87.94 327 HIS A CA 1
ATOM 2698 C C . HIS A 1 327 ? -12.325 -2.137 -21.282 1.00 87.94 327 HIS A C 1
ATOM 2700 O O . HIS A 1 327 ? -13.354 -2.793 -21.480 1.00 87.94 327 HIS A O 1
ATOM 2706 N N . PRO A 1 328 ? -11.107 -2.708 -21.257 1.00 88.88 328 PRO A N 1
ATOM 2707 C CA . PRO A 1 328 ? -10.955 -4.152 -21.287 1.00 88.88 328 PRO A CA 1
ATOM 2708 C C . PRO A 1 328 ? -11.642 -4.784 -20.069 1.00 88.88 328 PRO A C 1
ATOM 2710 O O . PRO A 1 328 ? -11.700 -4.157 -19.006 1.00 88.88 328 PRO A O 1
ATOM 2713 N N . PRO A 1 329 ? -12.147 -6.022 -20.196 1.00 89.69 329 PRO A N 1
ATOM 2714 C CA . PRO A 1 329 ? -12.714 -6.722 -19.056 1.00 89.69 329 PRO A CA 1
ATOM 2715 C C . PRO A 1 329 ? -11.660 -6.908 -17.960 1.00 89.69 329 PRO A C 1
ATOM 2717 O O . PRO A 1 329 ? -10.455 -6.955 -18.232 1.00 89.69 329 PRO A O 1
ATOM 2720 N N . LYS A 1 330 ? -12.142 -7.053 -16.723 1.00 92.69 330 LYS A N 1
ATOM 2721 C CA . LYS A 1 330 ? -11.319 -7.480 -15.591 1.00 92.69 330 LYS A CA 1
ATOM 2722 C C . LYS A 1 330 ? -10.634 -8.798 -15.940 1.00 92.69 330 LYS A C 1
ATOM 2724 O O . LYS A 1 330 ? -11.252 -9.709 -16.489 1.00 92.69 330 LYS A O 1
ATOM 2729 N N . ASP A 1 331 ? -9.366 -8.901 -15.592 1.00 92.75 331 ASP A N 1
ATOM 2730 C CA . ASP A 1 331 ? -8.606 -10.122 -15.771 1.00 92.75 331 ASP A CA 1
ATOM 2731 C C . ASP A 1 331 ? -8.939 -11.138 -14.662 1.00 92.75 331 ASP A C 1
ATOM 2733 O O . ASP A 1 331 ? -8.608 -10.946 -13.485 1.00 92.75 331 ASP A O 1
ATOM 2737 N N . GLN A 1 332 ? -9.657 -12.196 -15.052 1.00 92.62 332 GLN A N 1
ATOM 2738 C CA . GLN A 1 332 ? -10.196 -13.225 -14.154 1.00 92.62 332 GLN A CA 1
ATOM 2739 C C . GLN A 1 332 ? -9.248 -14.412 -13.942 1.00 92.62 332 GLN A C 1
ATOM 2741 O O . GLN A 1 332 ? -9.644 -15.412 -13.353 1.00 92.62 332 GLN A O 1
ATOM 2746 N N . ARG A 1 333 ? -8.006 -14.345 -14.432 1.00 92.75 333 ARG A N 1
ATOM 2747 C CA . ARG A 1 333 ? -7.058 -15.453 -14.273 1.00 92.75 333 ARG A CA 1
ATOM 2748 C C . ARG A 1 333 ? -6.765 -15.741 -12.805 1.00 92.75 333 ARG A C 1
ATOM 2750 O O . ARG A 1 333 ? -6.660 -14.816 -11.989 1.00 92.75 333 ARG A O 1
ATOM 2757 N N . MET A 1 334 ? -6.623 -17.023 -12.485 1.00 93.31 334 MET A N 1
ATOM 2758 C CA . MET A 1 334 ? -6.363 -17.484 -11.123 1.00 93.31 334 MET A CA 1
ATOM 2759 C C . MET A 1 334 ? -4.960 -17.046 -10.681 1.00 93.31 334 MET A C 1
ATOM 2761 O O . MET A 1 334 ? -4.016 -17.071 -11.472 1.00 93.31 334 MET A O 1
ATOM 2765 N N . VAL A 1 335 ? -4.826 -16.647 -9.417 1.00 95.94 335 VAL A N 1
ATOM 2766 C CA . VAL A 1 335 ? -3.527 -16.443 -8.773 1.00 95.94 335 VAL A CA 1
ATOM 2767 C C . VAL A 1 335 ? -3.505 -17.276 -7.500 1.00 95.94 335 VAL A C 1
ATOM 2769 O O . VAL A 1 335 ? -4.301 -17.014 -6.605 1.00 95.94 335 VAL A O 1
ATOM 2772 N N . GLU A 1 336 ? -2.623 -18.268 -7.446 1.00 96.81 336 GLU A N 1
ATOM 2773 C CA . GLU A 1 336 ? -2.362 -19.069 -6.252 1.00 96.81 336 GLU A CA 1
ATOM 2774 C C . GLU A 1 336 ? -1.548 -18.239 -5.253 1.00 96.81 336 GLU A C 1
ATOM 2776 O O . GLU A 1 336 ? -0.468 -17.729 -5.573 1.00 96.81 336 GLU A O 1
ATOM 2781 N N . ILE A 1 337 ? -2.092 -18.086 -4.051 1.00 97.44 337 ILE A N 1
ATOM 2782 C CA . ILE A 1 337 ? -1.558 -17.277 -2.962 1.00 97.44 337 ILE A CA 1
ATOM 2783 C C . ILE A 1 337 ? -0.888 -18.219 -1.958 1.00 97.44 337 ILE A C 1
ATOM 2785 O O . ILE A 1 337 ? -1.573 -19.070 -1.386 1.00 97.44 337 ILE A O 1
ATOM 2789 N N . PRO A 1 338 ? 0.425 -18.092 -1.712 1.00 97.75 338 PRO A N 1
ATOM 2790 C CA . PRO A 1 338 ? 1.099 -18.853 -0.673 1.00 97.75 338 PRO A CA 1
ATOM 2791 C C . PRO A 1 338 ? 0.863 -18.218 0.705 1.00 97.75 338 PRO A C 1
ATOM 2793 O O . PRO A 1 338 ? 0.763 -16.994 0.832 1.00 97.75 338 PRO A O 1
ATOM 2796 N N . GLU A 1 339 ? 0.823 -19.039 1.759 1.00 97.12 339 GLU A N 1
ATOM 2797 C CA . GLU A 1 339 ? 0.729 -18.529 3.136 1.00 97.12 339 GLU A CA 1
ATOM 2798 C C . GLU A 1 339 ? 2.003 -17.769 3.516 1.00 97.12 339 GLU A C 1
ATOM 2800 O O . GLU A 1 339 ? 1.939 -16.784 4.244 1.00 97.12 339 GLU A O 1
ATOM 2805 N N . TYR A 1 340 ? 3.156 -18.189 2.990 1.00 97.62 340 TYR A N 1
ATOM 2806 C CA . TYR A 1 340 ? 4.442 -17.557 3.252 1.00 97.62 340 TYR A CA 1
ATOM 2807 C C . TYR A 1 340 ? 5.087 -17.056 1.967 1.00 97.62 340 TYR A C 1
ATOM 2809 O O . TYR A 1 340 ? 5.094 -17.758 0.960 1.00 97.62 340 TYR A O 1
ATOM 2817 N N . VAL A 1 341 ? 5.679 -15.867 2.029 1.00 97.00 341 VAL A N 1
ATOM 2818 C CA . VAL A 1 341 ? 6.489 -15.292 0.951 1.00 97.00 341 VAL A CA 1
ATOM 2819 C C . VAL A 1 341 ? 7.887 -15.021 1.486 1.00 97.00 341 VAL A C 1
ATOM 2821 O O . VAL A 1 341 ? 8.046 -14.438 2.558 1.00 97.00 341 VAL A O 1
ATOM 2824 N N . ASP A 1 342 ? 8.903 -15.431 0.731 1.00 95.69 342 ASP A N 1
ATOM 2825 C CA . ASP A 1 342 ? 10.298 -15.101 1.012 1.00 95.69 342 ASP A CA 1
ATOM 2826 C C . ASP A 1 342 ? 10.774 -13.971 0.090 1.00 95.69 342 ASP A C 1
ATOM 2828 O O . ASP A 1 342 ? 10.837 -14.103 -1.135 1.00 95.69 342 ASP A O 1
ATOM 2832 N N . MET A 1 343 ? 11.125 -12.844 0.702 1.00 95.19 343 MET A N 1
ATOM 2833 C CA . MET A 1 343 ? 11.624 -11.642 0.046 1.00 95.19 343 MET A CA 1
ATOM 2834 C C . MET A 1 343 ? 13.143 -11.634 -0.126 1.00 95.19 343 MET A C 1
ATOM 2836 O O . MET A 1 343 ? 13.662 -10.762 -0.831 1.00 95.19 343 MET A O 1
ATOM 2840 N N . ALA A 1 344 ? 13.876 -12.588 0.460 1.00 93.94 344 ALA A N 1
ATOM 2841 C CA . ALA A 1 344 ? 15.331 -12.660 0.358 1.00 93.94 344 ALA A CA 1
ATOM 2842 C C . ALA A 1 344 ? 15.825 -12.649 -1.093 1.00 93.94 344 ALA A C 1
ATOM 2844 O O . ALA A 1 344 ? 16.775 -11.915 -1.383 1.00 93.94 344 ALA A O 1
ATOM 2845 N N . PRO A 1 345 ? 15.187 -13.361 -2.048 1.00 93.19 345 PRO A N 1
ATOM 2846 C CA . PRO A 1 345 ? 15.608 -13.302 -3.436 1.00 93.19 345 PRO A CA 1
ATOM 2847 C C . PRO A 1 345 ? 15.503 -11.895 -4.016 1.00 93.19 345 PRO A C 1
ATOM 2849 O O . PRO A 1 345 ? 16.309 -11.567 -4.885 1.00 93.19 345 PRO A O 1
ATOM 2852 N N . ALA A 1 346 ? 14.522 -11.094 -3.580 1.00 92.31 346 ALA A N 1
ATOM 2853 C CA . ALA A 1 346 ? 14.191 -9.770 -4.106 1.00 92.31 346 ALA A CA 1
ATOM 2854 C C . ALA A 1 346 ? 15.031 -8.628 -3.513 1.00 92.31 346 ALA A C 1
ATOM 2856 O O . ALA A 1 346 ? 15.078 -7.538 -4.093 1.00 92.31 346 ALA A O 1
ATOM 2857 N N . LEU A 1 347 ? 15.722 -8.889 -2.406 1.00 92.56 347 LEU A N 1
ATOM 2858 C CA . LEU A 1 347 ? 16.637 -7.939 -1.799 1.00 92.56 347 LEU A CA 1
ATOM 2859 C C . LEU A 1 347 ? 17.813 -7.600 -2.714 1.00 92.56 347 LEU A C 1
ATOM 2861 O O . LEU A 1 347 ? 18.334 -8.419 -3.478 1.00 92.56 347 LEU A O 1
ATOM 2865 N N . ASP A 1 348 ? 18.249 -6.354 -2.607 1.00 90.81 348 ASP A N 1
ATOM 2866 C CA . ASP A 1 348 ? 19.498 -5.910 -3.182 1.00 90.81 348 ASP A CA 1
ATOM 2867 C C . ASP A 1 348 ? 20.677 -6.667 -2.539 1.00 90.81 348 ASP A C 1
ATOM 2869 O O . ASP A 1 348 ? 20.705 -6.939 -1.339 1.00 90.81 348 ASP A O 1
ATOM 2873 N N . LYS A 1 349 ? 21.680 -7.028 -3.345 1.00 88.75 349 LYS A N 1
ATOM 2874 C CA . LYS A 1 349 ? 22.862 -7.747 -2.848 1.00 88.75 349 LYS A CA 1
ATOM 2875 C C . LYS A 1 349 ? 23.656 -6.913 -1.847 1.00 88.75 349 LYS A C 1
ATOM 2877 O O . LYS A 1 349 ? 24.337 -7.489 -1.002 1.00 88.75 349 LYS A O 1
ATOM 2882 N N . ASP A 1 350 ? 23.527 -5.594 -1.950 1.00 85.75 350 ASP A N 1
ATOM 2883 C CA . ASP A 1 350 ? 24.236 -4.613 -1.143 1.00 85.75 350 ASP A CA 1
ATOM 2884 C C . ASP A 1 350 ? 23.528 -4.350 0.203 1.00 85.75 350 ASP A C 1
ATOM 2886 O O . ASP A 1 350 ? 24.052 -3.612 1.035 1.00 85.75 350 ASP A O 1
ATOM 2890 N N . VAL A 1 351 ? 22.356 -4.964 0.443 1.00 86.81 351 VAL A N 1
ATOM 2891 C CA . VAL A 1 351 ? 21.680 -4.963 1.751 1.00 86.81 351 VAL A CA 1
ATOM 2892 C C . VAL A 1 351 ? 22.584 -5.663 2.779 1.00 86.81 351 VAL A C 1
ATOM 2894 O O . VAL A 1 351 ? 22.865 -6.853 2.573 1.00 86.81 351 VAL A O 1
ATOM 2897 N N . PRO A 1 352 ? 23.017 -4.992 3.868 1.00 85.25 352 PRO A N 1
ATOM 2898 C CA . PRO A 1 352 ? 23.826 -5.606 4.925 1.00 85.25 352 PRO A CA 1
ATOM 2899 C C . PRO A 1 352 ? 23.144 -6.845 5.506 1.00 85.25 352 PRO A C 1
ATOM 2901 O O . PRO A 1 352 ? 21.917 -6.888 5.574 1.00 85.25 352 PRO A O 1
ATOM 2904 N N . ALA A 1 353 ? 23.910 -7.856 5.923 1.00 84.25 353 ALA A N 1
ATOM 2905 C CA . ALA A 1 353 ? 23.3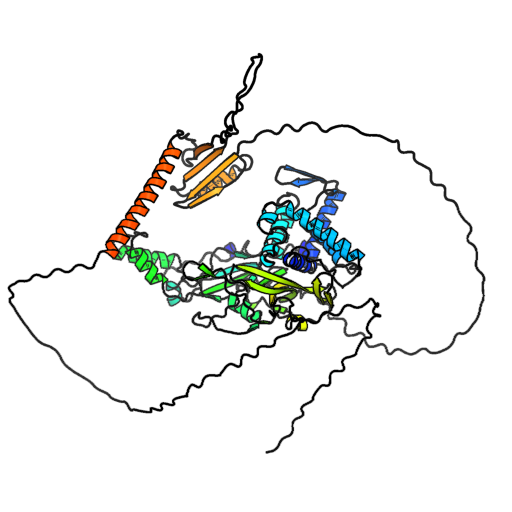42 -9.090 6.477 1.00 84.25 353 ALA A CA 1
ATOM 2906 C C . ALA A 1 353 ? 22.503 -8.807 7.732 1.00 84.25 353 ALA A C 1
ATOM 2908 O O . ALA A 1 353 ? 21.433 -9.385 7.910 1.00 84.25 353 ALA A O 1
ATOM 2909 N N . GLU A 1 354 ? 22.940 -7.834 8.528 1.00 79.19 354 GLU A N 1
ATOM 2910 C CA . GLU A 1 354 ? 22.265 -7.348 9.725 1.00 79.19 354 GLU A CA 1
ATOM 2911 C C . GLU A 1 354 ? 20.946 -6.662 9.407 1.00 79.19 354 GLU A C 1
ATOM 2913 O O . GLU A 1 354 ? 20.167 -6.497 10.323 1.00 79.19 354 GLU A O 1
ATOM 2918 N N . ALA A 1 355 ? 20.675 -6.258 8.160 1.00 77.12 355 ALA A N 1
ATOM 2919 C CA . ALA A 1 355 ? 19.392 -5.703 7.719 1.00 77.12 355 ALA A CA 1
ATOM 2920 C C . ALA A 1 355 ? 18.462 -6.770 7.102 1.00 77.12 355 ALA A C 1
ATOM 2922 O O . ALA A 1 355 ? 17.358 -6.454 6.663 1.00 77.12 355 ALA A O 1
ATOM 2923 N N . ARG A 1 356 ? 18.899 -8.039 7.062 1.00 79.19 356 ARG A N 1
ATOM 2924 C CA . ARG A 1 356 ? 18.135 -9.191 6.544 1.00 79.19 356 ARG A CA 1
ATOM 2925 C C . ARG A 1 356 ? 17.482 -10.020 7.656 1.00 79.19 356 ARG A C 1
ATOM 2927 O O . ARG A 1 356 ? 17.093 -11.154 7.395 1.00 79.19 356 ARG A O 1
ATOM 2934 N N . HIS A 1 357 ? 17.376 -9.468 8.869 1.00 70.44 357 HIS A N 1
ATOM 2935 C CA . HIS A 1 357 ? 16.956 -10.159 10.102 1.00 70.44 357 HIS A CA 1
ATOM 2936 C C . HIS A 1 357 ? 15.566 -10.807 10.034 1.00 70.44 357 HIS A C 1
ATOM 2938 O O . HIS A 1 357 ? 15.287 -11.721 10.797 1.00 70.44 357 HIS A O 1
ATOM 2944 N N . SER A 1 358 ? 14.726 -10.437 9.071 1.00 84.38 358 SER A N 1
ATOM 2945 C CA . SER A 1 358 ? 13.722 -11.352 8.538 1.00 84.38 358 SER A CA 1
ATOM 2946 C C . SER A 1 358 ? 13.290 -10.901 7.153 1.00 84.38 358 SER A C 1
ATOM 2948 O O . SER A 1 358 ? 13.040 -9.724 6.898 1.00 84.38 358 SER A O 1
ATOM 2950 N N . THR A 1 359 ? 13.230 -11.857 6.240 1.00 93.56 359 THR A N 1
ATOM 2951 C CA . THR A 1 359 ? 12.763 -11.666 4.861 1.00 93.56 359 THR A CA 1
ATOM 2952 C C . THR A 1 359 ? 11.507 -12.472 4.579 1.00 93.56 359 THR A C 1
ATOM 2954 O O . THR A 1 359 ? 10.969 -12.410 3.475 1.00 93.56 359 THR A O 1
ATOM 2957 N N . LYS A 1 360 ? 11.028 -13.216 5.577 1.00 95.31 360 LYS A N 1
ATOM 2958 C CA . LYS A 1 360 ? 9.848 -14.053 5.459 1.00 95.31 360 LYS A CA 1
ATOM 2959 C C . LYS A 1 360 ? 8.635 -13.286 5.930 1.00 95.31 360 LYS A C 1
ATOM 2961 O O . LYS A 1 360 ? 8.646 -12.612 6.957 1.00 95.31 360 LYS A O 1
ATOM 2966 N N . TYR A 1 361 ? 7.581 -13.450 5.165 1.00 96.69 361 TYR A N 1
ATOM 2967 C CA . TYR A 1 361 ? 6.307 -12.804 5.357 1.00 96.69 361 TYR A CA 1
ATOM 2968 C C . TYR A 1 361 ? 5.237 -13.873 5.460 1.00 96.69 361 TYR A C 1
ATOM 2970 O O . TYR A 1 361 ? 5.274 -14.839 4.704 1.00 96.69 361 TYR A O 1
ATOM 2978 N N . ARG A 1 362 ? 4.286 -13.701 6.374 1.00 96.88 362 ARG A N 1
ATOM 2979 C CA . ARG A 1 362 ? 3.128 -14.576 6.538 1.00 96.88 362 ARG A CA 1
ATOM 2980 C C . ARG A 1 362 ? 1.859 -13.830 6.167 1.00 96.88 362 ARG A C 1
ATOM 2982 O O . ARG A 1 362 ? 1.667 -12.682 6.562 1.00 96.88 362 ARG A O 1
ATOM 2989 N N . LEU A 1 363 ? 0.996 -14.480 5.401 1.00 98.12 363 LEU A N 1
ATOM 2990 C CA . LEU A 1 363 ? -0.257 -13.917 4.936 1.00 98.12 363 LEU A CA 1
ATOM 2991 C C . LEU A 1 363 ? -1.177 -13.662 6.130 1.00 98.12 363 LEU A C 1
ATOM 2993 O O . LEU A 1 363 ? -1.416 -14.545 6.958 1.00 98.12 363 LEU A O 1
ATOM 2997 N N . ARG A 1 364 ? -1.707 -12.443 6.203 1.00 97.50 364 ARG A N 1
ATOM 2998 C CA . ARG A 1 364 ? -2.623 -12.012 7.259 1.00 97.50 364 ARG A CA 1
ATOM 2999 C C . ARG A 1 364 ? -4.035 -11.808 6.749 1.00 97.50 364 ARG A C 1
ATOM 3001 O O . ARG A 1 364 ? -4.990 -12.135 7.446 1.00 97.50 364 ARG A O 1
ATOM 3008 N N . ALA A 1 365 ? -4.164 -11.273 5.543 1.00 98.38 365 ALA A N 1
ATOM 3009 C CA . ALA A 1 365 ? -5.461 -10.990 4.966 1.00 98.38 365 ALA A CA 1
ATOM 3010 C C . ALA A 1 365 ? -5.419 -10.936 3.438 1.00 98.38 365 ALA A C 1
ATOM 3012 O O . ALA A 1 365 ? -4.398 -10.589 2.839 1.00 98.38 365 ALA A O 1
ATOM 3013 N N . VAL A 1 366 ? -6.556 -11.252 2.821 1.00 98.31 366 VAL A N 1
ATOM 3014 C CA . VAL A 1 366 ? -6.793 -11.181 1.379 1.00 98.31 366 VAL A CA 1
ATOM 3015 C C . VAL A 1 366 ? -8.138 -10.517 1.129 1.00 98.31 366 VAL A C 1
ATOM 3017 O O . VAL A 1 366 ? -9.182 -11.029 1.533 1.00 98.31 366 VAL A O 1
ATOM 3020 N N . ILE A 1 367 ? -8.117 -9.410 0.397 1.00 98.12 367 ILE A N 1
ATOM 3021 C CA . ILE A 1 367 ? -9.309 -8.826 -0.206 1.00 98.12 367 ILE A CA 1
ATOM 3022 C C . ILE A 1 367 ? -9.526 -9.509 -1.553 1.00 98.12 367 ILE A C 1
ATOM 3024 O O . ILE A 1 367 ? -8.696 -9.406 -2.462 1.00 98.12 367 ILE A O 1
ATOM 3028 N N . MET A 1 368 ? -10.672 -10.162 -1.704 1.00 97.00 368 MET A N 1
ATOM 3029 C CA . MET A 1 368 ? -11.133 -10.679 -2.987 1.00 97.00 368 MET A CA 1
ATOM 3030 C C . MET A 1 368 ? -12.115 -9.701 -3.627 1.00 97.00 368 MET A C 1
ATOM 3032 O O . MET A 1 368 ? -12.895 -9.048 -2.937 1.00 97.00 368 MET A O 1
ATOM 3036 N N . HIS A 1 369 ? -12.129 -9.648 -4.957 1.00 95.88 369 HIS A N 1
ATOM 3037 C CA . HIS A 1 369 ? -13.107 -8.873 -5.717 1.00 95.88 369 HIS A CA 1
ATOM 3038 C C . HIS A 1 369 ? -13.838 -9.762 -6.726 1.00 95.88 369 HIS A C 1
ATOM 3040 O O . HIS A 1 369 ? -13.205 -10.341 -7.614 1.00 95.88 369 HIS A O 1
ATOM 3046 N N . ALA A 1 370 ? -15.166 -9.829 -6.641 1.00 94.19 370 ALA A N 1
ATOM 3047 C CA . ALA A 1 370 ? -16.029 -10.356 -7.700 1.00 94.19 370 ALA A CA 1
ATOM 3048 C C . ALA A 1 370 ? -16.596 -9.191 -8.510 1.00 94.19 370 ALA A C 1
ATOM 3050 O O . ALA A 1 370 ? -16.908 -8.151 -7.947 1.00 94.19 370 ALA A O 1
ATOM 3051 N N . GLY A 1 371 ? -16.734 -9.347 -9.825 1.00 91.81 371 GLY A N 1
ATOM 3052 C CA . GLY A 1 371 ? -17.279 -8.299 -10.691 1.00 91.81 371 GLY A CA 1
ATOM 3053 C C . GLY A 1 371 ? -16.509 -8.117 -11.992 1.00 91.81 371 GLY A C 1
ATOM 3054 O O . GLY A 1 371 ? -15.616 -8.902 -12.320 1.00 91.81 371 GLY A O 1
ATOM 3055 N N . SER A 1 372 ? -16.869 -7.079 -12.743 1.00 89.62 372 SER A N 1
ATOM 3056 C CA . SER A 1 372 ? -16.302 -6.773 -14.060 1.00 89.62 372 SER A CA 1
ATOM 3057 C C . SER A 1 372 ? -16.414 -5.279 -14.382 1.00 89.62 372 SER A C 1
ATOM 3059 O O . SER A 1 372 ? -17.047 -4.511 -13.656 1.00 89.62 372 SER A O 1
ATOM 3061 N N . VAL A 1 373 ? -15.794 -4.869 -15.489 1.00 86.88 373 VAL A N 1
ATOM 3062 C CA . VAL A 1 373 ? -15.943 -3.523 -16.053 1.00 86.88 373 VAL A CA 1
ATOM 3063 C C . VAL A 1 373 ? -16.949 -3.587 -17.189 1.00 86.88 373 VAL A C 1
ATOM 3065 O O . VAL A 1 373 ? -16.767 -4.325 -18.160 1.00 86.88 373 VAL A O 1
ATOM 3068 N N . GLY A 1 374 ? -18.029 -2.817 -17.074 1.00 85.00 374 GLY A N 1
ATOM 3069 C CA . GLY A 1 374 ? -18.993 -2.670 -18.157 1.00 85.00 374 GLY A CA 1
ATOM 3070 C C . GLY A 1 374 ? -18.398 -1.916 -19.351 1.00 85.00 374 GLY A C 1
ATOM 3071 O O . GLY A 1 374 ? -17.420 -1.183 -19.229 1.00 85.00 374 GLY A O 1
ATOM 3072 N N . ARG A 1 375 ? -19.042 -2.004 -20.524 1.00 79.62 375 ARG A N 1
ATOM 3073 C CA . ARG A 1 375 ? -18.599 -1.280 -21.739 1.00 79.62 375 ARG A CA 1
ATOM 3074 C C . ARG A 1 375 ? -18.482 0.237 -21.553 1.00 79.62 375 ARG A C 1
ATOM 3076 O O . ARG A 1 375 ? -17.712 0.871 -22.262 1.00 79.62 375 ARG A O 1
ATOM 3083 N N . ALA A 1 376 ? -19.253 0.805 -20.627 1.00 84.06 376 ALA A N 1
ATOM 3084 C CA . ALA A 1 376 ? -19.230 2.227 -20.296 1.00 84.06 376 ALA A CA 1
ATOM 3085 C C . ALA A 1 376 ? -18.098 2.619 -19.325 1.00 84.06 376 ALA A C 1
ATOM 3087 O O . ALA A 1 376 ? -18.075 3.755 -18.868 1.00 84.06 376 ALA A O 1
ATOM 3088 N N . GLY A 1 377 ? -17.207 1.689 -18.960 1.00 82.62 377 GLY A N 1
ATOM 3089 C CA . GLY A 1 377 ? -16.168 1.923 -17.951 1.00 82.62 377 GLY A CA 1
ATOM 3090 C C . GLY A 1 377 ? -16.680 1.913 -16.513 1.00 82.62 377 GLY A C 1
ATOM 3091 O O . GLY A 1 377 ? -15.913 2.169 -15.594 1.00 82.62 377 GLY A O 1
ATOM 3092 N N . ILE A 1 378 ? -17.963 1.605 -16.304 1.00 85.56 378 ILE A N 1
ATOM 3093 C CA . ILE A 1 378 ? -18.543 1.481 -14.968 1.00 85.56 378 ILE A CA 1
ATOM 3094 C C . ILE A 1 378 ? -18.082 0.146 -14.385 1.00 85.56 378 ILE A C 1
ATOM 3096 O O . ILE A 1 378 ? -18.458 -0.920 -14.884 1.00 85.56 378 ILE A O 1
ATOM 3100 N N . CYS A 1 379 ? -17.251 0.217 -13.351 1.00 85.56 379 CYS A N 1
ATOM 3101 C CA . CYS A 1 379 ? -16.869 -0.934 -12.549 1.00 85.56 379 CYS A CA 1
ATOM 3102 C C . CYS A 1 379 ? -18.033 -1.305 -11.629 1.00 85.56 379 CYS A C 1
ATOM 3104 O O . CYS A 1 379 ? -18.565 -0.458 -10.914 1.00 85.56 379 CYS A O 1
ATOM 3106 N N . THR A 1 380 ? -18.425 -2.573 -11.654 1.00 89.88 380 THR A N 1
ATOM 3107 C CA . THR A 1 380 ? -19.393 -3.138 -10.711 1.00 89.88 380 THR A CA 1
ATOM 3108 C C . THR A 1 380 ? -18.784 -4.369 -10.081 1.00 89.88 380 THR A C 1
ATOM 3110 O O . THR A 1 380 ? -18.151 -5.167 -10.781 1.00 89.88 380 THR A O 1
ATOM 3113 N N . GLY A 1 381 ? -19.021 -4.567 -8.796 1.00 93.31 381 GLY A N 1
ATOM 3114 C CA . GLY A 1 381 ? -18.531 -5.730 -8.096 1.00 93.31 381 GLY A CA 1
ATOM 3115 C C . GLY A 1 381 ? -18.741 -5.662 -6.599 1.00 93.31 381 GLY A C 1
ATOM 3116 O O . GLY A 1 381 ? -19.446 -4.804 -6.076 1.00 93.31 381 GLY A O 1
ATOM 3117 N N . HIS A 1 382 ? -18.100 -6.596 -5.920 1.00 94.75 382 HIS A N 1
ATOM 3118 C CA . HIS A 1 382 ? -18.201 -6.757 -4.489 1.00 94.75 382 HIS A CA 1
ATOM 3119 C C . HIS A 1 382 ? -16.867 -7.198 -3.919 1.00 94.75 382 HIS A C 1
ATOM 3121 O O . HIS A 1 382 ? -16.202 -8.075 -4.480 1.00 94.75 382 HIS A O 1
ATOM 3127 N N . TYR A 1 383 ? -16.485 -6.570 -2.813 1.00 96.00 383 TYR A N 1
ATOM 3128 C CA . TYR A 1 383 ? -15.270 -6.889 -2.084 1.00 96.00 383 TYR A CA 1
ATOM 3129 C C . TYR A 1 383 ? -15.619 -7.713 -0.851 1.00 96.00 383 TYR A C 1
ATOM 3131 O O . TYR A 1 383 ? -16.518 -7.350 -0.091 1.00 96.00 383 TYR A O 1
ATOM 3139 N N . VAL A 1 384 ? -14.879 -8.797 -0.650 1.00 95.94 384 VAL A N 1
ATOM 3140 C CA . VAL A 1 384 ? -14.969 -9.664 0.532 1.00 95.94 384 VAL A CA 1
ATOM 3141 C C . VAL A 1 384 ? -13.576 -9.881 1.101 1.00 95.94 384 VAL A C 1
ATOM 3143 O O . VAL A 1 384 ? -12.579 -9.649 0.415 1.00 95.94 384 VAL A O 1
ATOM 3146 N N . ASN A 1 385 ? -13.514 -10.326 2.348 1.00 97.06 385 ASN A N 1
ATOM 3147 C CA . ASN A 1 385 ? -12.265 -10.515 3.067 1.00 97.06 385 ASN A CA 1
ATOM 3148 C C . ASN A 1 385 ? -12.066 -11.959 3.493 1.00 97.06 385 ASN A C 1
ATOM 3150 O O . ASN A 1 385 ? -12.988 -12.594 3.990 1.00 97.06 385 ASN A O 1
ATOM 3154 N N . TYR A 1 386 ? -10.824 -12.410 3.408 1.00 97.75 386 TYR A N 1
ATOM 3155 C CA . TYR A 1 386 ? -10.297 -13.498 4.215 1.00 97.75 386 TYR A CA 1
ATOM 3156 C C . TYR A 1 386 ? -9.311 -12.866 5.185 1.00 97.75 386 TYR A C 1
ATOM 3158 O O . TYR A 1 386 ? -8.360 -12.228 4.740 1.00 97.75 386 TYR A O 1
ATOM 3166 N N . ILE A 1 387 ? -9.539 -12.985 6.487 1.00 97.50 387 ILE A N 1
ATOM 3167 C CA . ILE A 1 387 ? -8.626 -12.455 7.502 1.00 97.50 387 ILE A CA 1
ATOM 3168 C C . ILE 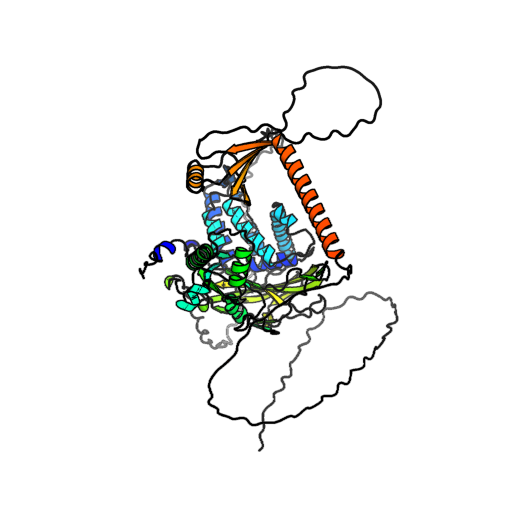A 1 387 ? -8.219 -13.537 8.478 1.00 97.50 387 ILE A C 1
ATOM 3170 O O . ILE A 1 387 ? -8.982 -14.448 8.792 1.00 97.50 387 ILE A O 1
ATOM 3174 N N . ARG A 1 388 ? -7.008 -13.398 8.984 1.00 95.94 388 ARG A N 1
ATOM 3175 C CA . ARG A 1 388 ? -6.459 -14.248 10.018 1.00 95.94 388 ARG A CA 1
ATOM 3176 C C . ARG A 1 388 ? -6.629 -13.557 11.360 1.00 95.94 388 ARG A C 1
ATOM 3178 O O . ARG A 1 388 ? -6.234 -12.404 11.513 1.00 95.94 388 ARG A O 1
ATOM 3185 N N . ALA A 1 389 ? -7.228 -14.234 12.326 1.00 93.44 389 ALA A N 1
ATOM 3186 C CA . ALA A 1 389 ? -7.429 -13.713 13.669 1.00 93.44 389 ALA A CA 1
ATOM 3187 C C . ALA A 1 389 ? -6.160 -13.851 14.528 1.00 93.44 389 ALA A C 1
ATOM 3189 O O . ALA A 1 389 ? -5.110 -14.330 14.086 1.00 93.44 389 ALA A O 1
ATOM 3190 N N . ALA A 1 390 ? -6.201 -13.307 15.743 1.00 87.88 390 ALA A N 1
ATOM 3191 C CA . ALA A 1 390 ? -5.089 -13.345 16.693 1.00 87.88 390 ALA A CA 1
ATOM 3192 C C . ALA A 1 390 ? -4.655 -14.777 17.049 1.00 87.88 390 ALA A C 1
ATOM 3194 O O . ALA A 1 390 ? -3.461 -15.027 17.165 1.00 87.88 390 ALA A O 1
ATOM 3195 N N . ASP A 1 391 ? -5.606 -15.700 17.130 1.00 88.75 391 ASP A N 1
ATOM 3196 C CA . ASP A 1 391 ? -5.434 -17.128 17.413 1.00 88.75 391 ASP A CA 1
ATOM 3197 C C . ASP A 1 391 ? -5.047 -17.962 16.183 1.00 88.75 391 ASP A C 1
ATOM 3199 O O . ASP A 1 391 ? -5.153 -19.185 16.203 1.00 88.75 391 ASP A O 1
ATOM 3203 N N . ASP A 1 392 ? -4.605 -17.307 15.106 1.00 90.56 392 ASP A N 1
ATOM 3204 C CA . ASP A 1 392 ? -4.165 -17.948 13.870 1.00 90.56 392 ASP A CA 1
ATOM 3205 C C . ASP A 1 392 ? -5.282 -18.645 13.050 1.00 90.56 392 ASP A C 1
ATOM 3207 O O . ASP A 1 392 ? -4.984 -19.191 11.981 1.00 90.56 392 ASP A O 1
ATOM 3211 N N . GLN A 1 393 ? -6.553 -18.539 13.471 1.00 95.50 393 GLN A N 1
ATOM 3212 C CA . GLN A 1 393 ? -7.737 -19.008 12.740 1.00 95.50 393 GLN A CA 1
ATOM 3213 C C . GLN A 1 393 ? -8.081 -18.077 11.567 1.00 95.50 393 GLN A C 1
ATOM 3215 O O . GLN A 1 393 ? -8.034 -16.850 11.686 1.00 95.50 393 GLN A O 1
ATOM 3220 N N . TRP A 1 394 ? -8.468 -18.653 10.429 1.00 97.25 394 TRP A N 1
ATOM 3221 C CA . TRP A 1 394 ? -8.934 -17.899 9.266 1.00 97.25 394 TRP A CA 1
ATOM 3222 C C . TRP A 1 394 ? -10.449 -17.698 9.285 1.00 97.25 394 TRP A C 1
ATOM 3224 O O . TRP A 1 394 ? -11.212 -18.584 9.679 1.00 97.25 394 TRP A O 1
ATOM 3234 N N . TRP A 1 395 ? -10.871 -16.526 8.818 1.00 96.81 395 TRP A N 1
ATOM 3235 C CA . TRP A 1 395 ? -12.261 -16.096 8.744 1.00 96.81 395 TRP A CA 1
ATOM 3236 C C . TRP A 1 395 ? -12.567 -15.498 7.377 1.00 96.81 395 TRP A C 1
ATOM 3238 O O . TRP A 1 395 ? -11.870 -14.593 6.918 1.00 96.81 395 TRP A O 1
ATOM 3248 N N . TYR A 1 396 ? -13.645 -15.966 6.761 1.00 96.50 396 TYR A N 1
ATOM 3249 C CA . TYR A 1 396 ? -14.283 -15.323 5.624 1.00 96.50 396 TYR A CA 1
ATOM 3250 C C . TYR A 1 396 ? -15.291 -14.291 6.130 1.00 96.50 396 TYR A C 1
ATOM 3252 O O . TYR A 1 396 ? -16.141 -14.610 6.961 1.00 96.50 396 TYR A O 1
ATOM 3260 N N . VAL A 1 397 ? -15.188 -13.054 5.645 1.00 95.69 397 VAL A N 1
ATOM 3261 C CA . VAL A 1 397 ? -16.032 -11.926 6.045 1.00 95.69 397 VAL A CA 1
ATOM 3262 C C . VAL A 1 397 ? -16.663 -11.303 4.804 1.00 95.69 397 VAL A C 1
ATOM 3264 O O . VAL A 1 397 ? -16.019 -10.564 4.050 1.00 95.69 397 VAL A O 1
ATOM 3267 N N . ASN A 1 398 ? -17.951 -11.576 4.622 1.00 93.62 398 ASN A N 1
ATOM 3268 C CA . ASN A 1 398 ? -18.785 -11.044 3.557 1.00 93.62 398 ASN A CA 1
ATOM 3269 C C . ASN A 1 398 ? -20.077 -10.471 4.144 1.00 93.62 398 ASN A C 1
ATOM 3271 O O . ASN A 1 398 ? -21.065 -11.177 4.334 1.00 93.62 398 ASN A O 1
ATOM 3275 N N . GLU A 1 399 ? -20.087 -9.157 4.393 1.00 86.44 399 GLU A N 1
ATOM 3276 C CA . GLU A 1 399 ? -21.279 -8.465 4.895 1.00 86.44 399 GLU A CA 1
ATOM 3277 C C . GLU A 1 399 ? -21.793 -9.010 6.254 1.00 86.44 399 GLU A C 1
ATOM 3279 O O . GLU A 1 399 ? -21.308 -10.012 6.773 1.00 86.44 399 GLU A O 1
ATOM 3284 N N . PRO A 1 400 ? -22.760 -8.353 6.929 1.00 80.81 400 PRO A N 1
ATOM 3285 C CA . PRO A 1 400 ? -23.219 -8.751 8.268 1.00 80.81 400 PRO A CA 1
ATOM 3286 C C . PRO A 1 400 ? -23.849 -10.144 8.374 1.00 80.81 400 PRO A C 1
ATOM 3288 O O . PRO A 1 400 ? -24.256 -10.524 9.468 1.00 80.81 400 PRO A O 1
ATOM 3291 N N . ARG A 1 401 ? -24.018 -10.870 7.266 1.00 76.31 401 ARG A N 1
ATOM 3292 C CA . ARG A 1 401 ? -24.705 -12.167 7.244 1.00 76.31 401 ARG A CA 1
ATOM 3293 C C . ARG A 1 401 ? -23.761 -13.353 7.121 1.00 76.31 401 ARG A C 1
ATOM 3295 O O . ARG A 1 401 ? -24.198 -14.462 7.404 1.00 76.31 401 ARG A O 1
ATOM 3302 N N . GLU A 1 402 ? -22.514 -13.133 6.719 1.00 87.19 402 GLU A N 1
ATOM 3303 C CA . GLU A 1 402 ? -21.602 -14.218 6.386 1.00 87.19 402 GLU A CA 1
ATOM 3304 C C . GLU A 1 402 ? -20.220 -13.938 6.984 1.00 87.19 402 GLU A C 1
ATOM 3306 O O . GLU A 1 402 ? -19.319 -13.396 6.345 1.00 87.19 402 GLU A O 1
ATOM 3311 N N . VAL A 1 403 ? -20.091 -14.286 8.265 1.00 93.88 403 VAL A N 1
ATOM 3312 C CA . VAL A 1 403 ? -18.804 -14.447 8.944 1.00 93.88 403 VAL A CA 1
ATOM 3313 C C . VAL A 1 403 ? -18.655 -15.924 9.246 1.00 93.88 403 VAL A C 1
ATOM 3315 O O . VAL A 1 403 ? -19.452 -16.483 9.997 1.00 93.88 403 VAL A O 1
ATOM 3318 N N . VAL A 1 404 ? -17.683 -16.570 8.613 1.00 94.81 404 VAL A N 1
ATOM 3319 C CA . VAL A 1 404 ? -17.524 -18.024 8.690 1.00 94.81 404 VAL A CA 1
ATOM 3320 C C . VAL A 1 404 ? -16.059 -18.351 8.917 1.00 94.81 404 VAL A C 1
ATOM 3322 O O . VAL A 1 404 ? -15.184 -17.787 8.263 1.00 94.81 404 VAL A O 1
ATOM 3325 N N . ALA A 1 405 ? -15.784 -19.255 9.855 1.00 96.00 405 ALA A N 1
ATOM 3326 C CA . ALA A 1 405 ? -14.449 -19.808 10.027 1.00 96.00 405 ALA A CA 1
ATOM 3327 C C . ALA A 1 405 ? -14.101 -20.678 8.812 1.00 96.00 405 ALA A C 1
ATOM 3329 O O . ALA A 1 405 ? -14.894 -21.527 8.404 1.00 96.00 405 ALA A O 1
ATOM 3330 N N . VAL A 1 406 ? -12.921 -20.464 8.242 1.00 96.44 406 VAL A N 1
ATOM 3331 C CA . VAL A 1 406 ? -12.443 -21.158 7.040 1.00 96.44 406 VAL A CA 1
ATOM 3332 C C . VAL A 1 406 ? -11.027 -21.680 7.255 1.00 96.44 406 VAL A C 1
ATOM 3334 O O . VAL A 1 406 ? -10.365 -21.341 8.237 1.00 96.44 406 VAL A O 1
ATOM 3337 N N . SER A 1 407 ? -10.571 -22.538 6.354 1.00 96.00 407 SER A N 1
ATOM 3338 C CA . SER A 1 407 ? -9.183 -22.985 6.277 1.00 96.00 407 SER A CA 1
ATOM 3339 C C . SER A 1 407 ? -8.353 -22.046 5.394 1.00 96.00 407 SER A C 1
ATOM 3341 O O . SER A 1 407 ? -8.890 -21.178 4.703 1.00 96.00 407 SER A O 1
ATOM 3343 N N . PHE A 1 408 ? -7.028 -22.201 5.409 1.00 95.94 408 PHE A N 1
ATOM 3344 C CA . PHE A 1 408 ? -6.167 -21.463 4.483 1.00 95.94 408 PHE A CA 1
ATOM 3345 C C . PHE A 1 408 ? -6.401 -21.916 3.030 1.00 95.94 408 PHE A C 1
ATOM 3347 O O . PHE A 1 408 ? -6.383 -21.103 2.107 1.00 95.94 408 PHE A O 1
ATOM 3354 N N . GLU A 1 409 ? -6.679 -23.203 2.825 1.00 95.62 409 GLU A N 1
ATOM 3355 C CA . GLU A 1 409 ? -6.936 -23.809 1.520 1.00 95.62 409 GLU A CA 1
ATOM 3356 C C . GLU A 1 409 ? -8.135 -23.161 0.806 1.00 95.62 409 GLU A C 1
ATOM 3358 O O . GLU A 1 409 ? -8.098 -22.969 -0.413 1.00 95.62 409 GLU A O 1
ATOM 3363 N N . ASP A 1 410 ? -9.152 -22.737 1.565 1.00 93.81 410 ASP A N 1
ATOM 3364 C CA . ASP A 1 410 ? -10.346 -22.059 1.042 1.00 93.81 410 ASP A CA 1
ATOM 3365 C C . ASP A 1 410 ? -10.024 -20.703 0.383 1.00 93.81 410 ASP A C 1
ATOM 3367 O O . ASP A 1 410 ? -10.764 -20.239 -0.484 1.00 93.81 410 ASP A O 1
ATOM 3371 N N . ILE A 1 411 ? -8.893 -20.070 0.724 1.00 94.50 411 ILE A N 1
ATOM 3372 C CA . ILE A 1 411 ? -8.464 -18.799 0.114 1.00 94.50 411 ILE A CA 1
ATOM 3373 C C . ILE A 1 411 ? -8.121 -18.993 -1.371 1.00 94.50 411 ILE A C 1
ATOM 3375 O O . ILE A 1 411 ? -8.421 -18.131 -2.198 1.00 94.50 411 ILE A O 1
ATOM 3379 N N . ASN A 1 412 ? -7.509 -20.127 -1.723 1.00 93.88 412 ASN A N 1
ATOM 3380 C CA . ASN A 1 412 ? -7.128 -20.449 -3.103 1.00 93.88 412 ASN A CA 1
ATOM 3381 C C . ASN A 1 412 ? -8.273 -21.075 -3.912 1.00 93.88 412 ASN A C 1
ATOM 3383 O O . ASN A 1 412 ? -8.189 -21.164 -5.139 1.00 93.88 412 ASN A O 1
ATOM 3387 N N . ILE A 1 413 ? -9.350 -21.478 -3.237 1.00 89.81 413 ILE A N 1
ATOM 3388 C CA . ILE A 1 413 ? -10.556 -22.044 -3.840 1.00 89.81 413 ILE A CA 1
ATOM 3389 C C . ILE A 1 413 ? -11.755 -21.242 -3.320 1.00 89.81 413 ILE A C 1
ATOM 3391 O O . ILE A 1 413 ? -12.557 -21.776 -2.552 1.00 89.81 413 ILE A O 1
ATOM 3395 N N . PRO A 1 414 ? -11.875 -19.951 -3.691 1.00 77.75 414 PRO A N 1
ATOM 3396 C CA . PRO A 1 414 ? -12.868 -19.079 -3.088 1.00 77.75 414 PRO A CA 1
ATOM 3397 C C . PRO A 1 414 ? -14.265 -19.676 -3.234 1.00 77.75 414 PRO A C 1
ATOM 3399 O O . PRO A 1 414 ? -14.775 -19.874 -4.339 1.00 77.75 414 PRO A O 1
ATOM 3402 N N . THR A 1 415 ? -14.874 -19.986 -2.094 1.00 66.81 415 THR A N 1
ATOM 3403 C CA . THR A 1 415 ? -16.204 -20.580 -2.030 1.00 66.81 415 THR A CA 1
ATOM 3404 C C . THR A 1 415 ? -17.264 -19.546 -2.395 1.00 66.81 415 THR A C 1
ATOM 3406 O O . THR A 1 415 ? -17.203 -18.400 -1.953 1.00 66.81 415 THR A O 1
ATOM 3409 N N . GLY A 1 416 ? -18.265 -19.972 -3.167 1.00 62.69 416 GLY A N 1
ATOM 3410 C CA . GLY A 1 416 ? -19.437 -19.168 -3.511 1.00 62.69 416 GLY A CA 1
ATOM 3411 C C . GLY A 1 416 ? -19.497 -18.829 -4.997 1.00 62.69 416 GLY A C 1
ATOM 3412 O O . GLY A 1 416 ? -18.683 -18.068 -5.514 1.00 62.69 416 GLY A O 1
ATOM 3413 N N . ALA A 1 417 ? -20.510 -19.361 -5.689 1.00 60.28 417 ALA A N 1
ATOM 3414 C CA . ALA A 1 417 ? -20.895 -18.825 -6.988 1.00 60.28 417 ALA A CA 1
ATOM 3415 C C . ALA A 1 417 ? -21.333 -17.378 -6.755 1.00 60.28 417 ALA A C 1
ATOM 3417 O O . ALA A 1 417 ? -22.323 -17.143 -6.059 1.00 60.28 417 ALA A O 1
ATOM 3418 N N . SER A 1 418 ? -20.576 -16.407 -7.267 1.00 63.19 418 SER A N 1
ATOM 3419 C CA . SER A 1 418 ? -20.930 -15.019 -7.011 1.00 63.19 418 SER A CA 1
ATOM 3420 C C . SER A 1 418 ? -22.296 -14.731 -7.639 1.00 63.19 418 SER A C 1
ATOM 3422 O O . SER A 1 418 ? -22.540 -14.987 -8.823 1.00 63.19 418 SER A O 1
ATOM 3424 N N . GLU A 1 419 ? -23.198 -14.146 -6.850 1.00 70.38 419 GLU A N 1
ATOM 3425 C CA . GLU A 1 419 ? -24.460 -13.594 -7.360 1.00 70.38 419 GLU A CA 1
ATOM 3426 C C . GLU A 1 419 ? -24.205 -12.474 -8.399 1.00 70.38 419 GLU A C 1
ATOM 3428 O O . GLU A 1 419 ? -25.093 -12.064 -9.145 1.00 70.38 419 GLU A O 1
ATOM 3433 N N . TRP A 1 420 ? -22.949 -12.031 -8.518 1.00 67.25 420 TRP A N 1
ATOM 3434 C CA . TRP A 1 420 ? -22.434 -10.958 -9.366 1.00 67.25 420 TRP A CA 1
ATOM 3435 C C . TRP A 1 420 ? -22.130 -11.399 -10.808 1.00 67.25 420 TRP A C 1
ATOM 3437 O O . TRP A 1 420 ? -21.114 -11.028 -11.407 1.00 67.25 420 TRP A O 1
ATOM 3447 N N . GLY A 1 421 ? -23.049 -12.170 -11.393 1.00 61.25 421 GLY A N 1
ATOM 3448 C CA . GLY A 1 421 ? -23.038 -12.501 -12.820 1.00 61.25 421 GLY A CA 1
ATOM 3449 C C . GLY A 1 421 ? -22.068 -13.615 -13.212 1.00 61.25 421 GLY A C 1
ATOM 3450 O O . GLY A 1 421 ? -21.530 -13.574 -14.317 1.00 61.25 421 GLY A O 1
ATOM 3451 N N . GLY A 1 422 ? -21.837 -14.588 -12.323 1.00 65.75 422 GLY A N 1
ATOM 3452 C CA . GLY A 1 422 ? -21.028 -15.776 -12.617 1.00 65.75 422 GLY A CA 1
ATOM 3453 C C . GLY A 1 422 ? -19.527 -15.507 -12.744 1.00 65.75 422 GLY A C 1
ATOM 3454 O O . GLY A 1 422 ? -18.814 -16.327 -13.310 1.00 65.75 422 GLY A O 1
ATOM 3455 N N . ASN A 1 423 ? -19.050 -14.353 -12.263 1.00 74.81 423 ASN A N 1
ATOM 3456 C CA . ASN A 1 423 ? -17.619 -14.079 -12.166 1.00 74.81 423 ASN A CA 1
ATOM 3457 C C . ASN A 1 423 ? -17.098 -14.577 -10.824 1.00 74.81 423 ASN A C 1
ATOM 3459 O O . ASN A 1 423 ? -17.589 -14.137 -9.785 1.00 74.81 423 ASN A O 1
ATOM 3463 N N . ASP A 1 424 ? -16.072 -15.411 -10.837 1.00 87.00 424 ASP A N 1
ATOM 3464 C CA . ASP A 1 424 ? -15.457 -15.870 -9.599 1.00 87.00 424 ASP A CA 1
ATOM 3465 C C . ASP A 1 424 ? -14.776 -14.714 -8.850 1.00 87.00 424 ASP A C 1
ATOM 3467 O O . ASP A 1 424 ? -14.357 -13.695 -9.422 1.00 87.00 424 ASP A O 1
ATOM 3471 N N . PHE A 1 425 ? -14.694 -14.861 -7.532 1.00 93.56 425 PHE A N 1
ATOM 3472 C CA . PHE A 1 425 ? -13.871 -13.992 -6.708 1.00 93.56 425 PHE A CA 1
ATOM 3473 C C . PHE A 1 425 ? -12.404 -14.199 -7.072 1.00 93.56 425 PHE A C 1
ATOM 3475 O O . PHE A 1 425 ? -11.923 -15.322 -7.175 1.00 93.56 425 PHE A O 1
ATOM 3482 N N . THR A 1 426 ? -11.676 -13.099 -7.245 1.00 95.06 426 THR A N 1
ATOM 3483 C CA . THR A 1 426 ? -10.237 -13.152 -7.516 1.00 95.06 426 THR A CA 1
ATOM 3484 C C . THR A 1 426 ? -9.478 -12.290 -6.517 1.00 95.06 426 THR A C 1
ATOM 3486 O O . THR A 1 426 ? -9.977 -11.200 -6.204 1.00 95.06 426 THR A O 1
ATOM 3489 N N . PRO A 1 427 ? -8.259 -12.677 -6.105 1.00 96.81 427 PRO A N 1
ATOM 3490 C CA . PRO A 1 427 ? -7.476 -11.886 -5.165 1.00 96.81 427 PRO A CA 1
ATOM 3491 C C . PRO A 1 427 ? -7.118 -10.538 -5.755 1.00 96.81 427 PRO A C 1
ATOM 3493 O O . PRO A 1 427 ? -6.651 -10.455 -6.894 1.00 96.81 427 PRO A O 1
ATOM 3496 N N . TYR A 1 428 ? -7.391 -9.495 -4.983 1.00 97.25 428 TYR A N 1
ATOM 3497 C CA . TYR A 1 428 ? -7.199 -8.108 -5.370 1.00 97.25 428 TYR A CA 1
ATOM 3498 C C . TYR A 1 428 ? -6.035 -7.488 -4.605 1.00 97.25 428 TYR A C 1
ATOM 3500 O O . TYR A 1 428 ? -5.064 -7.057 -5.213 1.00 97.25 428 TYR A O 1
ATOM 3508 N N . LEU A 1 429 ? -6.101 -7.531 -3.276 1.00 98.25 429 LEU A N 1
ATOM 3509 C CA . LEU A 1 429 ? -5.120 -6.930 -2.380 1.00 98.25 429 LEU A CA 1
ATOM 3510 C C . LEU A 1 429 ? -4.794 -7.927 -1.271 1.00 98.25 429 LEU A C 1
ATOM 3512 O O . LEU A 1 429 ? -5.702 -8.508 -0.679 1.00 98.25 429 LEU A O 1
ATOM 3516 N N . MET A 1 430 ? -3.513 -8.150 -1.006 1.00 98.50 430 MET A N 1
ATOM 3517 C CA . MET A 1 430 ? -3.038 -9.038 0.055 1.00 98.50 430 MET A CA 1
ATOM 3518 C C . MET A 1 430 ? -2.240 -8.235 1.073 1.00 98.50 430 MET A C 1
ATOM 3520 O O . MET A 1 430 ? -1.506 -7.314 0.714 1.00 98.50 430 MET A O 1
ATOM 3524 N N . CYS A 1 431 ? -2.363 -8.617 2.337 1.00 98.38 431 CYS A N 1
ATOM 3525 C CA . CYS A 1 431 ? -1.585 -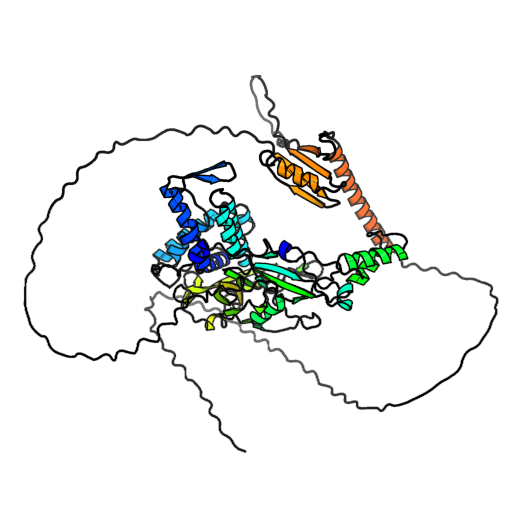8.082 3.441 1.00 98.38 431 CYS A CA 1
ATOM 3526 C C . CYS A 1 431 ? -0.771 -9.219 4.045 1.00 98.38 431 CYS A C 1
ATOM 3528 O O . CYS A 1 431 ? -1.337 -10.195 4.546 1.00 98.38 431 CYS A O 1
ATOM 3530 N N . TYR A 1 432 ? 0.547 -9.076 4.015 1.00 98.19 432 TYR A N 1
ATOM 3531 C CA . TYR A 1 432 ? 1.472 -9.961 4.697 1.00 98.19 432 TYR A CA 1
ATOM 3532 C C . TYR A 1 432 ? 2.163 -9.234 5.853 1.00 98.19 432 TYR A C 1
ATOM 3534 O O . TYR A 1 432 ? 2.485 -8.052 5.756 1.00 98.19 432 TYR A O 1
ATOM 3542 N N . GLU A 1 433 ? 2.445 -9.961 6.924 1.00 95.50 433 GLU A N 1
ATOM 3543 C CA . GLU A 1 433 ? 3.221 -9.488 8.072 1.00 95.50 433 GLU A CA 1
ATOM 3544 C C . GLU A 1 433 ? 4.597 -10.140 8.074 1.00 95.50 433 GLU A C 1
ATOM 3546 O O . GLU A 1 433 ? 4.723 -11.323 7.753 1.00 95.50 433 GLU A O 1
ATOM 3551 N N . ARG A 1 434 ? 5.631 -9.391 8.452 1.00 94.00 434 ARG A N 1
ATOM 3552 C CA . ARG A 1 434 ? 6.965 -9.955 8.651 1.00 94.00 434 ARG A CA 1
ATOM 3553 C C . ARG A 1 434 ? 6.954 -10.986 9.787 1.00 94.00 434 ARG A C 1
ATOM 3555 O O . ARG A 1 434 ? 6.348 -10.777 10.834 1.00 94.00 434 ARG A O 1
ATOM 3562 N N . VAL A 1 435 ? 7.640 -12.109 9.581 1.00 92.12 435 VAL A N 1
ATOM 3563 C CA . VAL A 1 435 ? 7.797 -13.168 10.587 1.00 92.12 435 VAL A CA 1
ATOM 3564 C C . VAL A 1 435 ? 9.042 -12.890 11.421 1.00 92.12 435 VAL A C 1
ATOM 3566 O O . VAL A 1 435 ? 10.148 -12.923 10.891 1.00 92.12 435 VAL A O 1
ATOM 3569 N N . ASN A 1 436 ? 8.894 -12.668 12.723 1.00 84.75 436 ASN A N 1
ATOM 3570 C CA . ASN A 1 436 ? 10.037 -12.516 13.623 1.00 84.75 436 ASN A CA 1
ATOM 3571 C C . ASN A 1 436 ? 10.553 -13.907 14.029 1.00 84.75 436 ASN A C 1
ATOM 3573 O O . ASN A 1 436 ? 9.938 -14.590 14.845 1.00 84.75 436 ASN A O 1
ATOM 3577 N N . GLU A 1 437 ? 11.664 -14.354 13.434 1.00 74.56 437 GLU A N 1
ATOM 3578 C CA . GLU A 1 437 ? 12.236 -15.687 13.697 1.00 74.56 437 GLU A CA 1
ATOM 3579 C C . GLU A 1 437 ? 12.880 -15.805 15.093 1.00 74.56 437 GLU A C 1
ATOM 3581 O O . GLU A 1 437 ? 13.094 -16.913 15.579 1.00 74.56 437 GLU A O 1
ATOM 3586 N N . GLU A 1 438 ? 13.145 -14.684 15.772 1.00 61.56 438 GLU A N 1
ATOM 3587 C CA . GLU A 1 438 ? 13.968 -14.624 16.992 1.00 61.56 438 GLU A CA 1
ATOM 3588 C C . GLU A 1 438 ? 13.330 -15.203 18.264 1.00 61.56 438 GLU A C 1
ATOM 3590 O O . GLU A 1 438 ? 13.946 -15.194 19.328 1.00 61.56 438 GLU A O 1
ATOM 3595 N N . GLY A 1 439 ? 12.126 -15.764 18.197 1.00 52.50 439 GLY A N 1
ATOM 3596 C CA . GLY A 1 439 ? 11.503 -16.267 19.413 1.00 52.50 439 GLY A CA 1
ATOM 3597 C C . GLY A 1 439 ? 10.209 -17.005 19.203 1.00 52.50 439 GLY A C 1
ATOM 3598 O O . GLY A 1 439 ? 9.291 -16.788 19.979 1.00 52.50 439 GLY A O 1
ATOM 3599 N N . THR A 1 440 ? 10.108 -17.883 18.201 1.00 43.56 440 THR A N 1
ATOM 3600 C CA . THR A 1 440 ? 9.068 -18.912 18.317 1.00 43.56 440 THR A CA 1
ATOM 3601 C C . THR A 1 440 ? 9.551 -19.855 19.422 1.00 43.56 440 THR A C 1
ATOM 3603 O O . THR A 1 440 ? 10.491 -20.611 19.160 1.00 43.56 440 THR A O 1
ATOM 3606 N N . PRO A 1 441 ? 9.012 -19.820 20.664 1.00 44.31 441 PRO A N 1
ATOM 3607 C CA . PRO A 1 441 ? 9.217 -20.944 21.555 1.00 44.31 441 PRO A CA 1
ATOM 3608 C C . PRO A 1 441 ? 8.732 -22.149 20.764 1.00 44.31 441 PRO A C 1
ATOM 3610 O O . PRO A 1 441 ? 7.610 -22.134 20.252 1.00 44.31 441 PRO A O 1
ATOM 3613 N N . THR A 1 442 ? 9.601 -23.139 20.576 1.00 39.03 442 THR A N 1
ATOM 3614 C CA . THR A 1 442 ? 9.214 -24.438 20.031 1.00 39.03 442 THR A CA 1
ATOM 3615 C C . THR A 1 442 ? 7.855 -24.776 20.638 1.00 39.03 442 THR A C 1
ATOM 3617 O O . THR A 1 442 ? 7.780 -24.760 21.874 1.00 39.03 442 THR A O 1
ATOM 3620 N N . PRO A 1 443 ? 6.782 -24.967 19.835 1.00 43.22 443 PRO A N 1
ATOM 3621 C CA . PRO A 1 443 ? 5.468 -25.274 20.384 1.00 43.22 443 PRO A CA 1
ATOM 3622 C C . PRO A 1 443 ? 5.693 -26.385 21.404 1.00 43.22 443 PRO A C 1
ATOM 3624 O O . PRO A 1 443 ? 6.380 -27.353 21.048 1.00 43.22 443 PRO A O 1
ATOM 3627 N N . PRO A 1 444 ? 5.285 -26.193 22.678 1.00 41.19 444 PRO A N 1
ATOM 3628 C CA . PRO A 1 444 ? 5.628 -27.125 23.738 1.00 41.19 444 PRO A CA 1
ATOM 3629 C C . PRO A 1 444 ? 5.285 -28.507 23.214 1.00 41.19 444 PRO A C 1
ATOM 3631 O O . PRO A 1 444 ? 4.161 -28.715 22.747 1.00 41.19 444 PRO A O 1
ATOM 3634 N N . ALA A 1 445 ? 6.293 -29.389 23.175 1.00 41.25 445 ALA A N 1
ATOM 3635 C CA . ALA A 1 445 ? 6.108 -30.757 22.717 1.00 41.25 445 ALA A CA 1
ATOM 3636 C C . ALA A 1 445 ? 4.805 -31.253 23.350 1.00 41.25 445 ALA A C 1
ATOM 3638 O O . ALA A 1 445 ? 4.649 -31.025 24.557 1.00 41.25 445 ALA A O 1
ATOM 3639 N N . PRO A 1 446 ? 3.857 -31.790 22.553 1.00 46.75 446 PRO A N 1
ATOM 3640 C CA . PRO A 1 446 ? 2.513 -32.095 23.022 1.00 46.75 446 PRO A CA 1
ATOM 3641 C C . PRO A 1 446 ? 2.648 -32.774 24.372 1.00 46.75 446 PRO A C 1
ATOM 3643 O O . PRO A 1 446 ? 3.352 -33.785 24.468 1.00 46.75 446 PRO A O 1
ATOM 3646 N N . ALA A 1 447 ? 2.105 -32.126 25.411 1.00 44.12 447 ALA A N 1
ATOM 3647 C CA . ALA A 1 447 ? 2.278 -32.576 26.781 1.00 44.12 447 ALA A CA 1
ATOM 3648 C C . ALA A 1 447 ? 2.004 -34.085 26.800 1.00 44.12 447 ALA A C 1
ATOM 3650 O O . ALA A 1 447 ? 1.011 -34.498 26.185 1.00 44.12 447 ALA A O 1
ATOM 3651 N N . PRO A 1 448 ? 2.892 -34.912 27.390 1.00 50.69 448 PRO A N 1
ATOM 3652 C CA . PRO A 1 448 ? 2.674 -36.350 27.435 1.00 50.69 448 PRO A CA 1
ATOM 3653 C C . PRO A 1 448 ? 1.257 -36.554 27.941 1.00 50.69 448 PRO A C 1
ATOM 3655 O O . PRO A 1 448 ? 0.921 -36.029 29.003 1.00 50.69 448 PRO A O 1
ATOM 3658 N N . GLN A 1 449 ? 0.418 -37.202 27.126 1.00 42.22 449 GLN A N 1
ATOM 3659 C CA . GLN A 1 449 ? -0.966 -37.465 27.482 1.00 42.22 449 GLN A CA 1
ATOM 3660 C C . GLN A 1 449 ? -0.937 -38.175 28.829 1.00 42.22 449 GLN A C 1
ATOM 3662 O O . GLN A 1 449 ? -0.557 -39.344 28.921 1.00 42.22 449 GLN A O 1
ATOM 3667 N N . VAL A 1 450 ? -1.253 -37.429 29.886 1.00 43.56 450 VAL A N 1
ATOM 3668 C CA . VAL A 1 450 ? -1.496 -37.990 31.200 1.00 43.56 450 VAL A CA 1
ATOM 3669 C C . VAL A 1 450 ? -2.716 -38.858 30.975 1.00 43.56 450 VAL A C 1
ATOM 3671 O O . VAL A 1 450 ? -3.794 -38.345 30.685 1.00 43.56 450 VAL A O 1
ATOM 3674 N N . GLN A 1 451 ? -2.504 -40.173 30.986 1.00 42.84 451 GLN A N 1
ATOM 3675 C CA . GLN A 1 451 ? -3.589 -41.137 31.014 1.00 42.84 451 GLN A CA 1
ATOM 3676 C C . GLN A 1 451 ? -4.539 -40.689 32.119 1.00 42.84 451 GLN A C 1
ATOM 3678 O O . GLN A 1 451 ? -4.128 -40.584 33.276 1.00 42.84 451 GLN A O 1
ATOM 3683 N N . GLU A 1 452 ? -5.779 -40.376 31.745 1.00 41.62 452 GLU A N 1
ATOM 3684 C CA . GLU A 1 452 ? -6.870 -40.220 32.691 1.00 41.62 452 GLU A CA 1
ATOM 3685 C C . GLU A 1 452 ? -6.946 -41.513 33.502 1.00 41.62 452 GLU A C 1
ATOM 3687 O O . GLU A 1 452 ? -7.438 -42.544 33.043 1.00 41.62 452 GLU A O 1
ATOM 3692 N N . VAL A 1 453 ? -6.396 -41.472 34.712 1.00 40.47 453 VAL A N 1
ATOM 3693 C CA . VAL A 1 453 ? -6.700 -42.462 35.730 1.00 40.47 453 VAL A CA 1
ATOM 3694 C C . VAL A 1 453 ? -8.094 -42.101 36.215 1.00 40.47 453 VAL A C 1
ATOM 3696 O O . VAL A 1 453 ? -8.276 -41.177 37.004 1.00 40.47 453 VAL A O 1
ATOM 3699 N N . THR A 1 454 ? -9.083 -42.812 35.685 1.00 39.41 454 THR A N 1
ATOM 3700 C CA . THR A 1 454 ? -10.441 -42.884 36.221 1.00 39.41 454 THR A CA 1
ATOM 3701 C C . THR A 1 454 ? -10.370 -43.232 37.705 1.00 39.41 454 THR A C 1
ATOM 3703 O O . THR A 1 454 ? -10.071 -44.373 38.062 1.00 39.41 454 THR A O 1
ATOM 3706 N N . PHE A 1 455 ? -10.614 -42.243 38.565 1.00 39.09 455 PHE A N 1
ATOM 3707 C CA . PHE A 1 455 ? -10.816 -42.444 39.994 1.00 39.09 455 PHE A CA 1
ATOM 3708 C C . PHE A 1 455 ? -12.322 -42.524 40.236 1.00 39.09 455 PHE A C 1
ATOM 3710 O O . PHE A 1 455 ? -12.990 -41.523 40.482 1.00 39.09 455 PHE A O 1
ATOM 3717 N N . ASP A 1 456 ? -12.852 -43.733 40.072 1.00 40.53 456 ASP A N 1
ATOM 3718 C CA . ASP A 1 456 ? -14.205 -44.070 40.484 1.00 40.53 456 ASP A CA 1
ATOM 3719 C C . ASP A 1 456 ? -14.207 -44.460 41.967 1.00 40.53 456 ASP A C 1
ATOM 3721 O O . ASP A 1 456 ? -13.392 -45.265 42.422 1.00 40.53 456 ASP A O 1
ATOM 3725 N N . SER A 1 457 ? -15.224 -43.957 42.661 1.00 46.66 457 SER A N 1
ATOM 3726 C CA . SER A 1 457 ? -15.761 -44.399 43.951 1.00 46.66 457 SER A CA 1
ATOM 3727 C C . SER A 1 457 ? -15.055 -44.001 45.256 1.00 46.66 457 SER A C 1
ATOM 3729 O O . SER A 1 457 ? -13.891 -44.307 45.497 1.00 46.66 457 SER A O 1
ATOM 3731 N N . LEU A 1 458 ? -15.911 -43.442 46.123 1.00 51.78 458 LEU A N 1
ATOM 3732 C CA . LEU A 1 458 ? -15.950 -43.436 47.593 1.00 51.78 458 LEU A CA 1
ATOM 3733 C C . LEU A 1 458 ? -15.775 -42.047 48.186 1.00 51.78 458 LEU A C 1
ATOM 3735 O O . LEU A 1 458 ? -14.653 -41.645 48.435 1.00 51.78 458 LEU A O 1
ATOM 3739 N N . PHE A 1 459 ? -16.900 -41.360 48.414 1.00 43.56 459 PHE A N 1
ATOM 3740 C CA . PHE A 1 459 ? -17.294 -40.788 49.709 1.00 43.56 459 PHE A CA 1
ATOM 3741 C C . PHE A 1 459 ? -18.761 -40.333 49.606 1.00 43.56 459 PHE A C 1
ATOM 3743 O O . PHE A 1 459 ? -19.054 -39.259 49.087 1.00 43.56 459 PHE A O 1
ATOM 3750 N N . ASP A 1 460 ? -19.669 -41.189 50.079 1.00 45.09 460 ASP A N 1
ATOM 3751 C CA . ASP A 1 460 ? -20.894 -40.746 50.746 1.00 45.09 460 ASP A CA 1
ATOM 3752 C C . ASP A 1 460 ? -20.480 -40.245 52.139 1.00 45.09 460 ASP A C 1
ATOM 3754 O O . ASP A 1 460 ? -19.746 -40.964 52.819 1.00 45.09 460 ASP A O 1
ATOM 3758 N N . ASP A 1 461 ? -20.916 -39.055 52.558 1.00 47.62 461 ASP A N 1
ATOM 3759 C CA . ASP A 1 461 ? -21.593 -38.909 53.855 1.00 47.62 461 ASP A CA 1
ATOM 3760 C C . ASP A 1 461 ? -22.289 -37.546 53.991 1.00 47.62 461 ASP A C 1
ATOM 3762 O O . ASP A 1 461 ? -21.792 -36.504 53.556 1.00 47.62 461 ASP A O 1
ATOM 3766 N N . ASP A 1 462 ? -23.454 -37.617 54.619 1.00 40.81 462 ASP A N 1
ATOM 3767 C CA . ASP A 1 462 ? -24.418 -36.573 54.925 1.00 40.81 462 ASP A CA 1
ATOM 3768 C C . ASP A 1 462 ? -23.863 -35.491 55.865 1.00 40.81 462 ASP A C 1
ATOM 3770 O O . ASP A 1 462 ? -23.126 -35.770 56.811 1.00 40.81 462 ASP A O 1
ATOM 3774 N N . SER A 1 463 ? -24.319 -34.245 55.700 1.00 46.72 463 SER A N 1
ATOM 3775 C CA . SER A 1 463 ? -24.805 -33.456 56.847 1.00 46.72 463 SER A CA 1
ATOM 3776 C C . SER A 1 463 ? -25.487 -32.155 56.427 1.00 46.72 463 SER A C 1
ATOM 3778 O O . SER A 1 463 ? -24.884 -31.231 55.881 1.00 46.72 463 SER A O 1
ATOM 3780 N N . ASP A 1 464 ? -26.769 -32.098 56.774 1.00 43.91 464 ASP A N 1
ATOM 3781 C CA . ASP A 1 464 ? -27.619 -30.921 56.856 1.00 43.91 464 ASP A CA 1
ATOM 3782 C C . ASP A 1 464 ? -27.013 -29.800 57.720 1.00 43.91 464 ASP A C 1
ATOM 3784 O O . ASP A 1 464 ? -26.619 -30.026 58.867 1.00 43.91 464 ASP A O 1
ATOM 3788 N N . ALA A 1 465 ? -27.057 -28.560 57.223 1.00 38.81 465 ALA A N 1
ATOM 3789 C CA . ALA A 1 465 ? -27.092 -27.368 58.069 1.00 38.81 465 ALA A CA 1
ATOM 3790 C C . ALA A 1 465 ? -27.795 -26.193 57.363 1.00 38.81 465 ALA A C 1
ATOM 3792 O O . ALA A 1 465 ? -27.458 -25.800 56.248 1.00 38.81 465 ALA A O 1
ATOM 3793 N N . GLU A 1 466 ? -28.791 -25.658 58.066 1.00 45.34 466 GLU A N 1
ATOM 3794 C CA . GLU A 1 466 ? -29.696 -24.557 57.726 1.00 45.34 466 GLU A CA 1
ATOM 3795 C C . GLU A 1 466 ? -29.032 -23.164 57.564 1.00 45.34 466 GLU A C 1
ATOM 3797 O O . GLU A 1 466 ? -27.879 -22.958 57.954 1.00 45.34 466 GLU A O 1
ATOM 3802 N N . PRO A 1 467 ? -29.766 -22.170 57.010 1.00 44.56 467 PRO A N 1
ATOM 3803 C CA . PRO A 1 467 ? -29.209 -20.919 56.510 1.00 44.56 467 PRO A CA 1
ATOM 3804 C C . PRO A 1 467 ? -29.148 -19.816 57.576 1.00 44.56 467 PRO A C 1
ATOM 3806 O O . PRO A 1 467 ? -30.145 -19.479 58.217 1.00 44.56 467 PRO A O 1
ATOM 3809 N N . LEU A 1 468 ? -27.993 -19.156 57.694 1.00 36.19 468 LEU A N 1
ATOM 3810 C CA . LEU A 1 468 ? -27.863 -17.930 58.480 1.00 36.19 468 LEU A CA 1
ATOM 3811 C C . LEU A 1 468 ? -28.208 -16.694 57.643 1.00 36.19 468 LEU A C 1
ATOM 3813 O O . LEU A 1 468 ? -27.530 -16.331 56.683 1.00 36.19 468 LEU A O 1
ATOM 3817 N N . GLN A 1 469 ? -29.280 -16.037 58.081 1.00 38.16 469 GLN A N 1
ATOM 3818 C CA . GLN A 1 469 ? -29.665 -14.673 57.748 1.00 38.16 469 GLN A CA 1
ATOM 3819 C C . GLN A 1 469 ? -28.523 -13.702 58.087 1.00 38.16 469 GLN A C 1
ATOM 3821 O O . GLN A 1 469 ? -28.115 -13.604 59.243 1.00 38.16 469 GLN A O 1
ATOM 3826 N N . MET A 1 470 ? -28.054 -12.929 57.104 1.00 37.47 470 MET A N 1
ATOM 3827 C CA . MET A 1 470 ? -27.292 -11.711 57.376 1.00 37.47 470 MET A CA 1
ATOM 3828 C C . MET A 1 470 ? -28.217 -10.501 57.317 1.00 37.47 470 MET A C 1
ATOM 3830 O O . MET A 1 470 ? -28.781 -10.145 56.283 1.00 37.47 470 MET A O 1
ATOM 3834 N N . THR A 1 471 ? -28.363 -9.893 58.485 1.00 34.69 471 THR A N 1
ATOM 3835 C CA . THR A 1 471 ? -29.027 -8.626 58.741 1.00 34.69 471 THR A CA 1
ATOM 3836 C C . THR A 1 471 ? -28.263 -7.451 58.139 1.00 34.69 471 THR A C 1
ATOM 3838 O O . THR A 1 471 ? -27.037 -7.380 58.184 1.00 34.69 471 THR A O 1
ATOM 3841 N N . SER A 1 472 ? -29.056 -6.506 57.647 1.00 36.41 472 SER A N 1
ATOM 3842 C CA . SER A 1 472 ? -28.752 -5.130 57.269 1.00 36.41 472 SER A CA 1
ATOM 3843 C C . SER A 1 472 ? -27.717 -4.412 58.143 1.00 36.41 472 SER A C 1
ATOM 3845 O O . SER A 1 472 ? -27.887 -4.314 59.359 1.00 36.41 472 SER A O 1
ATOM 3847 N N . SER A 1 473 ? -26.753 -3.757 57.497 1.00 35.88 473 SER A N 1
ATOM 3848 C CA . SER A 1 473 ? -26.044 -2.608 58.061 1.00 35.88 473 SER A CA 1
ATOM 3849 C C . SER A 1 473 ? -26.110 -1.439 57.082 1.00 35.88 473 SER A C 1
ATOM 3851 O O . SER A 1 473 ? -25.447 -1.431 56.045 1.00 35.88 473 SER A O 1
ATOM 3853 N N . GLU A 1 474 ? -26.951 -0.469 57.433 1.00 37.78 474 GLU A N 1
ATOM 3854 C CA . GLU A 1 474 ? -27.016 0.870 56.861 1.00 37.78 474 GLU A CA 1
ATOM 3855 C C . GLU A 1 474 ? -25.676 1.593 57.065 1.00 37.78 474 GLU A C 1
ATOM 3857 O O . GLU A 1 474 ? -25.252 1.821 58.198 1.00 37.78 474 GLU A O 1
ATOM 3862 N N . SER A 1 475 ? -25.032 2.022 55.980 1.00 36.19 475 SER A N 1
ATOM 3863 C CA . SER A 1 475 ? -23.987 3.044 56.027 1.00 36.19 475 SER A CA 1
ATOM 3864 C C . SER A 1 475 ? -24.499 4.319 55.354 1.00 36.19 475 SER A C 1
ATOM 3866 O O . SER A 1 475 ? -24.584 4.454 54.135 1.00 36.19 475 SER A O 1
ATOM 3868 N N . ARG A 1 476 ? -24.888 5.272 56.207 1.00 34.91 476 ARG A N 1
ATOM 3869 C CA . ARG A 1 476 ? -25.121 6.679 55.864 1.00 34.91 476 ARG A CA 1
ATOM 3870 C C . ARG A 1 476 ? -23.843 7.280 55.278 1.00 34.91 476 ARG A C 1
ATOM 3872 O O . ARG A 1 476 ? -22.830 7.340 55.970 1.00 34.91 476 ARG A O 1
ATOM 3879 N N . SER A 1 477 ? -23.931 7.799 54.058 1.00 36.50 477 SER A N 1
ATOM 3880 C CA . SER A 1 477 ? -22.929 8.687 53.461 1.00 36.50 477 SER A CA 1
ATOM 3881 C C . SER A 1 477 ? -23.525 10.100 53.334 1.00 36.50 477 SER A C 1
ATOM 3883 O O . SER A 1 477 ? -24.710 10.212 53.007 1.00 36.50 477 SER A O 1
ATOM 3885 N N . PRO A 1 478 ? -22.784 11.178 53.655 1.00 45.53 478 PRO A N 1
ATOM 3886 C CA . PRO A 1 478 ? -23.350 12.518 53.754 1.00 45.53 478 PRO A CA 1
ATOM 3887 C C . PRO A 1 478 ? -23.533 13.181 52.382 1.00 45.53 478 PRO A C 1
ATOM 3889 O O . PRO A 1 478 ? -22.617 13.241 51.565 1.00 45.53 478 PRO A O 1
ATOM 3892 N N . GLU A 1 479 ? -24.729 13.737 52.180 1.00 34.44 479 GLU A N 1
ATOM 3893 C CA . GLU A 1 479 ? -25.080 14.656 51.096 1.00 34.44 479 GLU A CA 1
ATOM 3894 C C . GLU A 1 479 ? -24.160 15.888 51.095 1.00 34.44 479 GLU A C 1
ATOM 3896 O O . GLU A 1 479 ? -24.243 16.744 51.980 1.00 34.44 479 GLU A O 1
ATOM 3901 N N . SER A 1 480 ? -23.332 16.037 50.059 1.00 34.44 480 SER A N 1
ATOM 3902 C CA . SER A 1 480 ? -22.740 17.323 49.700 1.00 34.44 480 SER A CA 1
ATOM 3903 C C . SER A 1 480 ? -23.631 18.015 48.663 1.00 34.44 480 SER A C 1
ATOM 3905 O O . SER A 1 480 ? -23.820 17.575 47.530 1.00 34.44 480 SER A O 1
ATOM 3907 N N . ARG A 1 481 ? -24.240 19.123 49.092 1.00 35.59 481 ARG A N 1
ATOM 3908 C CA . ARG A 1 481 ? -25.015 20.031 48.243 1.00 35.59 481 ARG A CA 1
ATOM 3909 C C . ARG A 1 481 ? -24.078 20.754 47.273 1.00 35.59 481 ARG A C 1
ATOM 3911 O O . ARG A 1 481 ? -23.313 21.616 47.695 1.00 35.59 481 ARG A O 1
ATOM 3918 N N . LEU A 1 482 ? -24.200 20.464 45.981 1.00 38.28 482 LEU A N 1
ATOM 3919 C CA . LEU A 1 482 ? -23.709 21.330 44.906 1.00 38.28 482 LEU A CA 1
ATOM 3920 C C . LEU A 1 482 ? -24.780 22.378 44.545 1.00 38.28 482 LEU A C 1
ATOM 3922 O O . LEU A 1 482 ? -25.963 22.031 44.445 1.00 38.28 482 LEU A O 1
ATOM 3926 N N . PRO A 1 483 ? -24.414 23.657 44.350 1.00 42.91 483 PRO A N 1
ATOM 3927 C CA . PRO A 1 483 ? -25.359 24.690 43.958 1.00 42.91 483 PRO A CA 1
ATOM 3928 C C . PRO A 1 483 ? -25.667 24.635 42.455 1.00 42.91 483 PRO A C 1
ATOM 3930 O O . PRO A 1 483 ? -24.784 24.502 41.612 1.00 42.91 483 PRO A O 1
ATOM 3933 N N . LYS A 1 484 ? -26.954 24.802 42.133 1.00 38.78 484 LYS A N 1
ATOM 3934 C CA . LYS A 1 484 ? -27.466 25.070 40.785 1.00 38.78 484 LYS A CA 1
ATOM 3935 C C . LYS A 1 484 ? -26.929 26.416 40.279 1.00 38.78 484 LYS A C 1
ATOM 3937 O O . LYS A 1 484 ? -27.233 27.444 40.881 1.00 38.78 484 LYS A O 1
ATOM 3942 N N . GLN A 1 485 ? -26.244 26.421 39.139 1.00 31.95 485 GLN A N 1
ATOM 3943 C CA . GLN A 1 485 ? -26.109 27.602 38.282 1.00 31.95 485 GLN A CA 1
ATOM 3944 C C . GLN A 1 485 ? -26.780 27.333 36.933 1.00 31.95 485 GLN A C 1
ATOM 3946 O O . GLN A 1 485 ? -26.605 26.278 36.330 1.00 31.95 485 GLN A O 1
ATOM 3951 N N . ALA A 1 486 ? -27.597 28.295 36.513 1.00 36.56 486 ALA A N 1
ATOM 3952 C CA . ALA A 1 486 ? -28.295 28.359 35.235 1.00 36.56 486 ALA A CA 1
ATOM 3953 C C . ALA A 1 486 ? -27.617 29.423 34.328 1.00 36.56 486 ALA A C 1
ATOM 3955 O O . ALA A 1 486 ? -26.792 30.192 34.824 1.00 36.56 486 ALA A O 1
ATOM 3956 N N . PRO A 1 487 ? -27.926 29.454 33.018 1.00 52.62 487 PRO A N 1
ATOM 3957 C CA . PRO A 1 487 ? -26.983 29.776 31.943 1.00 52.62 487 PRO A CA 1
ATOM 3958 C C . PRO A 1 487 ? -27.032 31.237 31.469 1.00 52.62 487 PRO A C 1
ATOM 3960 O O . PRO A 1 487 ? -28.036 31.915 31.671 1.00 52.62 487 PRO A O 1
ATOM 3963 N N . ASN A 1 488 ? -25.963 31.666 30.780 1.00 36.12 488 ASN A N 1
ATOM 3964 C CA . ASN A 1 488 ? -25.929 32.535 29.584 1.00 36.12 488 ASN A CA 1
ATOM 3965 C C . ASN A 1 488 ? -24.687 33.436 29.578 1.00 36.12 488 ASN A C 1
ATOM 3967 O O . ASN A 1 488 ? -24.623 34.420 30.310 1.00 36.12 488 ASN A O 1
ATOM 3971 N N . ALA A 1 489 ? -23.757 33.158 28.667 1.00 34.25 489 ALA A N 1
ATOM 3972 C CA . ALA A 1 489 ? -22.898 34.175 28.076 1.00 34.25 489 ALA A CA 1
ATOM 3973 C C . ALA A 1 489 ? -22.619 33.777 26.619 1.00 34.25 489 ALA A C 1
ATOM 3975 O O . ALA A 1 489 ? -22.045 32.721 26.356 1.00 34.25 489 ALA A O 1
ATOM 3976 N N . GLU A 1 490 ? -23.096 34.597 25.682 1.00 35.91 490 GLU A N 1
ATOM 3977 C CA . GLU A 1 490 ? -22.739 34.532 24.262 1.00 35.91 490 GLU A CA 1
ATOM 3978 C C . GLU A 1 490 ? -21.223 34.737 24.095 1.00 35.91 490 GLU A C 1
ATOM 3980 O O . GLU A 1 490 ? -20.676 35.660 24.707 1.00 35.91 490 GLU A O 1
ATOM 3985 N N . PRO A 1 491 ? -20.524 33.954 23.254 1.00 37.19 491 PRO A N 1
ATOM 3986 C CA . PRO A 1 491 ? -19.162 34.290 22.880 1.00 37.19 491 PRO A CA 1
ATOM 3987 C C . PRO A 1 491 ? -19.155 35.436 21.858 1.00 37.19 491 PRO A C 1
ATOM 3989 O O . PRO A 1 491 ? -19.957 35.493 20.922 1.00 37.19 491 PRO A O 1
ATOM 3992 N N . ALA A 1 492 ? -18.230 36.368 22.078 1.00 34.59 492 ALA A N 1
ATOM 3993 C CA . ALA A 1 492 ? -17.986 37.536 21.248 1.00 34.59 492 ALA A CA 1
ATOM 3994 C C . ALA A 1 492 ? -17.635 37.154 19.800 1.00 34.59 492 ALA A C 1
ATOM 3996 O O . ALA A 1 492 ? -16.951 36.166 19.545 1.00 34.59 492 ALA A O 1
ATOM 3997 N N . LYS A 1 493 ? -18.092 37.980 18.851 1.00 33.88 493 LYS A N 1
ATOM 3998 C CA . LYS A 1 493 ? -17.751 37.882 17.428 1.00 33.88 493 LYS A CA 1
ATOM 3999 C C . LYS A 1 493 ? -16.240 38.008 17.231 1.00 33.88 493 LYS A C 1
ATOM 4001 O O . LYS A 1 493 ? -15.671 39.063 17.499 1.00 33.88 493 LYS A O 1
ATOM 4006 N N . GLU A 1 494 ? -15.639 36.947 16.715 1.00 32.81 494 GLU A N 1
ATOM 4007 C CA . GLU A 1 494 ? -14.268 36.918 16.218 1.00 32.81 494 GLU A CA 1
ATOM 4008 C C . GLU A 1 494 ? -14.141 37.802 14.966 1.00 32.81 494 GLU A C 1
ATOM 4010 O O . GLU A 1 494 ? -14.914 37.696 14.010 1.00 32.81 494 GLU A O 1
ATOM 4015 N N . GLU A 1 495 ? -13.186 38.728 14.995 1.00 32.50 495 GLU A N 1
ATOM 4016 C CA . GLU A 1 495 ? -12.920 39.683 13.924 1.00 32.50 495 GLU A CA 1
ATOM 4017 C C . GLU A 1 495 ? -11.991 39.028 12.887 1.00 32.50 495 GLU A C 1
ATOM 4019 O O . GLU A 1 495 ? -10.771 38.990 13.042 1.00 32.50 495 GLU A O 1
ATOM 4024 N N . THR A 1 496 ? -12.573 38.462 11.826 1.00 34.31 496 THR A N 1
ATOM 4025 C CA . THR A 1 496 ? -11.827 37.859 10.708 1.00 34.31 496 THR A CA 1
ATOM 4026 C C . THR A 1 496 ? -10.938 38.904 10.019 1.00 34.31 496 THR A C 1
ATOM 4028 O O . THR A 1 496 ? -11.424 39.748 9.263 1.00 34.31 496 THR A O 1
ATOM 4031 N N . ARG A 1 497 ? -9.618 38.858 10.246 1.00 36.19 497 ARG A N 1
ATOM 4032 C CA . ARG A 1 497 ? -8.640 39.642 9.471 1.00 36.19 497 ARG A CA 1
ATOM 4033 C C . ARG A 1 497 ? -8.468 39.031 8.080 1.00 36.19 497 ARG A C 1
ATOM 4035 O O . ARG A 1 497 ? -8.061 37.881 7.952 1.00 36.19 497 ARG A O 1
ATOM 4042 N N . ALA A 1 498 ? -8.729 39.815 7.036 1.00 39.31 498 ALA A N 1
ATOM 4043 C CA . ALA A 1 498 ? -8.477 39.412 5.655 1.00 39.31 498 ALA A CA 1
ATOM 4044 C C . ALA A 1 498 ? -6.964 39.322 5.377 1.00 39.31 498 ALA A C 1
ATOM 4046 O O . ALA A 1 498 ? -6.244 40.315 5.497 1.00 39.31 498 ALA A O 1
ATOM 4047 N N . THR A 1 499 ? -6.479 38.143 4.987 1.00 40.91 499 THR A N 1
ATOM 4048 C CA . THR A 1 499 ? -5.083 37.897 4.599 1.00 40.91 499 THR A CA 1
ATOM 4049 C C . THR A 1 499 ? -4.920 37.978 3.077 1.00 40.91 499 THR A C 1
ATOM 4051 O O . THR A 1 499 ? -5.795 37.574 2.314 1.00 40.91 499 THR A O 1
ATOM 4054 N N . SER A 1 500 ? -3.807 38.556 2.611 1.00 43.47 500 SER A N 1
ATOM 4055 C CA . SER A 1 500 ? -3.434 38.537 1.185 1.00 43.47 500 SER A CA 1
ATOM 4056 C C . SER A 1 500 ? -2.695 37.237 0.869 1.00 43.47 500 SER A C 1
ATOM 4058 O O . SER A 1 500 ? -1.880 36.794 1.677 1.00 43.47 500 SER A O 1
ATOM 4060 N N . ILE A 1 501 ? -2.952 36.649 -0.301 1.00 51.59 501 ILE A N 1
ATOM 4061 C CA . ILE A 1 501 ? -2.357 35.369 -0.715 1.00 51.59 501 ILE A CA 1
ATOM 4062 C C . ILE A 1 501 ? -1.291 35.639 -1.782 1.00 51.59 501 ILE A C 1
ATOM 4064 O O . ILE A 1 501 ? -1.548 36.317 -2.783 1.00 51.59 501 ILE A O 1
ATOM 4068 N N . LEU A 1 502 ? -0.079 35.127 -1.552 1.00 52.91 502 LEU A N 1
ATOM 4069 C CA . LEU A 1 502 ? 1.036 35.185 -2.494 1.00 52.91 502 LEU A CA 1
ATOM 4070 C C . LEU A 1 502 ? 1.212 33.809 -3.137 1.00 52.91 502 LEU A C 1
ATOM 4072 O O . LEU A 1 502 ? 1.505 32.835 -2.453 1.00 52.91 502 LEU A O 1
ATOM 4076 N N . HIS A 1 503 ? 1.065 33.737 -4.455 1.00 57.28 503 HIS A N 1
ATOM 4077 C CA . HIS A 1 503 ? 1.341 32.524 -5.217 1.00 57.28 503 HIS A CA 1
ATOM 4078 C C . HIS A 1 503 ? 2.727 32.636 -5.847 1.00 57.28 503 HIS A C 1
ATOM 4080 O O . HIS A 1 503 ? 2.956 33.529 -6.672 1.00 57.28 503 HIS A O 1
ATOM 4086 N N . LEU A 1 504 ? 3.649 31.743 -5.477 1.00 61.84 504 LEU A N 1
ATOM 4087 C CA . LEU A 1 504 ? 4.951 31.648 -6.131 1.00 61.84 504 LEU A CA 1
ATOM 4088 C C . LEU A 1 504 ? 4.889 30.624 -7.261 1.00 61.84 504 LEU A C 1
ATOM 4090 O O . LEU A 1 504 ? 4.309 29.552 -7.127 1.00 61.84 504 LEU A O 1
ATOM 4094 N N . SER A 1 505 ? 5.532 30.934 -8.379 1.00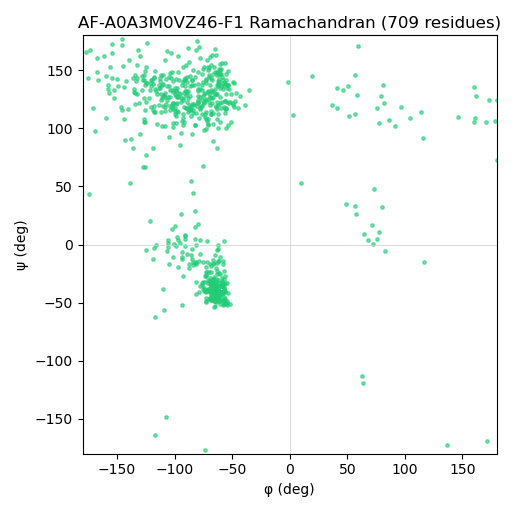 59.12 505 SER A N 1
ATOM 4095 C CA . SER A 1 505 ? 5.731 29.966 -9.450 1.00 59.12 505 SER A CA 1
ATOM 4096 C C . SER A 1 505 ? 7.173 30.013 -9.940 1.00 59.12 505 SER A C 1
ATOM 4098 O O . SER A 1 505 ? 7.721 31.084 -10.215 1.00 59.12 505 SER A O 1
ATOM 4100 N N . LEU A 1 506 ? 7.794 28.840 -10.029 1.00 57.81 506 LEU A N 1
ATOM 4101 C CA . LEU A 1 506 ? 9.137 28.649 -10.561 1.00 57.81 506 LEU A CA 1
ATOM 4102 C C . LEU A 1 506 ? 9.019 28.101 -11.976 1.00 57.81 506 LEU A C 1
ATOM 4104 O O . LEU A 1 506 ? 8.470 27.021 -12.174 1.00 57.81 506 LEU A O 1
ATOM 4108 N N . THR A 1 507 ? 9.546 28.818 -12.965 1.00 49.16 507 THR A N 1
ATOM 4109 C CA . THR A 1 507 ? 9.603 28.307 -14.338 1.00 49.16 507 THR A CA 1
ATOM 4110 C C . THR A 1 507 ? 11.034 27.933 -14.703 1.00 49.16 507 THR A C 1
ATOM 4112 O O . THR A 1 507 ? 11.933 28.774 -14.672 1.00 49.16 507 THR A O 1
ATOM 4115 N N . LEU A 1 508 ? 11.234 26.663 -15.060 1.00 41.59 508 LEU A N 1
ATOM 4116 C CA . LEU A 1 508 ? 12.502 26.106 -15.530 1.00 41.59 508 LEU A CA 1
ATOM 4117 C C . LEU A 1 508 ? 12.318 25.653 -16.983 1.00 41.59 508 LEU A C 1
ATOM 4119 O O . LEU A 1 508 ? 11.683 24.632 -17.258 1.00 41.59 508 LEU A O 1
ATOM 4123 N N . GLY A 1 509 ? 12.838 26.436 -17.930 1.00 64.69 509 GLY A N 1
ATOM 4124 C CA . GLY A 1 509 ? 12.608 26.208 -19.358 1.00 64.69 509 GLY A CA 1
ATOM 4125 C C . GLY A 1 509 ? 11.126 26.360 -19.730 1.00 64.69 509 GLY A C 1
ATOM 4126 O O . GLY A 1 509 ? 10.548 27.428 -19.554 1.00 64.69 509 GLY A O 1
ATOM 4127 N N . SER A 1 510 ? 10.503 25.297 -20.250 1.00 48.81 510 SER A N 1
ATOM 4128 C CA . SER A 1 510 ? 9.075 25.253 -20.620 1.00 48.81 510 SER A CA 1
ATOM 4129 C C . SER A 1 510 ? 8.136 24.772 -19.509 1.00 48.81 510 SER A C 1
ATOM 4131 O O . SER A 1 510 ? 6.932 24.674 -19.743 1.00 48.81 510 SER A O 1
ATOM 4133 N N . THR A 1 511 ? 8.665 24.416 -18.337 1.00 34.28 511 THR A N 1
ATOM 4134 C CA . THR A 1 511 ? 7.891 23.790 -17.257 1.00 34.28 511 THR A CA 1
ATOM 4135 C C . THR A 1 511 ? 7.735 24.763 -16.095 1.00 34.28 511 THR A C 1
ATOM 4137 O O . THR A 1 511 ? 8.727 25.305 -15.607 1.00 34.28 511 THR A O 1
ATOM 4140 N N . THR A 1 512 ? 6.498 24.973 -15.639 1.00 51.25 512 THR A N 1
ATOM 4141 C CA . THR A 1 512 ? 6.171 25.851 -14.505 1.00 51.25 512 THR A CA 1
ATOM 4142 C C . THR A 1 512 ? 5.694 25.022 -13.318 1.00 51.25 512 THR A C 1
ATOM 4144 O O . THR A 1 512 ? 4.750 24.245 -13.436 1.00 51.25 512 THR A O 1
ATOM 4147 N N . TYR A 1 513 ? 6.334 25.225 -12.173 1.00 47.78 513 TYR A N 1
ATOM 4148 C CA . TYR A 1 513 ? 5.995 24.635 -10.885 1.00 47.78 513 TYR A CA 1
ATOM 4149 C C . TYR A 1 513 ? 5.299 25.696 -10.034 1.00 47.78 513 TYR A C 1
ATOM 4151 O O . TYR A 1 513 ? 5.834 26.791 -9.867 1.00 47.78 513 TYR A O 1
ATOM 4159 N N . ASN A 1 514 ? 4.115 25.392 -9.506 1.00 53.00 514 ASN A N 1
ATOM 4160 C CA . ASN A 1 514 ? 3.400 26.283 -8.592 1.00 53.00 514 ASN A CA 1
ATOM 4161 C C . ASN A 1 514 ? 3.741 25.890 -7.154 1.00 53.00 514 ASN A C 1
ATOM 4163 O O . ASN A 1 514 ? 3.599 24.728 -6.784 1.00 53.00 514 ASN A O 1
ATOM 4167 N N . LEU A 1 515 ? 4.196 26.856 -6.367 1.00 55.91 515 LEU A N 1
ATOM 4168 C CA . LEU A 1 515 ? 4.558 26.699 -4.966 1.00 55.91 515 LEU A CA 1
ATOM 4169 C C . LEU A 1 515 ? 3.593 27.551 -4.139 1.00 55.91 515 LEU A C 1
ATOM 4171 O O . LEU A 1 515 ? 3.414 28.741 -4.416 1.00 55.91 515 LEU A O 1
ATOM 4175 N N . THR A 1 516 ? 2.988 26.958 -3.115 1.00 47.59 516 THR A N 1
ATOM 4176 C CA . THR A 1 516 ? 2.030 27.663 -2.253 1.00 47.59 516 THR A CA 1
ATOM 4177 C C . THR A 1 516 ? 2.528 27.688 -0.809 1.00 47.59 516 THR A C 1
ATOM 4179 O O . THR A 1 516 ? 2.122 26.838 -0.025 1.00 47.59 516 THR A O 1
ATOM 4182 N N . PRO A 1 517 ? 3.409 28.629 -0.428 1.00 46.72 517 PRO A N 1
ATOM 4183 C CA . PRO A 1 517 ? 3.639 28.940 0.974 1.00 46.72 517 PRO A CA 1
ATOM 4184 C C . PRO A 1 517 ? 2.954 30.253 1.377 1.00 46.72 517 PRO A C 1
ATOM 4186 O O . PRO A 1 517 ? 2.872 31.212 0.603 1.00 46.72 517 PRO A O 1
ATOM 4189 N N . THR A 1 518 ? 2.505 30.323 2.626 1.00 45.91 518 THR A N 1
ATOM 4190 C CA . THR A 1 518 ? 2.198 31.577 3.318 1.00 45.91 518 THR A CA 1
ATOM 4191 C C . THR A 1 518 ? 3.499 32.337 3.615 1.00 45.91 518 THR A C 1
ATOM 4193 O O . THR A 1 518 ? 4.533 31.741 3.895 1.00 45.91 518 THR A O 1
ATOM 4196 N N . ILE A 1 519 ? 3.480 33.677 3.534 1.00 35.34 519 ILE A N 1
ATOM 4197 C CA . ILE A 1 519 ? 4.686 34.538 3.638 1.00 35.34 519 ILE A CA 1
ATOM 4198 C C . ILE A 1 519 ? 5.462 34.338 4.957 1.00 35.34 519 ILE A C 1
ATOM 4200 O O . ILE A 1 519 ? 6.656 34.620 5.010 1.00 35.34 519 ILE A O 1
ATOM 4204 N N . ALA A 1 520 ? 4.805 33.844 6.007 1.00 39.06 520 ALA A N 1
ATOM 4205 C CA . ALA A 1 520 ? 5.410 33.627 7.318 1.00 39.06 520 ALA A CA 1
ATOM 4206 C C . ALA A 1 520 ? 6.346 32.401 7.393 1.00 39.06 520 ALA A C 1
ATOM 4208 O O . ALA A 1 520 ? 7.137 32.324 8.329 1.00 39.06 520 ALA A O 1
ATOM 4209 N N . ASP A 1 521 ? 6.308 31.490 6.412 1.00 41.56 521 ASP A N 1
ATOM 4210 C CA . ASP A 1 521 ? 6.885 30.140 6.555 1.00 41.56 521 ASP A CA 1
ATOM 4211 C C . ASP A 1 521 ? 8.201 29.921 5.789 1.00 41.56 521 ASP A C 1
ATOM 4213 O O . ASP A 1 521 ? 8.743 28.817 5.761 1.00 41.56 521 ASP A O 1
ATOM 4217 N N . LEU A 1 522 ? 8.748 30.958 5.150 1.00 41.59 522 LEU A N 1
ATOM 4218 C CA . LEU A 1 522 ? 10.017 30.844 4.428 1.00 41.59 522 LEU A CA 1
ATOM 4219 C C . LEU A 1 522 ? 11.180 31.258 5.331 1.00 41.59 522 LEU A C 1
ATOM 4221 O O . LEU A 1 522 ? 11.399 32.443 5.587 1.00 41.59 522 LEU A O 1
ATOM 4225 N N . SER A 1 523 ? 11.951 30.273 5.799 1.00 42.44 523 SER A N 1
ATOM 4226 C CA . SER A 1 523 ? 13.174 30.539 6.554 1.00 42.44 523 SER A CA 1
ATOM 4227 C C . SER A 1 523 ? 14.244 31.200 5.662 1.00 42.44 523 SER A C 1
ATOM 4229 O O . SER A 1 523 ? 14.353 30.881 4.471 1.00 42.44 523 SER A O 1
ATOM 4231 N N . PRO A 1 524 ? 15.094 32.090 6.212 1.00 43.81 524 PRO A N 1
ATOM 4232 C CA . PRO A 1 524 ? 16.205 32.689 5.465 1.00 43.81 524 PRO A CA 1
ATOM 4233 C C . PRO A 1 524 ? 17.175 31.656 4.864 1.00 43.81 524 PRO A C 1
ATOM 4235 O O . PRO A 1 524 ? 17.733 31.887 3.794 1.00 43.81 524 PRO A O 1
ATOM 4238 N N . SER A 1 525 ? 17.331 30.494 5.509 1.00 43.03 525 SER A N 1
ATOM 4239 C CA . SER A 1 525 ? 18.195 29.405 5.043 1.00 43.03 525 SER A CA 1
ATOM 4240 C C . SER A 1 525 ? 17.648 28.695 3.805 1.00 43.03 525 SER A C 1
ATOM 4242 O O . SER A 1 525 ? 18.415 28.395 2.893 1.00 43.03 525 SER A O 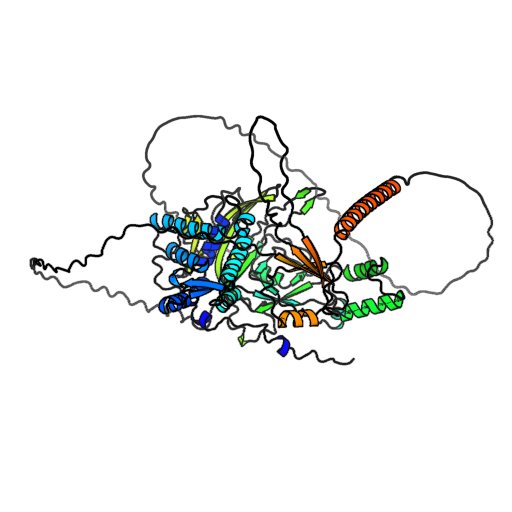1
ATOM 4244 N N . LEU A 1 526 ? 16.328 28.493 3.725 1.00 43.62 526 LEU A N 1
ATOM 4245 C CA . LEU A 1 526 ? 15.678 27.902 2.555 1.00 43.62 526 LEU A CA 1
ATOM 4246 C C . LEU A 1 526 ? 15.803 28.830 1.338 1.00 43.62 526 LEU A C 1
ATOM 4248 O O . LEU A 1 526 ? 16.053 28.371 0.226 1.00 43.62 526 LEU A O 1
ATOM 4252 N N . LEU A 1 527 ? 15.710 30.146 1.547 1.00 48.50 527 LEU A N 1
ATOM 4253 C CA . LEU A 1 527 ? 15.929 31.139 0.491 1.00 48.50 527 LEU A CA 1
ATOM 4254 C C . LEU A 1 527 ? 17.381 31.132 -0.027 1.00 48.50 527 LEU A C 1
ATOM 4256 O O . LEU A 1 527 ? 17.592 31.223 -1.237 1.00 48.50 527 LEU A O 1
ATOM 4260 N N . GLU A 1 528 ? 18.377 30.962 0.847 1.00 49.03 528 GLU A N 1
ATOM 4261 C CA . GLU A 1 528 ? 19.792 30.832 0.455 1.00 49.03 528 GLU A CA 1
ATOM 4262 C C . GLU A 1 528 ? 20.128 29.503 -0.237 1.00 49.03 528 GLU A C 1
ATOM 4264 O O . GLU A 1 528 ? 21.022 29.446 -1.087 1.00 49.03 528 GLU A O 1
ATOM 4269 N N . GLU A 1 529 ? 19.454 28.418 0.135 1.00 42.19 529 GLU A N 1
ATOM 4270 C CA . GLU A 1 529 ? 19.643 27.093 -0.461 1.00 42.19 529 GLU A CA 1
ATOM 4271 C C . GLU A 1 529 ? 18.988 27.011 -1.849 1.00 42.19 529 GLU A C 1
ATOM 4273 O O . GLU A 1 529 ? 19.592 26.516 -2.803 1.00 42.19 529 GLU A O 1
ATOM 4278 N N . ILE A 1 530 ? 17.818 27.640 -2.007 1.00 48.38 530 ILE A N 1
ATOM 4279 C CA . ILE A 1 530 ? 17.148 27.834 -3.300 1.00 48.38 530 ILE A CA 1
ATOM 4280 C C . ILE A 1 530 ? 17.985 28.733 -4.227 1.00 48.38 530 ILE A C 1
ATOM 4282 O O . ILE A 1 530 ? 18.130 28.428 -5.414 1.00 48.38 530 ILE A O 1
ATOM 4286 N N . ALA A 1 531 ? 18.584 29.809 -3.703 1.00 51.75 531 ALA A N 1
ATOM 4287 C CA . ALA A 1 531 ? 19.452 30.700 -4.478 1.00 51.75 531 ALA A CA 1
ATOM 4288 C C . ALA A 1 531 ? 20.740 30.006 -4.961 1.00 51.75 531 ALA A C 1
ATOM 4290 O O . ALA A 1 531 ? 21.202 30.273 -6.070 1.00 51.75 531 ALA A O 1
ATOM 4291 N N . ARG A 1 532 ? 21.293 29.073 -4.173 1.00 51.69 532 ARG A N 1
ATOM 4292 C CA . ARG A 1 532 ? 22.477 28.279 -4.550 1.00 51.69 532 ARG A CA 1
ATOM 4293 C C . ARG A 1 532 ? 22.212 27.248 -5.653 1.00 51.69 532 ARG A C 1
ATOM 4295 O O . ARG A 1 532 ? 23.154 26.864 -6.342 1.00 51.69 532 ARG A O 1
ATOM 4302 N N . GLY A 1 533 ? 20.964 26.807 -5.838 1.00 42.44 533 GLY A N 1
ATOM 4303 C CA . GLY A 1 533 ? 20.593 25.766 -6.808 1.00 42.44 533 GLY A CA 1
ATOM 4304 C C . GLY A 1 533 ? 20.145 26.259 -8.194 1.00 42.44 533 GLY A C 1
ATOM 4305 O O . GLY A 1 533 ? 19.998 25.449 -9.113 1.00 42.44 533 GLY A O 1
ATOM 4306 N N . ALA A 1 534 ? 19.905 27.560 -8.382 1.00 44.94 534 ALA A N 1
ATOM 4307 C CA . ALA A 1 534 ? 19.323 28.083 -9.618 1.00 44.94 534 ALA A CA 1
ATOM 4308 C C . ALA A 1 534 ? 20.380 28.337 -10.715 1.00 44.94 534 ALA A C 1
ATOM 4310 O O . ALA A 1 534 ? 21.292 29.146 -10.561 1.00 44.94 534 ALA A O 1
ATOM 4311 N N . LYS A 1 535 ? 20.230 27.677 -11.873 1.00 43.94 535 LYS A N 1
ATOM 4312 C CA . LYS A 1 535 ? 20.975 28.007 -13.106 1.00 43.94 535 LYS A CA 1
ATOM 4313 C C . LYS A 1 535 ? 20.530 29.378 -13.661 1.00 43.94 535 LYS A C 1
ATOM 4315 O O . LYS A 1 535 ? 19.367 29.736 -13.478 1.00 43.94 535 LYS A O 1
ATOM 4320 N N . PRO A 1 536 ? 21.380 30.098 -14.422 1.00 43.62 536 PRO A N 1
ATOM 4321 C CA . PRO A 1 536 ? 21.128 31.476 -14.885 1.00 43.62 536 PRO A CA 1
ATOM 4322 C C . PRO A 1 536 ? 19.912 31.694 -15.814 1.00 43.62 536 PRO A C 1
ATOM 4324 O O . PRO A 1 536 ? 19.642 32.828 -16.193 1.00 43.62 536 PRO A O 1
ATOM 4327 N N . GLU A 1 537 ? 19.155 30.652 -16.173 1.00 46.22 537 GLU A N 1
ATOM 4328 C CA . GLU A 1 537 ? 17.927 30.764 -16.981 1.00 46.22 537 GLU A CA 1
ATOM 4329 C C . GLU A 1 537 ? 16.627 30.573 -16.173 1.00 46.22 537 GLU A C 1
ATOM 4331 O O . GLU A 1 537 ? 15.534 30.618 -16.742 1.00 46.22 537 GLU A O 1
ATOM 4336 N N . ALA A 1 538 ? 16.705 30.356 -14.856 1.00 48.78 538 ALA A N 1
ATOM 4337 C CA . ALA A 1 538 ? 15.518 30.231 -14.013 1.00 48.78 538 ALA A CA 1
ATOM 4338 C C . ALA A 1 538 ? 14.844 31.600 -13.812 1.00 48.78 538 ALA A C 1
ATOM 4340 O O . ALA A 1 538 ? 15.476 32.545 -13.342 1.00 48.78 538 ALA A O 1
ATOM 4341 N N . ARG A 1 539 ? 13.549 31.703 -14.143 1.00 59.12 539 ARG A N 1
ATOM 4342 C CA . ARG A 1 539 ? 12.740 32.908 -13.895 1.00 59.12 539 ARG A CA 1
ATOM 4343 C C . ARG A 1 539 ? 11.741 32.659 -12.775 1.00 59.12 539 ARG A C 1
ATOM 4345 O O . ARG A 1 539 ? 10.949 31.713 -12.836 1.00 59.12 539 ARG A O 1
ATOM 4352 N N . TRP A 1 540 ? 11.763 33.544 -11.785 1.00 60.44 540 TRP A N 1
ATOM 4353 C CA . TRP A 1 540 ? 10.859 33.517 -10.644 1.00 60.44 540 TRP A CA 1
ATOM 4354 C C . TRP A 1 540 ? 9.752 34.549 -10.830 1.00 60.44 540 TRP A C 1
ATOM 4356 O O . TRP A 1 540 ? 10.012 35.745 -10.972 1.00 60.44 540 TRP A O 1
ATOM 4366 N N . MET A 1 541 ? 8.508 34.074 -10.820 1.00 59.28 541 MET A N 1
ATOM 4367 C CA . MET A 1 541 ? 7.322 34.909 -10.984 1.00 59.28 541 MET A CA 1
ATOM 4368 C C . MET A 1 541 ? 6.419 34.731 -9.767 1.00 59.28 541 MET A C 1
ATOM 4370 O O . MET A 1 541 ? 6.022 33.610 -9.438 1.00 59.28 541 MET A O 1
ATOM 4374 N N . ALA A 1 542 ? 6.062 35.836 -9.119 1.00 65.56 542 ALA A N 1
ATOM 4375 C CA . ALA A 1 542 ? 5.123 35.850 -8.008 1.00 65.56 542 ALA A CA 1
ATOM 4376 C C . ALA A 1 542 ? 3.845 36.597 -8.403 1.00 65.56 542 ALA A C 1
ATOM 4378 O O . ALA A 1 542 ? 3.894 37.652 -9.037 1.00 65.56 542 ALA A O 1
ATOM 4379 N N . THR A 1 543 ? 2.688 36.053 -8.031 1.00 55.97 543 THR A N 1
ATOM 4380 C CA . THR A 1 543 ? 1.397 36.728 -8.197 1.00 55.97 543 THR A CA 1
ATOM 4381 C C . THR A 1 543 ? 0.820 37.037 -6.826 1.00 55.97 543 THR A C 1
ATOM 4383 O O . THR A 1 543 ? 0.580 36.128 -6.036 1.00 55.97 543 THR A O 1
ATOM 4386 N N . LEU A 1 544 ? 0.597 38.320 -6.549 1.00 53.91 544 LEU A N 1
ATOM 4387 C CA . LEU A 1 544 ? -0.031 38.788 -5.318 1.00 53.91 544 LEU A CA 1
ATOM 4388 C C . LEU A 1 544 ? -1.515 39.056 -5.575 1.00 53.91 544 LEU A C 1
ATOM 4390 O O . LEU A 1 544 ? -1.859 39.881 -6.431 1.00 53.91 544 LEU A O 1
ATOM 4394 N N . GLU A 1 545 ? -2.385 38.377 -4.831 1.00 54.03 545 GLU A N 1
ATOM 4395 C CA . GLU A 1 545 ? -3.824 38.637 -4.839 1.00 54.03 545 GLU A CA 1
ATOM 4396 C C . GLU A 1 545 ? -4.184 39.530 -3.656 1.00 54.03 545 GLU A C 1
ATOM 4398 O O . GLU A 1 545 ? -4.024 39.152 -2.495 1.00 54.03 545 GLU A O 1
ATOM 4403 N N . LEU A 1 546 ? -4.645 40.744 -3.964 1.00 53.16 546 LEU A N 1
ATOM 4404 C CA . LEU A 1 546 ? -5.088 41.693 -2.951 1.00 53.16 546 LEU A CA 1
ATOM 4405 C C . LEU A 1 546 ? -6.592 41.524 -2.703 1.00 53.16 546 LEU A C 1
ATOM 4407 O O . LEU A 1 546 ? -7.349 41.344 -3.669 1.00 53.16 546 LEU A O 1
ATOM 4411 N N . PRO A 1 547 ? -7.050 41.633 -1.443 1.00 48.81 547 PRO A N 1
ATOM 4412 C CA . PRO A 1 547 ? -8.473 41.647 -1.149 1.00 48.81 547 PRO A CA 1
ATOM 4413 C C . PRO A 1 547 ? -9.156 42.832 -1.861 1.00 48.81 547 PRO A C 1
ATOM 4415 O O . PRO A 1 547 ? -8.519 43.859 -2.125 1.00 48.81 547 PRO A O 1
ATOM 4418 N N . PRO A 1 548 ? -10.446 42.708 -2.218 1.00 52.72 548 PRO A N 1
ATOM 4419 C CA . PRO A 1 548 ? -11.184 43.795 -2.848 1.00 52.72 548 PRO A CA 1
ATOM 4420 C C . PRO A 1 548 ? -11.218 45.013 -1.916 1.00 52.72 548 PRO A C 1
ATOM 4422 O O . PRO A 1 548 ? -11.604 44.902 -0.757 1.00 52.72 548 PRO A O 1
ATOM 4425 N N . ALA A 1 549 ? -10.802 46.178 -2.419 1.00 45.69 549 ALA A N 1
ATOM 4426 C CA . ALA A 1 549 ? -10.816 47.413 -1.642 1.00 45.69 549 ALA A CA 1
ATOM 4427 C C . ALA A 1 549 ? -12.263 47.804 -1.289 1.00 45.69 549 ALA A C 1
ATOM 4429 O O . ALA A 1 549 ? -13.077 48.035 -2.188 1.00 45.69 549 ALA A O 1
ATOM 4430 N N . GLU A 1 550 ? -12.583 47.886 0.003 1.00 41.41 550 GLU A N 1
ATOM 4431 C CA . GLU A 1 550 ? -13.836 48.478 0.470 1.00 41.41 550 GLU A CA 1
ATOM 4432 C C . GLU A 1 550 ? -13.758 50.002 0.319 1.00 41.41 550 GLU A C 1
ATOM 4434 O O . GLU A 1 550 ? -13.010 50.687 1.016 1.00 41.41 550 GLU A O 1
ATOM 4439 N N . GLU A 1 551 ? -14.521 50.557 -0.623 1.00 36.69 551 GLU A N 1
ATOM 4440 C CA . GLU A 1 551 ? -14.711 52.004 -0.709 1.00 36.69 551 GLU A CA 1
ATOM 4441 C C . GLU A 1 551 ? -15.634 52.459 0.430 1.00 36.69 551 GLU A C 1
ATOM 4443 O O . GLU A 1 551 ? -16.833 52.168 0.445 1.00 36.69 551 GLU A O 1
ATOM 4448 N N . ALA A 1 552 ? -15.074 53.212 1.378 1.00 37.38 552 ALA A N 1
ATOM 4449 C CA . ALA A 1 552 ? -15.831 53.936 2.387 1.00 37.38 552 ALA A CA 1
ATOM 4450 C C . ALA A 1 552 ? -16.730 54.991 1.714 1.00 37.38 552 ALA A C 1
ATOM 4452 O O . ALA A 1 552 ? -16.284 56.075 1.336 1.00 37.38 552 ALA A O 1
ATOM 4453 N N . SER A 1 553 ? -18.018 54.677 1.559 1.00 33.09 553 SER A N 1
ATOM 4454 C CA . SER A 1 553 ? -19.026 55.627 1.086 1.00 33.09 553 SER A CA 1
ATOM 4455 C C . SER A 1 553 ? -19.583 56.432 2.261 1.00 33.09 553 SER A C 1
ATOM 4457 O O . SER A 1 553 ? -20.220 55.897 3.169 1.00 33.09 553 SER A O 1
ATOM 4459 N N . SER A 1 554 ? -19.339 57.743 2.241 1.00 34.16 554 SER A N 1
ATOM 4460 C CA . SER A 1 554 ? -19.917 58.704 3.175 1.00 34.16 554 SER A CA 1
ATOM 4461 C C . SER A 1 554 ? -21.241 59.282 2.644 1.00 34.16 554 SER A C 1
ATOM 4463 O O . SER A 1 554 ? -21.328 59.722 1.506 1.00 34.16 554 SER A O 1
ATOM 4465 N N . LYS A 1 555 ? -22.248 59.280 3.534 1.00 37.38 555 LYS A N 1
ATOM 4466 C CA . LYS A 1 555 ? -23.447 60.146 3.665 1.00 37.38 555 LYS A CA 1
ATOM 4467 C C . LYS A 1 555 ? -24.326 60.486 2.441 1.00 37.38 555 LYS A C 1
ATOM 4469 O O . LYS A 1 555 ? -23.897 61.123 1.490 1.00 37.38 555 LYS A O 1
ATOM 4474 N N . GLY A 1 556 ? -25.645 60.345 2.648 1.00 31.14 556 GLY A N 1
ATOM 4475 C CA . GLY A 1 556 ? -26.645 61.254 2.063 1.00 31.14 556 GLY A CA 1
ATOM 4476 C C . GLY A 1 556 ? -28.070 60.700 1.983 1.00 31.14 556 GLY A C 1
ATOM 4477 O O . GLY A 1 556 ? -28.373 59.882 1.127 1.00 31.14 556 GLY A O 1
ATOM 4478 N N . ALA A 1 557 ? -28.960 61.166 2.860 1.00 37.69 557 ALA A N 1
ATOM 4479 C CA . ALA A 1 557 ? -30.382 60.820 2.898 1.00 37.69 557 ALA A CA 1
ATOM 4480 C C . ALA A 1 557 ? -31.190 61.403 1.718 1.00 37.69 557 ALA A C 1
ATOM 4482 O O . ALA A 1 557 ? -30.954 62.546 1.337 1.00 37.69 557 ALA A O 1
ATOM 4483 N N . SER A 1 558 ? -32.217 60.685 1.227 1.00 34.19 558 SER A N 1
ATOM 4484 C CA . SER A 1 558 ? -33.640 61.118 1.199 1.00 34.19 558 SER A CA 1
ATOM 4485 C C . SER A 1 558 ? -34.538 60.370 0.178 1.00 34.19 558 SER A C 1
ATOM 4487 O O . SER A 1 558 ? -34.184 60.147 -0.969 1.00 34.19 558 SER A O 1
ATOM 4489 N N . LYS A 1 559 ? -35.733 60.001 0.673 1.00 39.59 559 LYS A N 1
ATOM 4490 C CA . LYS A 1 559 ? -37.071 59.828 0.053 1.00 39.59 559 LYS A CA 1
ATOM 4491 C C . LYS A 1 559 ? -37.271 59.254 -1.378 1.00 39.59 559 LYS A C 1
ATOM 4493 O O . LYS A 1 559 ? -37.098 59.935 -2.374 1.00 39.59 559 LYS A O 1
ATOM 4498 N N . ALA A 1 560 ? -38.014 58.136 -1.368 1.00 40.06 560 ALA A N 1
ATOM 4499 C CA . ALA A 1 560 ? -39.272 57.851 -2.090 1.00 40.06 560 ALA A CA 1
ATOM 4500 C C . ALA A 1 560 ? -39.298 57.423 -3.584 1.00 40.06 560 ALA A C 1
ATOM 4502 O O . ALA A 1 560 ? -38.761 58.076 -4.465 1.00 40.06 560 ALA A O 1
ATOM 4503 N N . ARG A 1 561 ? -40.178 56.421 -3.805 1.00 36.12 561 ARG A N 1
ATOM 4504 C CA . ARG A 1 561 ? -40.945 55.995 -5.007 1.00 36.12 561 ARG A CA 1
ATOM 4505 C C . ARG A 1 561 ? -40.420 54.861 -5.918 1.00 36.12 561 ARG A C 1
ATOM 4507 O O . ARG A 1 561 ? -39.429 54.984 -6.614 1.00 36.12 561 ARG A O 1
ATOM 4514 N N . LYS A 1 562 ? -41.264 53.811 -5.955 1.00 40.69 562 LYS A N 1
ATOM 4515 C CA . LYS A 1 562 ? -41.766 52.984 -7.081 1.00 40.69 562 LYS A CA 1
ATOM 4516 C C . LYS A 1 562 ? -40.807 52.562 -8.213 1.00 40.69 562 LYS A C 1
ATOM 4518 O O . LYS A 1 562 ? -40.486 53.356 -9.079 1.00 40.69 562 LYS A O 1
ATOM 4523 N N . GLY A 1 563 ? -40.644 51.236 -8.318 1.00 42.78 563 GLY A N 1
ATOM 4524 C CA . GLY A 1 563 ? -40.866 50.460 -9.549 1.00 42.78 563 GLY A CA 1
ATOM 4525 C C . GLY A 1 563 ? -39.784 50.509 -10.631 1.00 42.78 563 GLY A C 1
ATOM 4526 O O . GLY A 1 563 ? -39.750 51.432 -11.431 1.00 42.78 563 GLY A O 1
ATOM 4527 N N . GLY A 1 564 ? -38.995 49.437 -10.749 1.00 33.56 564 GLY A N 1
ATOM 4528 C CA . GLY A 1 564 ? -38.161 49.185 -11.928 1.00 33.56 564 GLY A CA 1
ATOM 4529 C C . GLY A 1 564 ? -37.222 47.991 -11.748 1.00 33.56 564 GLY A C 1
ATOM 4530 O O . GLY A 1 564 ? -36.444 47.952 -10.800 1.00 33.56 564 GLY A O 1
ATOM 4531 N N . LYS A 1 565 ? -37.295 47.009 -12.658 1.00 47.91 565 LYS A N 1
ATOM 4532 C CA . LYS A 1 565 ? -36.321 45.910 -12.782 1.00 47.91 565 LYS A CA 1
ATOM 4533 C C . LYS A 1 565 ? -34.954 46.492 -13.172 1.00 47.91 565 LYS A C 1
ATOM 4535 O O . LYS A 1 565 ? -34.834 47.072 -14.247 1.00 47.91 565 LYS A O 1
ATOM 4540 N N . GLY A 1 566 ? -33.945 46.312 -12.317 1.00 32.88 566 GLY A N 1
ATOM 4541 C CA . GLY A 1 566 ? -32.545 46.675 -12.573 1.00 32.88 566 GLY A CA 1
ATOM 4542 C C . GLY A 1 566 ? -31.633 45.451 -12.786 1.00 32.88 566 GLY A C 1
ATOM 4543 O O . GLY A 1 566 ? -31.995 44.346 -12.376 1.00 32.88 566 GLY A O 1
ATOM 4544 N N . PRO A 1 567 ? -30.468 45.627 -13.442 1.00 37.56 567 PRO A N 1
ATOM 4545 C CA . PRO A 1 567 ? -29.604 44.548 -13.924 1.00 37.56 567 PRO A CA 1
ATOM 4546 C C . PRO A 1 567 ? -28.801 43.874 -12.799 1.00 37.56 567 PRO A C 1
ATOM 4548 O O . PRO A 1 567 ? -28.449 44.502 -11.800 1.00 37.56 567 PRO A O 1
ATOM 4551 N N . LYS A 1 568 ? -28.483 42.584 -12.982 1.00 37.56 568 LYS A N 1
ATOM 4552 C CA . LYS A 1 568 ? -27.634 41.792 -12.076 1.00 37.56 568 LYS A CA 1
ATOM 4553 C C . LYS A 1 568 ? -26.261 42.465 -11.918 1.00 37.56 568 LYS A C 1
ATOM 4555 O O . LYS A 1 568 ? -25.522 42.588 -12.892 1.00 37.56 568 LYS A O 1
ATOM 4560 N N . LYS A 1 569 ? -25.916 42.873 -10.692 1.00 35.25 569 LYS A N 1
ATOM 4561 C CA . LYS A 1 569 ? -24.563 43.314 -10.322 1.00 35.25 569 LYS A CA 1
ATOM 4562 C C . LYS A 1 569 ? -23.613 42.115 -10.410 1.00 35.25 569 LYS A C 1
ATOM 4564 O O . LYS A 1 569 ? -23.756 41.167 -9.645 1.00 35.25 569 LYS A O 1
ATOM 4569 N N . GLY A 1 570 ? -22.667 42.150 -11.347 1.00 39.03 570 GLY A N 1
ATOM 4570 C CA . GLY A 1 570 ? -21.515 41.249 -11.349 1.00 39.03 570 GLY A CA 1
ATOM 4571 C C . GLY A 1 570 ? -20.526 41.679 -10.265 1.00 39.03 570 GLY A C 1
ATOM 4572 O O . GLY A 1 570 ? -20.189 42.860 -10.181 1.00 39.03 570 GLY A O 1
ATOM 4573 N N . GLY A 1 571 ? -20.091 40.742 -9.422 1.00 36.38 571 GLY A N 1
ATOM 4574 C CA . GLY A 1 571 ? -19.025 40.986 -8.448 1.00 36.38 571 GLY A CA 1
ATOM 4575 C C . GLY A 1 571 ? -17.714 41.336 -9.156 1.00 36.38 571 GLY A C 1
ATOM 4576 O O . GLY A 1 571 ? -17.369 40.721 -10.166 1.00 36.38 571 GLY A O 1
ATOM 4577 N N . LYS A 1 572 ? -16.991 42.347 -8.656 1.00 45.41 572 LYS A N 1
ATOM 4578 C CA . LYS A 1 572 ? -15.637 42.668 -9.131 1.00 45.41 572 LYS A CA 1
ATOM 4579 C C . LYS A 1 572 ? -14.688 41.544 -8.700 1.00 45.41 572 LYS A C 1
ATOM 4581 O O . LYS A 1 572 ? -14.636 41.209 -7.522 1.00 45.41 572 LYS A O 1
ATOM 4586 N N . ALA A 1 573 ? -13.949 40.981 -9.654 1.00 46.59 573 ALA A N 1
ATOM 4587 C CA . ALA A 1 573 ? -12.885 40.017 -9.383 1.00 46.59 573 ALA A CA 1
ATOM 4588 C C . ALA A 1 573 ? -11.729 40.679 -8.596 1.00 46.59 573 ALA A C 1
ATOM 4590 O O . ALA A 1 573 ? -11.488 41.876 -8.793 1.00 46.59 573 ALA A O 1
ATOM 4591 N N . PRO A 1 574 ? -11.014 39.932 -7.733 1.00 48.12 574 PRO A N 1
ATOM 4592 C CA . PRO A 1 574 ? -9.882 40.453 -6.969 1.00 48.12 574 PRO A CA 1
ATOM 4593 C C . PRO A 1 574 ? -8.764 40.961 -7.889 1.00 48.12 574 PRO A C 1
ATOM 4595 O O . PRO A 1 574 ? -8.537 40.439 -8.986 1.00 48.12 574 PRO A O 1
ATOM 4598 N N . ALA A 1 575 ? -8.066 42.008 -7.447 1.00 51.72 575 ALA A N 1
ATOM 4599 C CA . ALA A 1 575 ? -6.964 42.597 -8.197 1.00 51.72 575 ALA A CA 1
ATOM 4600 C C . ALA A 1 575 ? -5.705 41.732 -8.032 1.00 51.72 575 ALA A C 1
ATOM 4602 O O . ALA A 1 575 ? -5.175 41.603 -6.930 1.00 51.72 575 ALA A O 1
ATOM 4603 N N . ARG A 1 576 ? -5.214 41.156 -9.136 1.00 56.69 576 ARG A N 1
ATOM 4604 C CA . ARG A 1 576 ? -3.982 40.352 -9.170 1.00 56.69 576 ARG A CA 1
ATOM 4605 C C . ARG A 1 576 ? -2.828 41.175 -9.728 1.00 56.69 576 ARG A C 1
ATOM 4607 O O . ARG A 1 576 ? -2.977 41.796 -10.782 1.00 56.69 576 ARG A O 1
ATOM 4614 N N . ARG A 1 577 ? -1.682 41.173 -9.046 1.00 58.44 577 ARG A N 1
ATOM 4615 C CA . ARG A 1 577 ? -0.453 41.849 -9.495 1.00 58.44 577 ARG A CA 1
ATOM 4616 C C . ARG A 1 577 ? 0.656 40.832 -9.719 1.00 58.44 577 ARG A C 1
ATOM 4618 O O . ARG A 1 577 ? 0.858 39.963 -8.881 1.00 58.44 577 ARG A O 1
ATOM 4625 N N . LEU A 1 578 ? 1.358 40.955 -10.843 1.00 48.97 578 LEU A N 1
ATOM 4626 C CA . LEU A 1 578 ? 2.473 40.088 -11.213 1.00 48.97 578 LEU A CA 1
ATOM 4627 C C . LEU A 1 578 ? 3.796 40.782 -10.877 1.00 48.97 578 LEU A C 1
ATOM 4629 O O . LEU A 1 578 ? 3.977 41.955 -11.206 1.00 48.97 578 LEU A O 1
ATOM 4633 N N . ILE A 1 579 ? 4.694 40.055 -10.224 1.00 59.06 579 ILE A N 1
ATOM 4634 C CA . ILE A 1 579 ? 5.990 40.531 -9.746 1.00 59.06 579 ILE A CA 1
ATOM 4635 C C . ILE A 1 579 ? 7.059 39.581 -10.292 1.00 59.06 579 ILE A C 1
ATOM 4637 O O . ILE A 1 579 ? 6.962 38.369 -10.102 1.00 59.06 579 ILE A O 1
ATOM 4641 N N . GLU A 1 580 ? 8.064 40.127 -10.973 1.00 48.31 580 GLU A N 1
ATOM 4642 C CA . GLU A 1 580 ? 9.249 39.378 -11.408 1.00 48.31 580 GLU A CA 1
ATOM 4643 C C . GLU A 1 580 ? 10.359 39.570 -10.368 1.00 48.31 580 GLU A C 1
ATOM 4645 O O . GLU A 1 580 ? 10.632 40.699 -9.940 1.00 48.31 580 GLU A O 1
ATOM 4650 N N . LEU A 1 581 ? 10.953 38.463 -9.918 1.00 49.53 581 LEU A N 1
ATOM 4651 C CA . LEU A 1 581 ? 12.009 38.453 -8.907 1.00 49.53 581 LEU A CA 1
ATOM 4652 C C . LEU A 1 581 ? 13.334 38.098 -9.588 1.00 49.53 581 LEU A C 1
ATOM 4654 O O . LEU A 1 581 ? 13.485 36.987 -10.093 1.00 49.53 581 LEU A O 1
ATOM 4658 N N . ASP A 1 582 ? 14.278 39.043 -9.608 1.00 49.06 582 ASP A N 1
ATOM 4659 C CA . ASP A 1 582 ? 15.636 38.813 -10.110 1.00 49.06 582 ASP A CA 1
ATOM 4660 C C . ASP A 1 582 ? 16.559 38.404 -8.946 1.00 49.06 582 ASP A C 1
ATOM 4662 O O . ASP A 1 582 ? 16.889 39.244 -8.095 1.00 49.06 582 ASP A O 1
ATOM 4666 N N . PRO A 1 583 ? 16.987 37.130 -8.878 1.00 44.91 583 PRO A N 1
ATOM 4667 C CA . PRO A 1 583 ? 17.824 36.646 -7.788 1.00 44.91 583 PRO A CA 1
ATOM 4668 C C . PRO A 1 583 ? 19.248 37.225 -7.811 1.00 44.91 583 PRO A C 1
ATOM 4670 O O . PRO A 1 583 ? 19.920 37.183 -6.785 1.00 44.91 583 PRO A O 1
ATOM 4673 N N . ALA A 1 584 ? 19.717 37.801 -8.926 1.00 39.72 584 ALA A N 1
ATOM 4674 C CA . ALA A 1 584 ? 21.081 38.324 -9.035 1.00 39.72 584 ALA A CA 1
ATOM 4675 C C . ALA A 1 584 ? 21.250 39.753 -8.481 1.00 39.72 584 ALA A C 1
ATOM 4677 O O . ALA A 1 584 ? 22.376 40.175 -8.220 1.00 39.72 584 ALA A O 1
ATOM 4678 N N . LEU A 1 585 ? 20.160 40.513 -8.304 1.00 37.94 585 LEU A N 1
ATOM 4679 C CA . LEU A 1 585 ? 20.226 41.946 -7.968 1.00 37.94 585 LEU A CA 1
ATOM 4680 C C . LEU A 1 585 ? 19.457 42.362 -6.707 1.00 37.94 585 LEU A C 1
ATOM 4682 O O . LEU A 1 585 ? 19.530 43.531 -6.325 1.00 37.94 585 LEU A O 1
ATOM 4686 N N . GLY A 1 586 ? 18.718 41.459 -6.054 1.00 34.72 586 GLY A N 1
ATOM 4687 C CA . GLY A 1 586 ? 17.978 41.775 -4.824 1.00 34.72 586 GLY A CA 1
ATOM 4688 C C . GLY A 1 586 ? 16.969 42.927 -4.975 1.00 34.72 586 GLY A C 1
ATOM 4689 O O . GLY A 1 586 ? 16.687 43.632 -4.007 1.00 34.72 586 GLY A O 1
ATOM 4690 N N . ARG A 1 587 ? 16.452 43.169 -6.189 1.00 34.19 587 ARG A N 1
ATOM 4691 C CA . ARG A 1 587 ? 15.500 44.250 -6.502 1.00 34.19 587 ARG A CA 1
ATOM 4692 C C . ARG A 1 587 ? 14.194 43.696 -7.065 1.00 34.19 587 ARG A C 1
ATOM 4694 O O . ARG A 1 587 ? 14.191 42.764 -7.862 1.00 34.19 587 ARG A O 1
ATOM 4701 N N . THR A 1 588 ? 13.083 44.313 -6.669 1.00 35.78 588 THR A N 1
ATOM 4702 C CA . THR A 1 588 ? 11.726 43.982 -7.123 1.00 35.78 588 THR A CA 1
ATOM 4703 C C . THR A 1 588 ? 11.296 44.953 -8.223 1.00 35.78 588 THR A C 1
ATOM 4705 O O . THR A 1 588 ? 11.339 46.166 -8.015 1.00 35.78 588 THR A O 1
ATOM 4708 N N . TYR A 1 589 ? 10.840 44.446 -9.372 1.00 32.97 589 TYR A N 1
ATOM 4709 C CA . TYR A 1 589 ? 10.308 45.277 -10.458 1.00 32.97 589 TYR A CA 1
ATOM 4710 C C . TYR A 1 589 ? 8.787 45.105 -10.572 1.00 32.97 589 TYR A C 1
ATOM 4712 O O . TYR A 1 589 ? 8.273 43.989 -10.638 1.00 32.97 589 TYR A O 1
ATOM 4720 N N . LEU A 1 590 ? 8.051 46.221 -10.592 1.00 33.44 590 LEU A N 1
ATOM 4721 C CA . LEU A 1 590 ? 6.602 46.234 -10.811 1.00 33.44 590 LEU A CA 1
ATOM 4722 C C . LEU A 1 590 ? 6.317 46.362 -12.309 1.00 33.44 590 LEU A C 1
ATOM 4724 O O . LEU A 1 590 ? 6.663 47.373 -12.921 1.00 33.44 590 LEU A O 1
ATOM 4728 N N . LEU A 1 591 ? 5.665 45.360 -12.899 1.00 35.88 591 LEU A N 1
ATOM 4729 C CA . LEU A 1 591 ? 5.264 45.413 -14.304 1.00 35.88 591 LEU A CA 1
ATOM 4730 C C . LEU A 1 591 ? 3.927 46.171 -14.470 1.00 35.88 591 LEU A C 1
ATOM 4732 O O . LEU A 1 591 ? 2.996 45.942 -13.692 1.00 35.88 591 LEU A O 1
ATOM 4736 N N . PRO A 1 592 ? 3.784 47.050 -15.484 1.00 31.75 592 PRO A N 1
ATOM 4737 C CA . PRO A 1 592 ? 2.518 47.719 -15.786 1.00 31.75 592 PRO A CA 1
ATOM 4738 C C . PRO A 1 592 ? 1.411 46.734 -16.201 1.00 31.75 592 PRO A C 1
ATOM 4740 O O . PRO A 1 592 ? 1.658 45.718 -16.850 1.00 31.75 592 PRO A O 1
ATOM 4743 N N . SER A 1 593 ? 0.164 47.075 -15.878 1.00 35.50 593 SER A N 1
ATOM 4744 C CA . SER A 1 593 ? -1.030 46.214 -15.926 1.00 35.50 593 SER A CA 1
ATOM 4745 C C . SER A 1 593 ? -1.472 45.676 -17.303 1.00 35.50 593 SER A C 1
ATOM 4747 O O . SER A 1 593 ? -2.395 44.863 -17.351 1.00 35.50 593 SER A O 1
ATOM 4749 N N . ASP A 1 594 ? -0.838 46.062 -18.415 1.00 35.88 594 ASP A N 1
ATOM 4750 C CA . ASP A 1 594 ? -1.327 45.767 -19.779 1.00 35.88 594 ASP A CA 1
ATOM 4751 C C . ASP A 1 594 ? -0.676 44.559 -20.490 1.00 35.88 594 ASP A C 1
ATOM 4753 O O . ASP A 1 594 ? -1.081 44.169 -21.594 1.00 35.88 594 ASP A O 1
ATOM 4757 N N . VAL A 1 595 ? 0.285 43.876 -19.862 1.00 34.62 595 VAL A N 1
ATOM 4758 C CA . VAL A 1 595 ? 0.977 42.727 -20.489 1.00 34.62 595 VAL A CA 1
ATOM 4759 C C . VAL A 1 595 ? 0.083 41.473 -20.550 1.00 34.62 595 VAL A C 1
ATOM 4761 O O . VAL A 1 595 ? 0.104 40.718 -21.530 1.00 34.62 595 VAL A O 1
ATOM 4764 N N . THR A 1 596 ? -0.805 41.284 -19.570 1.00 37.00 596 THR A N 1
ATOM 4765 C CA . THR A 1 596 ? -1.681 40.102 -19.455 1.00 37.00 596 THR A CA 1
ATOM 4766 C C . THR A 1 596 ? -2.753 40.042 -20.555 1.00 37.00 596 THR A C 1
ATOM 4768 O O . THR A 1 596 ? -3.142 38.957 -20.998 1.00 37.00 596 THR A O 1
ATOM 4771 N N . ALA A 1 597 ? -3.213 41.197 -21.051 1.00 33.84 597 ALA A N 1
ATOM 4772 C CA . ALA A 1 597 ? -4.168 41.281 -22.160 1.00 33.84 597 ALA A CA 1
ATOM 4773 C C . ALA A 1 597 ? -3.505 40.999 -23.523 1.00 33.84 597 ALA A C 1
ATOM 4775 O O . ALA A 1 597 ? -4.118 40.383 -24.403 1.00 33.84 597 ALA A O 1
ATOM 4776 N N . THR A 1 598 ? -2.237 41.383 -23.673 1.00 31.50 598 THR A N 1
ATOM 4777 C CA . THR A 1 598 ? -1.451 41.216 -24.903 1.00 31.50 598 THR A CA 1
ATOM 4778 C C . THR A 1 598 ? -1.033 39.755 -25.111 1.00 31.50 598 THR A C 1
ATOM 4780 O O . THR A 1 598 ? -1.195 39.217 -26.211 1.00 31.50 598 THR A O 1
ATOM 4783 N N . MET A 1 599 ? -0.641 39.042 -24.046 1.00 33.06 599 MET A N 1
ATOM 4784 C CA . MET A 1 599 ? -0.307 37.611 -24.133 1.00 33.06 599 MET A CA 1
ATOM 4785 C C . MET A 1 599 ? -1.517 36.716 -24.445 1.00 33.06 599 MET A C 1
ATOM 4787 O O . MET A 1 599 ? -1.390 35.769 -25.225 1.00 33.06 599 MET A O 1
ATOM 4791 N N . ARG A 1 600 ? -2.712 37.041 -23.924 1.00 39.84 600 ARG A N 1
ATOM 4792 C CA . ARG A 1 600 ? -3.956 36.296 -24.219 1.00 39.84 600 ARG A CA 1
ATOM 4793 C C . ARG A 1 600 ? -4.458 36.506 -25.653 1.00 39.84 600 ARG A C 1
ATOM 4795 O O . ARG A 1 600 ? -5.063 35.600 -26.230 1.00 39.84 600 ARG A O 1
ATOM 4802 N N . ARG A 1 601 ? -4.210 37.679 -26.256 1.00 36.56 601 ARG A N 1
ATOM 4803 C CA . ARG A 1 601 ? -4.476 37.907 -27.691 1.00 36.56 601 ARG A CA 1
ATOM 4804 C C . ARG A 1 601 ? -3.462 37.172 -28.568 1.00 36.56 601 ARG A C 1
ATOM 4806 O O . ARG A 1 601 ? -3.876 36.549 -29.540 1.00 36.56 601 ARG A O 1
ATOM 4813 N N . SER A 1 602 ? -2.182 37.162 -28.191 1.00 38.16 602 SER A N 1
ATOM 4814 C CA . SER A 1 602 ? -1.119 36.470 -28.935 1.00 38.16 602 SER A CA 1
ATOM 4815 C C . SER A 1 602 ? -1.337 34.950 -29.014 1.00 38.16 602 SER A C 1
ATOM 4817 O O . SER A 1 602 ? -1.312 34.381 -30.103 1.00 38.16 602 SER A O 1
ATOM 4819 N N . THR A 1 603 ? -1.694 34.292 -27.904 1.00 37.25 603 THR A N 1
ATOM 4820 C CA . THR A 1 603 ? -1.971 32.838 -27.876 1.00 37.25 603 THR A CA 1
ATOM 4821 C C . THR A 1 603 ? -3.218 32.444 -28.674 1.00 37.25 603 THR A C 1
ATOM 4823 O O . THR A 1 603 ? -3.201 31.437 -29.381 1.00 37.25 603 THR A O 1
ATOM 4826 N N . ARG A 1 604 ? -4.289 33.254 -28.655 1.00 43.66 604 ARG A N 1
ATOM 4827 C CA . ARG A 1 604 ? -5.468 33.010 -29.515 1.00 43.66 604 ARG A CA 1
ATOM 4828 C C . ARG A 1 604 ? -5.176 33.226 -30.997 1.00 43.66 604 ARG A C 1
ATOM 4830 O O . ARG A 1 604 ? -5.711 32.492 -31.826 1.00 43.66 604 ARG A O 1
ATOM 4837 N N . VAL A 1 605 ? -4.358 34.220 -31.341 1.00 46.81 605 VAL A N 1
ATOM 4838 C CA . VAL A 1 605 ? -3.955 34.482 -32.731 1.00 46.81 605 VAL A CA 1
ATOM 4839 C C . VAL A 1 605 ? -3.018 33.378 -33.235 1.00 46.81 605 VAL A C 1
ATOM 4841 O O . VAL A 1 605 ? -3.213 32.894 -34.348 1.00 46.81 605 VAL A O 1
ATOM 4844 N N . ALA A 1 606 ? -2.089 32.895 -32.404 1.00 43.06 606 ALA A N 1
ATOM 4845 C CA . ALA A 1 606 ? -1.206 31.773 -32.722 1.00 43.06 606 ALA A CA 1
ATOM 4846 C C . ALA A 1 606 ? -1.978 30.455 -32.921 1.00 43.06 606 ALA A C 1
ATOM 4848 O O . ALA A 1 606 ? -1.773 29.778 -33.927 1.00 43.06 606 ALA A O 1
ATOM 4849 N N . GLY A 1 607 ? -2.939 30.142 -32.041 1.00 51.22 607 GLY A N 1
ATOM 4850 C CA . GLY A 1 607 ? -3.792 28.955 -32.183 1.00 51.22 607 GLY A CA 1
ATOM 4851 C C . GLY A 1 607 ? -4.682 28.993 -33.432 1.00 51.22 607 GLY A C 1
ATOM 4852 O O . GLY A 1 607 ? -4.819 27.991 -34.131 1.00 51.22 607 GLY A O 1
ATOM 4853 N N . ARG A 1 608 ? -5.232 30.166 -33.788 1.00 52.38 608 ARG A N 1
ATOM 4854 C CA . ARG A 1 608 ? -6.006 30.336 -35.035 1.00 52.38 608 ARG A CA 1
ATOM 4855 C C . ARG A 1 608 ? -5.134 30.221 -36.287 1.00 52.38 608 ARG A C 1
ATOM 4857 O O . ARG A 1 608 ? -5.594 29.676 -37.285 1.00 52.38 608 ARG A O 1
ATOM 4864 N N . ARG A 1 609 ? -3.884 30.691 -36.233 1.00 50.75 609 ARG A N 1
ATOM 4865 C CA . ARG A 1 609 ? -2.929 30.591 -37.347 1.00 50.75 609 ARG A CA 1
ATOM 4866 C C . ARG A 1 609 ? -2.450 29.150 -37.558 1.00 50.75 609 ARG A C 1
ATOM 4868 O O . ARG A 1 609 ? -2.398 28.713 -38.700 1.00 50.75 609 ARG A O 1
ATOM 4875 N N . GLN A 1 610 ? -2.210 28.390 -36.486 1.00 54.06 610 GLN A N 1
ATOM 4876 C CA . GLN A 1 610 ? -1.882 26.958 -36.564 1.00 54.06 610 GLN A CA 1
ATOM 4877 C C . GLN A 1 610 ? -3.053 26.113 -37.086 1.00 54.06 610 GLN A C 1
ATOM 4879 O O . GLN A 1 610 ? -2.849 25.249 -37.934 1.00 54.06 610 GLN A O 1
ATOM 4884 N N . ALA A 1 611 ? -4.287 26.396 -36.654 1.00 60.28 611 ALA A N 1
ATOM 4885 C CA . ALA A 1 611 ? -5.472 25.711 -37.176 1.00 60.28 611 ALA A CA 1
ATOM 4886 C C . ALA A 1 611 ? -5.720 26.019 -38.667 1.00 60.28 611 ALA A C 1
ATOM 4888 O O . ALA A 1 611 ? -6.117 25.134 -39.422 1.00 60.28 611 ALA A O 1
ATOM 4889 N N . ALA A 1 612 ? -5.454 27.255 -39.106 1.00 63.78 612 ALA A N 1
ATOM 4890 C CA . ALA A 1 612 ? -5.553 27.639 -40.513 1.00 63.78 612 ALA A CA 1
ATOM 4891 C C . ALA A 1 612 ? -4.462 26.984 -41.380 1.00 63.78 612 ALA A C 1
ATOM 4893 O O . ALA A 1 612 ? -4.775 26.499 -42.463 1.00 63.78 612 ALA A O 1
ATOM 4894 N N . MET A 1 613 ? -3.220 26.906 -40.884 1.00 63.41 613 MET A N 1
ATOM 4895 C CA . MET A 1 613 ? -2.118 26.218 -41.571 1.00 63.41 613 MET A CA 1
ATOM 4896 C C . MET A 1 613 ? -2.378 24.715 -41.702 1.00 63.41 613 MET A C 1
ATOM 4898 O O . MET A 1 613 ? -2.231 24.176 -42.793 1.00 63.41 613 MET A O 1
ATOM 4902 N N . LYS A 1 614 ? -2.867 24.057 -40.640 1.00 72.38 614 LYS A N 1
ATOM 4903 C CA . LYS A 1 614 ? -3.239 22.635 -40.689 1.00 72.38 614 LYS A CA 1
ATOM 4904 C C . LYS A 1 614 ? -4.350 22.369 -41.713 1.00 72.38 614 LYS A C 1
ATOM 4906 O O . LYS A 1 614 ? -4.263 21.424 -42.485 1.00 72.38 614 LYS A O 1
ATOM 4911 N N . LYS A 1 615 ? -5.352 23.253 -41.782 1.00 72.81 615 LYS A N 1
ATOM 4912 C CA . LYS A 1 615 ? -6.445 23.152 -42.759 1.00 72.81 615 LYS A CA 1
ATOM 4913 C C . LYS A 1 615 ? -5.986 23.404 -44.204 1.00 72.81 615 LYS A C 1
ATOM 4915 O O . LYS A 1 615 ? -6.540 22.803 -45.114 1.00 72.81 615 LYS A O 1
ATOM 4920 N N . GLN A 1 616 ? -5.000 24.276 -44.433 1.00 67.38 616 GLN A N 1
ATOM 4921 C CA . GLN A 1 616 ? -4.392 24.456 -45.760 1.00 67.38 616 GLN A CA 1
ATOM 4922 C C . GLN A 1 616 ? -3.590 23.224 -46.186 1.00 67.38 616 GLN A C 1
ATOM 4924 O O . GLN A 1 616 ? -3.735 22.776 -47.318 1.00 67.38 616 GLN A O 1
ATOM 4929 N N . GLN A 1 617 ? -2.832 22.636 -45.262 1.00 68.31 617 GLN A N 1
ATOM 4930 C CA . GLN A 1 617 ? -2.022 21.446 -45.513 1.00 68.31 617 GLN A CA 1
ATOM 4931 C C . GLN A 1 617 ? -2.894 20.221 -45.851 1.00 68.31 617 GLN A C 1
ATOM 4933 O O . GLN A 1 617 ? -2.620 19.513 -46.813 1.00 68.31 617 GLN A O 1
ATOM 4938 N N . GLU A 1 618 ? -4.023 20.044 -45.155 1.00 70.00 618 GLU A N 1
ATOM 4939 C CA . GLU A 1 618 ? -5.006 18.987 -45.449 1.00 70.00 618 GLU A CA 1
ATOM 4940 C C . GLU A 1 618 ? -5.716 19.182 -46.810 1.00 70.00 618 GLU A C 1
ATOM 4942 O O . GLU A 1 618 ? -6.092 18.208 -47.462 1.00 70.00 618 GLU A O 1
ATOM 4947 N N . VAL A 1 619 ? -5.888 20.428 -47.273 1.00 73.31 619 VAL A N 1
ATOM 4948 C CA . VAL A 1 619 ? -6.472 20.735 -48.596 1.00 73.31 619 VAL A CA 1
ATOM 4949 C C . VAL A 1 619 ? -5.455 20.529 -49.724 1.00 73.31 619 VAL A C 1
ATOM 4951 O O . VAL A 1 619 ? -5.829 20.060 -50.800 1.00 73.31 619 VAL A O 1
ATOM 4954 N N . GLU A 1 620 ? -4.177 20.828 -49.487 1.00 64.12 620 GLU A N 1
ATOM 4955 C CA . GLU A 1 620 ? -3.091 20.582 -50.446 1.00 64.12 620 GLU A CA 1
ATOM 4956 C C . GLU A 1 620 ? -2.796 19.082 -50.609 1.00 64.12 620 GLU A C 1
ATOM 4958 O O . GLU A 1 620 ? -2.624 18.611 -51.735 1.00 64.12 620 GLU A O 1
ATOM 4963 N N . GLU A 1 621 ? -2.848 18.304 -49.525 1.00 62.00 621 GLU A N 1
ATOM 4964 C CA . GLU A 1 621 ? -2.685 16.843 -49.569 1.00 62.00 621 GLU A CA 1
ATOM 4965 C C . GLU A 1 621 ? -3.869 16.133 -50.254 1.00 62.00 621 GLU A C 1
ATOM 4967 O O . GLU A 1 621 ? -3.688 15.104 -50.909 1.00 62.00 621 GLU A O 1
ATOM 4972 N N . ALA A 1 622 ? -5.074 16.709 -50.192 1.00 58.72 622 ALA A N 1
ATOM 4973 C CA . ALA A 1 622 ? -6.257 16.175 -50.868 1.00 58.72 622 ALA A CA 1
ATOM 4974 C C . ALA A 1 622 ? -6.349 16.539 -52.370 1.00 58.72 622 ALA A C 1
ATOM 4976 O O . ALA A 1 622 ? -7.128 15.924 -53.101 1.00 58.72 622 ALA A O 1
ATOM 4977 N N . GLY A 1 623 ? -5.569 17.516 -52.856 1.00 48.91 623 GLY A N 1
ATOM 4978 C CA . GLY A 1 623 ? -5.686 18.074 -54.215 1.00 48.91 623 GLY A CA 1
ATOM 4979 C C . GLY A 1 623 ? -4.786 17.456 -55.299 1.00 48.91 623 GLY A C 1
ATOM 4980 O O . GLY A 1 623 ? -4.918 17.785 -56.478 1.00 48.91 623 GLY A O 1
ATOM 4981 N N . GLY A 1 624 ? -3.868 16.554 -54.948 1.00 41.25 624 GLY A N 1
ATOM 4982 C CA . GLY A 1 624 ? -2.781 16.110 -55.832 1.00 41.25 624 GLY A CA 1
ATOM 4983 C C . GLY A 1 624 ? -3.097 14.965 -56.807 1.00 41.25 624 GLY A C 1
ATOM 4984 O O . GLY A 1 624 ? -2.372 13.974 -56.822 1.00 41.25 624 GLY A O 1
ATOM 4985 N N . LYS A 1 625 ? -4.135 15.064 -57.651 1.00 48.69 625 LYS A N 1
ATOM 4986 C CA . LYS A 1 625 ? -4.275 14.209 -58.855 1.00 48.69 625 LYS A CA 1
ATOM 4987 C C . LYS A 1 625 ? -4.757 15.024 -60.057 1.00 48.69 625 LYS A C 1
ATOM 4989 O O . LYS A 1 625 ? -5.951 15.122 -60.319 1.00 48.69 625 LYS A O 1
ATOM 4994 N N . GLY A 1 626 ? -3.811 15.553 -60.834 1.00 35.59 626 GLY A N 1
ATOM 4995 C CA . GLY A 1 626 ? -4.077 16.251 -62.094 1.00 35.59 626 GLY A CA 1
ATOM 4996 C C . GLY A 1 626 ? -2.962 16.032 -63.117 1.00 35.59 626 GLY A C 1
ATOM 4997 O O . GLY A 1 626 ? -1.811 16.365 -62.874 1.00 35.59 626 GLY A O 1
ATOM 4998 N N . LYS A 1 627 ? -3.326 15.427 -64.252 1.00 45.25 627 LYS A N 1
ATOM 4999 C CA . LYS A 1 627 ? -2.498 15.091 -65.424 1.00 45.25 627 LYS A CA 1
ATOM 5000 C C . LYS A 1 627 ? -1.863 16.333 -66.063 1.00 45.25 627 LYS A C 1
ATOM 5002 O O . LYS A 1 627 ? -2.578 17.308 -66.229 1.00 45.25 627 LYS A O 1
ATOM 5007 N N . HIS A 1 628 ? -0.651 16.220 -66.622 1.00 33.75 628 HIS A N 1
ATOM 5008 C CA . HIS A 1 628 ? -0.325 16.869 -67.903 1.00 33.75 628 HIS A CA 1
ATOM 5009 C C . HIS A 1 628 ? 0.785 16.146 -68.694 1.00 33.75 628 HIS A C 1
ATOM 5011 O O . HIS A 1 628 ? 1.814 15.750 -68.158 1.00 33.75 628 HIS A O 1
ATOM 5017 N N . LYS A 1 629 ? 0.500 15.964 -69.992 1.00 40.94 629 LYS A N 1
ATOM 5018 C CA . LYS A 1 629 ? 1.363 15.521 -71.104 1.00 40.94 629 LYS A CA 1
ATOM 5019 C C . LYS A 1 629 ? 2.098 16.724 -71.719 1.00 40.94 629 LYS A C 1
ATOM 5021 O O . LYS A 1 629 ? 1.426 17.731 -71.908 1.00 40.94 629 LYS A O 1
ATOM 5026 N N . SER A 1 630 ? 3.348 16.525 -72.168 1.00 31.72 630 SER A N 1
ATOM 5027 C CA . SER A 1 630 ? 4.003 17.058 -73.403 1.00 31.72 630 SER A CA 1
ATOM 5028 C C . SER A 1 630 ? 5.535 16.960 -73.224 1.00 31.72 630 SER A C 1
ATOM 5030 O O . SER A 1 630 ? 6.047 17.518 -72.265 1.00 31.72 630 SER A O 1
ATOM 5032 N N . SER A 1 631 ? 6.295 16.084 -73.894 1.00 32.53 631 SER A N 1
ATOM 5033 C CA . SER A 1 631 ? 6.727 16.034 -75.308 1.00 32.53 631 SER A CA 1
ATOM 5034 C C . SER A 1 631 ? 7.950 16.915 -75.655 1.00 32.53 631 SER A C 1
ATOM 5036 O O . SER A 1 631 ? 7.842 18.133 -75.600 1.00 32.53 631 SER A O 1
ATOM 5038 N N . ILE A 1 632 ? 9.002 16.239 -76.165 1.00 30.97 632 ILE A N 1
ATOM 5039 C CA . ILE A 1 632 ? 10.003 16.643 -77.192 1.00 30.97 632 ILE A CA 1
ATOM 5040 C C . ILE A 1 632 ? 11.438 17.029 -76.737 1.00 30.97 632 ILE A C 1
ATOM 5042 O O . ILE A 1 632 ? 11.661 18.111 -76.217 1.00 30.97 632 ILE A O 1
ATOM 5046 N N . SER A 1 633 ? 12.372 16.106 -77.071 1.00 30.14 633 SER A N 1
ATOM 5047 C CA . SER A 1 633 ? 13.723 16.225 -77.698 1.00 30.14 633 SER A CA 1
ATOM 5048 C C . SER A 1 633 ? 14.803 17.112 -77.038 1.00 30.14 633 SER A C 1
ATOM 5050 O O . SER A 1 633 ? 14.486 18.170 -76.532 1.00 30.14 633 SER A O 1
ATOM 5052 N N . SER A 1 634 ? 16.112 16.837 -77.046 1.00 30.59 634 SER A N 1
ATOM 5053 C CA . SER A 1 634 ? 16.985 16.051 -77.933 1.00 30.59 634 SER A CA 1
ATOM 5054 C C . SER A 1 634 ? 18.427 16.038 -77.368 1.00 30.59 634 SER A C 1
ATOM 5056 O O . SER A 1 634 ? 18.774 16.944 -76.617 1.00 30.59 634 SER A O 1
ATOM 5058 N N . LEU A 1 635 ? 19.262 15.125 -77.888 1.00 28.34 635 LEU A N 1
ATOM 5059 C CA . LEU A 1 635 ? 20.743 15.135 -77.963 1.00 28.34 635 LEU A CA 1
ATOM 5060 C C . LEU A 1 635 ? 21.558 14.486 -76.822 1.00 28.34 635 LEU A C 1
ATOM 5062 O O . LEU A 1 635 ? 21.828 15.064 -75.776 1.00 28.34 635 LEU A O 1
ATOM 5066 N N . SER A 1 636 ? 22.035 13.274 -77.129 1.00 31.77 636 SER A N 1
ATOM 5067 C CA . SER A 1 636 ? 23.304 12.675 -76.670 1.00 31.77 636 SER A CA 1
ATOM 5068 C C . SER A 1 636 ? 24.485 13.247 -77.499 1.00 31.77 636 SER A C 1
ATOM 5070 O O . SER A 1 636 ? 24.202 13.887 -78.518 1.00 31.77 636 SER A O 1
ATOM 5072 N N . PRO A 1 637 ? 25.780 13.021 -77.153 1.00 48.66 637 PRO A N 1
ATOM 5073 C CA . PRO A 1 637 ? 26.397 11.701 -77.394 1.00 48.66 637 PRO A CA 1
ATOM 5074 C C . PRO A 1 637 ? 27.532 11.233 -76.429 1.00 48.66 637 PRO A C 1
ATOM 5076 O O . PRO A 1 637 ? 28.381 12.004 -76.001 1.00 48.66 637 PRO A O 1
ATOM 5079 N N . SER A 1 638 ? 27.510 9.917 -76.150 1.00 31.11 638 SER A N 1
ATOM 5080 C CA . SER A 1 638 ? 28.594 8.894 -76.116 1.00 31.11 638 SER A CA 1
ATOM 5081 C C . SER A 1 638 ? 30.005 9.140 -75.538 1.00 31.11 638 SER A C 1
ATOM 5083 O O . SER A 1 638 ? 30.698 10.044 -75.989 1.00 31.11 638 SER A O 1
ATOM 5085 N N . LEU A 1 639 ? 30.489 8.165 -74.734 1.00 29.22 639 LEU A N 1
ATOM 5086 C CA . LEU A 1 639 ? 31.662 7.258 -74.962 1.00 29.22 639 LEU A CA 1
ATOM 5087 C C . LEU A 1 639 ? 31.969 6.464 -73.649 1.00 29.22 639 LEU A C 1
ATOM 5089 O O . LEU A 1 639 ? 32.224 7.084 -72.626 1.00 29.22 639 LEU A O 1
ATOM 5093 N N . THR A 1 640 ? 31.659 5.155 -73.528 1.00 30.27 640 THR A N 1
ATOM 5094 C CA . THR A 1 640 ? 32.523 3.937 -73.703 1.00 30.27 640 THR A CA 1
ATOM 5095 C C . THR A 1 640 ? 33.760 3.884 -72.768 1.00 30.27 640 THR A C 1
ATOM 5097 O O . THR A 1 640 ? 34.499 4.854 -72.744 1.00 30.27 640 THR A O 1
ATOM 5100 N N . MET A 1 641 ? 34.100 2.836 -71.990 1.00 29.08 641 MET A N 1
ATOM 5101 C CA . MET A 1 641 ? 34.285 1.402 -72.310 1.00 29.08 641 MET A CA 1
ATOM 5102 C C . MET A 1 641 ? 34.375 0.483 -71.051 1.00 29.08 641 MET A C 1
ATOM 5104 O O . MET A 1 641 ? 34.878 0.909 -70.019 1.00 29.08 641 MET A O 1
ATOM 5108 N N . ASN A 1 642 ? 33.887 -0.765 -71.200 1.00 29.34 642 ASN A N 1
ATOM 5109 C CA . ASN A 1 642 ? 34.459 -2.120 -70.933 1.00 29.34 642 ASN A CA 1
ATOM 5110 C C . ASN A 1 642 ? 35.675 -2.267 -69.968 1.00 29.34 642 ASN A C 1
ATOM 5112 O O . ASN A 1 642 ? 36.577 -1.448 -70.029 1.00 29.34 642 ASN A O 1
ATOM 5116 N N . THR A 1 643 ? 35.892 -3.305 -69.132 1.00 29.67 643 THR A N 1
ATOM 5117 C CA . THR A 1 643 ? 35.504 -4.747 -69.094 1.00 29.67 643 THR A CA 1
ATOM 5118 C C . THR A 1 643 ? 35.965 -5.385 -67.736 1.00 29.67 643 THR A C 1
ATOM 5120 O O . THR A 1 643 ? 36.770 -4.755 -67.052 1.00 29.67 643 THR A O 1
ATOM 5123 N N . PRO A 1 644 ? 35.520 -6.610 -67.343 1.00 40.03 644 PRO A N 1
ATOM 5124 C CA . PRO A 1 644 ? 35.791 -7.315 -66.059 1.00 40.03 644 PRO A CA 1
ATOM 5125 C C . PRO A 1 644 ? 36.785 -8.524 -66.206 1.00 40.03 644 PRO A C 1
ATOM 5127 O O . PRO A 1 644 ? 37.557 -8.505 -67.159 1.00 40.03 644 PRO A O 1
ATOM 5130 N N . PRO A 1 645 ? 36.709 -9.641 -65.426 1.00 61.97 645 PRO A N 1
ATOM 5131 C CA . PRO A 1 645 ? 37.280 -9.997 -64.101 1.00 61.97 645 PRO A CA 1
ATOM 5132 C C . PRO A 1 645 ? 38.272 -11.211 -64.165 1.00 61.97 645 PRO A C 1
ATOM 5134 O O . PRO A 1 645 ? 38.703 -11.568 -65.259 1.00 61.97 645 PRO A O 1
ATOM 5137 N N . PRO A 1 646 ? 38.635 -11.888 -63.040 1.00 53.78 646 PRO A N 1
ATOM 5138 C CA . PRO A 1 646 ? 38.527 -13.375 -63.004 1.00 53.78 646 PRO A CA 1
ATOM 5139 C C . PRO A 1 646 ? 38.216 -14.025 -61.614 1.00 53.78 646 PRO A C 1
ATOM 5141 O O . PRO A 1 646 ? 38.666 -13.544 -60.581 1.00 53.78 646 PRO A O 1
ATOM 5144 N N . HIS A 1 647 ? 37.301 -15.018 -61.571 1.00 31.86 647 HIS A N 1
ATOM 5145 C CA . HIS A 1 647 ? 37.442 -16.492 -61.338 1.00 31.86 647 HIS A CA 1
ATOM 5146 C C . HIS A 1 647 ? 37.445 -17.013 -59.870 1.00 31.86 647 HIS A C 1
ATOM 5148 O O . HIS A 1 647 ? 38.328 -16.682 -59.096 1.00 31.86 647 HIS A O 1
ATOM 5154 N N . ILE A 1 648 ? 36.363 -17.675 -59.402 1.00 32.66 648 ILE A N 1
ATOM 5155 C CA . ILE A 1 648 ? 36.028 -19.137 -59.335 1.00 32.66 648 ILE A CA 1
ATOM 5156 C C . ILE A 1 648 ? 36.754 -19.935 -58.223 1.00 32.66 648 ILE A C 1
ATOM 5158 O O . ILE A 1 648 ? 37.952 -20.157 -58.322 1.00 32.66 648 ILE A O 1
ATOM 5162 N N . HIS A 1 649 ? 35.986 -20.504 -57.272 1.00 29.59 649 HIS A N 1
ATOM 5163 C CA . HIS A 1 649 ? 35.985 -21.951 -56.964 1.00 29.59 649 HIS A CA 1
ATOM 5164 C C . HIS A 1 649 ? 34.686 -22.413 -56.262 1.00 29.59 649 HIS A C 1
ATOM 5166 O O . HIS A 1 649 ? 34.139 -21.737 -55.397 1.00 29.59 649 HIS A O 1
ATOM 5172 N N . LEU A 1 650 ? 34.202 -23.569 -56.729 1.00 31.31 650 LEU A N 1
ATOM 5173 C CA . LEU A 1 650 ? 32.993 -24.330 -56.382 1.00 31.31 650 LEU A CA 1
ATOM 5174 C C . LEU A 1 650 ? 33.119 -25.135 -55.074 1.00 31.31 650 LEU A C 1
ATOM 5176 O O . LEU A 1 650 ? 34.233 -25.492 -54.710 1.00 31.31 650 LEU A O 1
ATOM 5180 N N . LEU A 1 651 ? 31.968 -25.511 -54.485 1.00 28.56 651 LEU A N 1
ATOM 5181 C CA . LEU A 1 651 ? 31.536 -26.868 -54.045 1.00 28.56 651 LEU A CA 1
ATOM 5182 C C . LEU A 1 651 ? 30.136 -26.723 -53.382 1.00 28.56 651 LEU A C 1
ATOM 5184 O O . LEU A 1 651 ? 29.995 -25.994 -52.411 1.00 28.56 651 LEU A O 1
ATOM 5188 N N . SER A 1 652 ? 29.025 -27.141 -54.014 1.00 27.38 652 SER A N 1
ATOM 5189 C CA . SER A 1 652 ? 28.384 -28.478 -53.937 1.00 27.38 652 SER A CA 1
ATOM 5190 C C . SER A 1 652 ? 28.143 -28.943 -52.487 1.00 27.38 652 SER A C 1
ATOM 5192 O O . SER A 1 652 ? 29.092 -29.243 -51.776 1.00 27.38 652 SER A O 1
ATOM 5194 N N . SER A 1 653 ? 26.911 -29.029 -51.971 1.00 28.28 653 SER A N 1
ATOM 5195 C CA . SER A 1 653 ? 25.961 -30.101 -52.311 1.00 28.28 653 SER A CA 1
ATOM 5196 C C . SER A 1 653 ? 24.573 -29.883 -51.663 1.00 28.28 653 SER A C 1
ATOM 5198 O O . SER A 1 653 ? 24.461 -29.425 -50.530 1.00 28.28 653 SER A O 1
ATOM 5200 N N . SER A 1 654 ? 23.512 -30.245 -52.395 1.00 30.62 654 SER A N 1
ATOM 5201 C CA . SER A 1 654 ? 22.180 -30.633 -51.880 1.00 30.62 654 SER A CA 1
ATOM 5202 C C . SER A 1 654 ? 22.040 -32.166 -51.955 1.00 30.62 654 SER A C 1
ATOM 5204 O O . SER A 1 654 ? 22.846 -32.795 -52.646 1.00 30.62 654 SER A O 1
ATOM 5206 N N . PRO A 1 655 ? 21.056 -32.781 -51.268 1.00 46.00 655 PRO A N 1
ATOM 5207 C CA . PRO A 1 655 ? 19.723 -33.040 -51.862 1.00 46.00 655 PRO A CA 1
ATOM 5208 C C . PRO A 1 655 ? 18.561 -32.697 -50.887 1.00 46.00 655 PRO A C 1
ATOM 5210 O O . PRO A 1 655 ? 18.749 -32.716 -49.678 1.00 46.00 655 PRO A O 1
ATOM 5213 N N . ALA A 1 656 ? 17.407 -32.157 -51.320 1.00 31.80 656 ALA A N 1
ATOM 5214 C CA . ALA A 1 656 ? 16.217 -32.832 -51.896 1.00 31.80 656 ALA A CA 1
ATOM 5215 C C . ALA A 1 656 ? 15.708 -34.018 -51.041 1.00 31.80 656 ALA A C 1
ATOM 5217 O O . ALA A 1 656 ? 16.507 -34.844 -50.632 1.00 31.80 656 ALA A O 1
ATOM 5218 N N . ALA A 1 657 ? 14.427 -34.268 -50.767 1.00 32.25 657 ALA A N 1
ATOM 5219 C CA . ALA A 1 657 ? 13.122 -33.640 -50.980 1.00 32.25 657 ALA A CA 1
ATOM 5220 C C . ALA A 1 657 ? 12.133 -34.418 -50.070 1.00 32.25 657 ALA A C 1
ATOM 5222 O O . ALA A 1 657 ? 12.421 -35.555 -49.698 1.00 32.25 657 ALA A O 1
ATOM 5223 N N . GLY A 1 658 ? 10.968 -33.860 -49.729 1.00 27.95 658 GLY A N 1
ATOM 5224 C CA . GLY A 1 658 ? 9.971 -34.592 -48.936 1.00 27.95 658 GLY A CA 1
ATOM 5225 C C . GLY A 1 658 ? 8.704 -33.799 -48.642 1.00 27.95 658 GLY A C 1
ATOM 5226 O O . GLY A 1 658 ? 8.492 -33.334 -47.530 1.00 27.95 658 GLY A O 1
ATOM 5227 N N . THR A 1 659 ? 7.878 -33.622 -49.666 1.00 32.00 659 THR A N 1
ATOM 5228 C CA . THR A 1 659 ? 6.502 -33.117 -49.617 1.00 32.00 659 THR A CA 1
ATOM 5229 C C . THR A 1 659 ? 5.562 -34.141 -48.975 1.00 32.00 659 THR A C 1
ATOM 5231 O O . THR A 1 659 ? 5.468 -35.258 -49.471 1.00 32.00 659 THR A O 1
ATOM 5234 N N . THR A 1 660 ? 4.759 -33.732 -47.988 1.00 31.22 660 THR A N 1
ATOM 5235 C CA . THR A 1 660 ? 3.429 -34.321 -47.741 1.00 31.22 660 THR A CA 1
ATOM 5236 C C . THR A 1 660 ? 2.455 -33.250 -47.268 1.00 31.22 660 THR A C 1
ATOM 5238 O O . THR A 1 660 ? 2.527 -32.745 -46.150 1.00 31.22 660 THR A O 1
ATOM 5241 N N . THR A 1 661 ? 1.538 -32.918 -48.167 1.00 32.78 661 THR A N 1
ATOM 5242 C CA . THR A 1 661 ? 0.309 -32.158 -47.965 1.00 32.78 661 THR A CA 1
ATOM 5243 C C . THR A 1 661 ? -0.716 -33.070 -47.287 1.00 32.78 661 THR A C 1
ATOM 5245 O O . THR A 1 661 ? -1.037 -34.124 -47.831 1.00 32.78 661 THR A O 1
ATOM 5248 N N . ALA A 1 662 ? -1.268 -32.674 -46.140 1.00 32.72 662 ALA A N 1
ATOM 5249 C CA . ALA A 1 662 ? -2.464 -33.298 -45.576 1.00 32.72 662 ALA A CA 1
ATOM 5250 C C . ALA A 1 662 ? -3.507 -32.211 -45.306 1.00 32.72 662 ALA A C 1
ATOM 5252 O O . ALA A 1 662 ? -3.356 -31.367 -44.426 1.00 32.72 662 ALA A O 1
ATOM 5253 N N . ALA A 1 663 ? -4.546 -32.228 -46.136 1.00 31.42 663 ALA A N 1
ATOM 5254 C CA . ALA A 1 663 ? -5.754 -31.444 -45.984 1.00 31.42 663 ALA A CA 1
ATOM 5255 C C . ALA A 1 663 ? -6.549 -31.959 -44.777 1.00 31.42 663 ALA A C 1
ATOM 5257 O O . ALA A 1 663 ? -6.882 -33.142 -44.722 1.00 31.42 663 ALA A O 1
ATOM 5258 N N . ILE A 1 664 ? -6.895 -31.072 -43.841 1.00 34.41 664 ILE A N 1
ATOM 5259 C CA . ILE A 1 664 ? -7.932 -31.340 -42.843 1.00 34.41 664 ILE A CA 1
ATOM 5260 C C . ILE A 1 664 ? -9.145 -30.487 -43.192 1.00 34.41 664 ILE A C 1
ATOM 5262 O O . ILE A 1 664 ? -9.101 -29.262 -43.281 1.00 34.41 664 ILE A O 1
ATOM 5266 N N . LYS A 1 665 ? -10.207 -31.233 -43.463 1.00 30.77 665 LYS A N 1
ATOM 5267 C CA . LYS A 1 665 ? -11.539 -30.850 -43.892 1.00 30.77 665 LYS A CA 1
ATOM 5268 C C . LYS A 1 665 ? -12.244 -30.094 -42.762 1.00 30.77 665 LYS A C 1
ATOM 5270 O O . LYS A 1 665 ? -12.328 -30.585 -41.640 1.00 30.77 665 LYS A O 1
ATOM 5275 N N . THR A 1 666 ? -12.737 -28.904 -43.072 1.00 32.94 666 THR A N 1
ATOM 5276 C CA . THR A 1 666 ? -13.633 -28.106 -42.237 1.00 32.94 666 THR A CA 1
ATOM 5277 C C . THR A 1 666 ? -15.066 -28.623 -42.372 1.00 32.94 666 THR A C 1
ATOM 5279 O O . THR A 1 666 ? -15.606 -28.666 -43.475 1.00 32.94 666 THR A O 1
ATOM 5282 N N . GLU A 1 667 ? -15.702 -28.971 -41.253 1.00 34.31 667 GLU A N 1
ATOM 5283 C CA . GLU A 1 667 ? -17.162 -29.089 -41.145 1.00 34.31 667 GLU A CA 1
ATOM 5284 C C . GLU A 1 667 ? -17.656 -28.216 -39.973 1.00 34.31 667 GLU A C 1
ATOM 5286 O O . GLU A 1 667 ? -16.993 -28.164 -38.932 1.00 34.31 667 GLU A O 1
ATOM 5291 N N . PRO A 1 668 ? -18.767 -27.471 -40.138 1.00 42.84 668 PRO A N 1
ATOM 5292 C CA . PRO A 1 668 ? -19.256 -26.514 -39.148 1.00 42.84 668 PRO A CA 1
ATOM 5293 C C . PRO A 1 668 ? -20.210 -27.174 -38.137 1.00 42.84 668 PRO A C 1
ATOM 5295 O O . PRO A 1 668 ? -21.040 -27.992 -38.539 1.00 42.84 668 PRO A O 1
ATOM 5298 N N . PRO A 1 669 ? -20.202 -26.781 -36.850 1.00 43.62 669 PRO A N 1
ATOM 5299 C CA . PRO A 1 669 ? -21.260 -27.182 -35.942 1.00 43.62 669 PRO A CA 1
ATOM 5300 C C . PRO A 1 669 ? -22.470 -26.253 -36.085 1.00 43.62 669 PRO A C 1
ATOM 5302 O O . PRO A 1 669 ? -22.417 -25.038 -35.879 1.00 43.62 669 PRO A O 1
ATOM 5305 N N . THR A 1 670 ? -23.574 -26.885 -36.450 1.00 35.78 670 THR A N 1
ATOM 5306 C CA . THR A 1 670 ? -24.943 -26.390 -36.435 1.00 35.78 670 THR A CA 1
ATOM 5307 C C . THR A 1 670 ? -25.409 -26.056 -35.017 1.00 35.78 670 THR A C 1
ATOM 5309 O O . THR A 1 670 ? -25.177 -26.778 -34.051 1.00 35.78 670 THR A O 1
ATOM 5312 N N . THR A 1 671 ? -26.112 -24.935 -34.908 1.00 38.12 671 THR A N 1
ATOM 5313 C CA . THR A 1 671 ? -26.873 -24.498 -33.735 1.00 38.12 671 THR A CA 1
ATOM 5314 C C . THR A 1 671 ? -28.184 -25.284 -33.639 1.00 38.12 671 THR A C 1
ATOM 5316 O O . THR A 1 671 ? -28.825 -25.505 -34.667 1.00 38.12 671 THR A O 1
ATOM 5319 N N . PRO A 1 672 ? -28.680 -25.575 -32.425 1.00 42.00 672 PRO A N 1
ATOM 5320 C CA . PRO A 1 672 ? -30.114 -25.660 -32.206 1.00 42.00 672 PRO A CA 1
ATOM 5321 C C . PRO A 1 672 ? -30.571 -24.606 -31.197 1.00 42.00 672 PRO A C 1
ATOM 5323 O O . PRO A 1 672 ? -30.254 -24.633 -30.009 1.00 42.00 672 PRO A O 1
ATOM 5326 N N . THR A 1 673 ? -31.360 -23.670 -31.709 1.00 33.53 673 THR A N 1
ATOM 5327 C CA . THR A 1 673 ? -32.174 -22.723 -30.954 1.00 33.53 673 THR A CA 1
ATOM 5328 C C . THR A 1 673 ? -33.340 -23.479 -30.313 1.00 33.53 673 THR A C 1
ATOM 5330 O O . THR A 1 673 ? -34.268 -23.883 -31.010 1.00 33.53 673 THR A O 1
ATOM 5333 N N . ALA A 1 674 ? -33.323 -23.663 -28.992 1.00 30.95 674 ALA A N 1
ATOM 5334 C CA . ALA A 1 674 ? -34.491 -24.120 -28.240 1.00 30.95 674 ALA A CA 1
ATOM 5335 C C . ALA A 1 674 ? -35.146 -22.921 -27.539 1.00 30.95 674 ALA A C 1
ATOM 5337 O O . ALA A 1 674 ? -34.686 -22.428 -26.513 1.00 30.95 674 ALA A O 1
ATOM 5338 N N . LEU A 1 675 ? -36.230 -22.443 -28.148 1.00 29.84 675 LEU A N 1
ATOM 5339 C CA . LEU A 1 675 ? -37.188 -21.496 -27.586 1.00 29.84 675 LEU A CA 1
ATOM 5340 C C . LEU A 1 675 ? -38.014 -22.215 -26.507 1.00 29.84 675 LEU A C 1
ATOM 5342 O O . LEU A 1 675 ? -38.906 -22.996 -26.834 1.00 29.84 675 LEU A O 1
ATOM 5346 N N . VAL A 1 676 ? -37.767 -21.934 -25.226 1.00 28.41 676 VAL A N 1
ATOM 5347 C CA . VAL A 1 676 ? -38.688 -22.318 -24.145 1.00 28.41 676 VAL A CA 1
ATOM 5348 C C . VAL A 1 676 ? -39.538 -21.104 -23.779 1.00 28.41 676 VAL A C 1
ATOM 5350 O O . VAL A 1 676 ? -39.086 -20.161 -23.135 1.00 28.41 676 VAL A O 1
ATOM 5353 N N . LYS A 1 677 ? -40.800 -21.133 -24.221 1.00 31.22 677 LYS A N 1
ATOM 5354 C CA . LYS A 1 677 ? -41.889 -20.308 -23.683 1.00 31.22 677 LYS A CA 1
ATOM 5355 C C . LYS A 1 677 ? -42.186 -20.785 -22.260 1.00 31.22 677 LYS A C 1
ATOM 5357 O O . LYS A 1 677 ? -42.705 -21.885 -22.103 1.00 31.22 677 LYS A O 1
ATOM 5362 N N . ILE A 1 678 ? -41.954 -19.948 -21.252 1.00 29.44 678 ILE A N 1
ATOM 5363 C CA . ILE A 1 678 ? -42.555 -20.140 -19.926 1.00 29.44 678 ILE A CA 1
ATOM 5364 C C . ILE A 1 678 ? -43.763 -19.209 -19.817 1.00 29.44 678 ILE A C 1
ATOM 5366 O O . ILE A 1 678 ? -43.652 -17.985 -19.893 1.00 29.44 678 ILE A O 1
ATOM 5370 N N . LYS A 1 679 ? -44.939 -19.833 -19.716 1.00 28.83 679 LYS A N 1
ATOM 5371 C CA . LYS A 1 679 ? -46.219 -19.207 -19.381 1.00 28.83 679 LYS A CA 1
ATOM 5372 C C . LYS A 1 679 ? -46.230 -18.842 -17.893 1.00 28.83 679 LYS A C 1
ATOM 5374 O O . LYS A 1 679 ? -45.772 -19.616 -17.062 1.00 28.83 679 LYS A O 1
ATOM 5379 N N . ARG A 1 680 ? -46.816 -17.678 -17.598 1.00 31.28 680 ARG A N 1
ATOM 5380 C CA . ARG A 1 680 ? -47.315 -17.264 -16.278 1.00 31.28 680 ARG A CA 1
ATOM 5381 C C . ARG A 1 680 ? -48.294 -18.298 -15.719 1.00 31.28 680 ARG A C 1
ATOM 5383 O O . ARG A 1 680 ? -49.264 -18.601 -16.408 1.00 31.28 680 ARG A O 1
ATOM 5390 N N . GLU A 1 681 ? -48.133 -18.649 -14.449 1.00 31.75 681 GLU A N 1
ATOM 5391 C CA . GLU A 1 681 ? -49.251 -18.971 -13.559 1.00 31.75 681 GLU A CA 1
ATOM 5392 C C . GLU A 1 681 ? -49.085 -18.183 -12.252 1.00 31.75 681 GLU A C 1
ATOM 5394 O O . GLU A 1 681 ? -48.042 -18.230 -11.603 1.00 31.75 681 GLU A O 1
ATOM 5399 N N . LEU A 1 682 ? -50.107 -17.379 -11.944 1.00 32.59 682 LEU A N 1
ATOM 5400 C CA . LEU A 1 682 ? -50.381 -16.825 -10.622 1.00 32.59 682 LEU A CA 1
ATOM 5401 C C . LEU A 1 682 ? -51.071 -17.918 -9.803 1.00 32.59 682 LEU A C 1
ATOM 5403 O O . LEU A 1 682 ? -52.068 -18.458 -10.280 1.00 32.59 682 LEU A O 1
ATOM 5407 N N . VAL A 1 683 ? -50.635 -18.133 -8.563 1.00 34.97 683 VAL A N 1
ATOM 5408 C CA . VAL A 1 683 ? -51.485 -18.671 -7.494 1.00 34.97 683 VAL A CA 1
ATOM 5409 C C . VAL A 1 683 ? -51.143 -17.940 -6.194 1.00 34.97 683 VAL A C 1
ATOM 5411 O O . VAL A 1 683 ? -50.016 -18.011 -5.709 1.00 34.97 683 VAL A O 1
ATOM 5414 N N . ASP A 1 684 ? -52.134 -17.222 -5.666 1.00 32.88 684 ASP A N 1
ATOM 5415 C CA . ASP A 1 684 ? -52.215 -16.772 -4.276 1.00 32.88 684 ASP A CA 1
ATOM 5416 C C . ASP A 1 684 ? -52.439 -17.977 -3.351 1.00 32.88 684 ASP A C 1
ATOM 5418 O O . ASP A 1 684 ? -53.304 -18.795 -3.657 1.00 32.88 684 ASP A O 1
ATOM 5422 N N . ALA A 1 685 ? -51.746 -18.044 -2.205 1.00 31.55 685 ALA A N 1
ATOM 5423 C CA . ALA A 1 685 ? -52.341 -18.437 -0.916 1.00 31.55 685 ALA A CA 1
ATOM 5424 C C . ALA A 1 685 ? -51.331 -18.442 0.256 1.00 31.55 685 ALA A C 1
ATOM 5426 O O . ALA A 1 685 ? -50.331 -19.151 0.251 1.00 31.55 685 ALA A O 1
ATOM 5427 N N . SER A 1 686 ? -51.704 -17.676 1.288 1.00 29.83 686 SER A N 1
ATOM 5428 C CA . SER A 1 686 ? -51.673 -17.986 2.730 1.00 29.83 686 SER A CA 1
ATOM 5429 C C . SER A 1 686 ? -50.375 -18.396 3.450 1.00 29.83 686 SER A C 1
ATOM 5431 O O . SER A 1 686 ? -49.893 -19.519 3.355 1.00 29.83 686 SER A O 1
ATOM 5433 N N . LEU A 1 687 ? -49.956 -17.476 4.327 1.00 39.66 687 LEU A N 1
ATOM 5434 C CA . LEU A 1 687 ? -49.478 -17.648 5.709 1.00 39.66 687 LEU A CA 1
ATOM 5435 C C . LEU A 1 687 ? -49.377 -19.089 6.258 1.00 39.66 687 LEU A C 1
ATOM 5437 O O . LEU A 1 687 ? -50.381 -19.682 6.644 1.00 39.66 687 LEU A O 1
ATOM 5441 N N . SER A 1 688 ? -48.143 -19.547 6.486 1.00 31.39 688 SER A N 1
ATOM 5442 C CA . SER A 1 688 ? -47.785 -20.386 7.640 1.00 31.39 688 SER A CA 1
ATOM 5443 C C . SER A 1 688 ? -46.285 -20.268 7.939 1.00 31.39 688 SER A C 1
ATOM 5445 O O . SER A 1 688 ? -45.452 -20.371 7.041 1.00 31.39 688 SER A O 1
ATOM 5447 N N . THR A 1 689 ? -45.956 -20.023 9.204 1.00 37.25 689 THR A N 1
ATOM 5448 C CA . THR A 1 689 ? -44.610 -19.956 9.801 1.00 37.25 689 THR A CA 1
ATOM 5449 C C . THR A 1 689 ? -43.785 -21.231 9.574 1.00 37.25 689 THR A C 1
ATOM 5451 O O . THR A 1 689 ? -44.343 -22.310 9.776 1.00 37.25 689 THR A O 1
ATOM 5454 N N . PRO A 1 690 ? -42.471 -21.158 9.272 1.00 40.06 690 PRO A N 1
ATOM 5455 C CA . PRO A 1 690 ? -41.619 -22.340 9.284 1.00 40.06 690 PRO A CA 1
ATOM 5456 C C . PRO A 1 690 ? -40.796 -22.461 10.577 1.00 40.06 690 PRO A C 1
ATOM 5458 O O . PRO A 1 690 ? -40.104 -21.533 10.998 1.00 40.06 690 PRO A O 1
ATOM 5461 N N . GLU A 1 691 ? -40.868 -23.654 11.169 1.00 34.81 691 GLU A N 1
ATOM 5462 C CA . GLU A 1 691 ? -39.897 -24.212 12.113 1.00 34.81 691 GLU A CA 1
ATOM 5463 C C . GLU A 1 691 ? -38.483 -24.308 11.495 1.00 34.81 691 GLU A C 1
ATOM 5465 O O . GLU A 1 691 ? -38.344 -24.389 10.269 1.00 34.81 691 GLU A O 1
ATOM 5470 N N . PRO A 1 692 ? -37.413 -24.331 12.315 1.00 40.09 692 PRO A N 1
ATOM 5471 C CA . PRO A 1 692 ? -36.039 -24.367 11.822 1.00 40.09 692 PRO A CA 1
ATOM 5472 C C . PRO A 1 692 ? -35.667 -25.743 11.233 1.00 40.09 692 PRO A C 1
ATOM 5474 O O . PRO A 1 692 ? -36.050 -26.780 11.784 1.00 40.09 692 PRO A O 1
ATOM 5477 N N . PRO A 1 693 ? -34.877 -25.803 10.142 1.00 42.84 693 PRO A N 1
ATOM 5478 C CA . PRO A 1 693 ? -34.507 -27.071 9.535 1.00 42.84 693 PRO A CA 1
ATOM 5479 C C . PRO A 1 693 ? -33.424 -27.798 10.344 1.00 42.84 693 PRO A C 1
ATOM 5481 O O . PRO A 1 693 ? -32.390 -27.241 10.714 1.00 42.84 693 PRO A O 1
ATOM 5484 N N . ARG A 1 694 ? -33.665 -29.095 10.560 1.00 32.34 694 ARG A N 1
ATOM 5485 C CA . ARG A 1 694 ? -32.702 -30.075 11.075 1.00 32.34 694 ARG A CA 1
ATOM 5486 C C . ARG A 1 694 ? -31.498 -30.202 10.131 1.00 32.34 694 ARG A C 1
ATOM 5488 O O . ARG A 1 694 ? -31.672 -30.342 8.919 1.00 32.34 694 ARG A O 1
ATOM 5495 N N . ARG A 1 695 ? -30.293 -30.211 10.716 1.00 32.09 695 ARG A N 1
ATOM 5496 C CA . ARG A 1 695 ? -29.015 -30.542 10.064 1.00 32.09 695 ARG A CA 1
ATOM 5497 C C . ARG A 1 695 ? -29.129 -31.875 9.313 1.00 32.09 695 ARG A C 1
ATOM 5499 O O . ARG A 1 695 ? -29.580 -32.866 9.882 1.00 32.09 695 ARG A O 1
ATOM 5506 N N . LYS A 1 696 ? -28.713 -31.889 8.045 1.00 32.62 696 LYS A N 1
ATOM 5507 C CA . LYS A 1 696 ? -28.427 -33.111 7.287 1.00 32.62 696 LYS A CA 1
ATOM 5508 C C . LYS A 1 696 ? -26.914 -33.265 7.203 1.00 32.62 696 LYS A C 1
ATOM 5510 O O . LYS A 1 696 ? -26.254 -32.432 6.587 1.00 32.62 696 LYS A O 1
ATOM 5515 N N . ASP A 1 697 ? -26.407 -34.330 7.807 1.00 31.03 697 ASP A N 1
ATOM 5516 C CA . ASP A 1 697 ? -25.029 -34.778 7.652 1.00 31.03 697 ASP A CA 1
ATOM 5517 C C . ASP A 1 697 ? -24.815 -35.283 6.219 1.00 31.03 697 ASP A C 1
ATOM 5519 O O . ASP A 1 697 ? -25.504 -36.195 5.752 1.00 31.03 697 ASP A O 1
ATOM 5523 N N . TYR A 1 698 ? -23.860 -34.687 5.505 1.00 30.38 698 TYR A N 1
ATOM 5524 C CA . TYR A 1 698 ? -23.376 -35.211 4.232 1.00 30.38 698 TYR A CA 1
ATOM 5525 C C . TYR A 1 698 ? -22.178 -36.124 4.491 1.00 30.38 698 TYR A C 1
ATOM 5527 O O . TYR A 1 698 ? -21.072 -35.676 4.776 1.00 30.38 698 TYR A O 1
ATOM 5535 N N . CYS A 1 699 ? -22.414 -37.429 4.375 1.00 28.88 699 CYS A N 1
ATOM 5536 C CA . CYS A 1 699 ? -21.383 -38.459 4.392 1.00 28.88 699 CYS A CA 1
ATOM 5537 C C . CYS A 1 699 ? -20.751 -38.560 2.990 1.00 28.88 699 CYS A C 1
ATOM 5539 O O . CYS A 1 699 ? -21.418 -38.956 2.030 1.00 28.88 699 CYS A O 1
ATOM 5541 N N . TYR A 1 700 ? -19.476 -38.192 2.856 1.00 29.70 700 TYR A N 1
ATOM 5542 C CA . TYR A 1 700 ? -18.719 -38.308 1.607 1.00 29.70 700 TYR A CA 1
ATOM 5543 C C . TYR A 1 700 ? -18.276 -39.766 1.383 1.00 29.70 700 TYR A C 1
ATOM 5545 O O . TYR A 1 700 ? -17.498 -40.321 2.158 1.00 29.70 700 TYR A O 1
ATOM 5553 N N . LYS A 1 701 ? -18.746 -40.399 0.299 1.00 30.28 701 LYS A N 1
ATOM 5554 C CA . LYS A 1 701 ? -18.206 -41.678 -0.192 1.00 30.28 701 LYS A CA 1
ATOM 5555 C C . LYS A 1 701 ? -16.960 -41.413 -1.037 1.00 30.28 701 LYS A C 1
ATOM 5557 O O . LYS A 1 701 ? -17.068 -41.047 -2.205 1.00 30.28 701 LYS A O 1
ATOM 5562 N N . GLY A 1 702 ? -15.788 -41.649 -0.451 1.00 28.19 702 GLY A N 1
ATOM 5563 C CA . GLY A 1 702 ? -14.525 -41.759 -1.178 1.00 28.19 702 GLY A CA 1
ATOM 5564 C C . GLY A 1 702 ? -14.509 -42.999 -2.076 1.00 28.19 702 GLY A C 1
ATOM 5565 O O . GLY A 1 702 ? -14.863 -44.099 -1.647 1.00 28.19 702 GLY A O 1
ATOM 5566 N N . ARG A 1 703 ? -14.103 -42.825 -3.337 1.00 28.25 703 ARG A N 1
ATOM 5567 C CA . ARG A 1 703 ? -13.833 -43.922 -4.273 1.00 28.25 703 ARG A CA 1
ATOM 5568 C C . ARG A 1 703 ? -12.323 -44.124 -4.350 1.00 28.25 703 ARG A C 1
ATOM 5570 O O . ARG A 1 703 ? -11.613 -43.342 -4.970 1.00 28.25 703 ARG A O 1
ATOM 5577 N N . VAL A 1 704 ? -11.860 -45.184 -3.698 1.00 31.94 704 VAL A N 1
ATOM 5578 C CA . VAL A 1 704 ? -10.509 -45.736 -3.822 1.00 31.94 704 VAL A CA 1
ATOM 5579 C C . VAL A 1 704 ? -10.408 -46.432 -5.183 1.00 31.94 704 VAL A C 1
ATOM 5581 O O . VAL A 1 704 ? -11.225 -47.302 -5.480 1.00 31.94 704 VAL A O 1
ATOM 5584 N N . CYS A 1 705 ? -9.426 -46.070 -6.008 1.00 27.95 705 CYS A N 1
ATOM 5585 C CA . CYS A 1 705 ? -9.001 -46.889 -7.146 1.00 27.95 705 CYS A CA 1
ATOM 5586 C C . CYS A 1 705 ? -7.636 -47.489 -6.815 1.00 27.95 705 CYS A C 1
ATOM 5588 O O . CYS A 1 705 ? -6.618 -46.803 -6.853 1.00 27.95 705 CYS A O 1
ATOM 5590 N N . GLY A 1 706 ? -7.654 -48.770 -6.444 1.00 28.12 706 GLY A N 1
ATOM 5591 C CA . GLY A 1 706 ? -6.476 -49.621 -6.362 1.00 28.12 706 GLY A CA 1
ATOM 5592 C C . GLY A 1 706 ? -6.110 -50.179 -7.738 1.00 28.12 706 GLY A C 1
ATOM 5593 O O . GLY A 1 706 ? -6.978 -50.467 -8.561 1.00 28.12 706 GLY A O 1
ATOM 5594 N N . ALA A 1 707 ? -4.807 -50.302 -7.958 1.00 34.44 707 ALA A N 1
ATOM 5595 C CA . ALA A 1 707 ? -4.167 -50.873 -9.132 1.00 34.44 707 ALA A CA 1
ATOM 5596 C C . ALA A 1 707 ? -4.353 -52.399 -9.245 1.00 34.44 707 ALA A C 1
ATOM 5598 O O . ALA A 1 707 ? -4.399 -53.085 -8.226 1.00 34.44 707 ALA A O 1
ATOM 5599 N N . ALA A 1 708 ? -4.334 -52.926 -10.478 1.00 31.48 708 ALA A N 1
ATOM 5600 C CA . ALA A 1 708 ? -3.874 -54.288 -10.775 1.00 31.48 708 ALA A CA 1
ATOM 5601 C C . ALA A 1 708 ? -3.475 -54.465 -12.262 1.00 31.48 708 ALA A C 1
ATOM 5603 O O . ALA A 1 708 ? -4.309 -54.439 -13.161 1.00 31.48 708 ALA A O 1
ATOM 5604 N N . VAL A 1 709 ? -2.158 -54.588 -12.443 1.00 34.25 709 VAL A N 1
ATOM 5605 C CA . VAL A 1 709 ? -1.322 -55.423 -13.339 1.00 34.25 709 VAL A CA 1
ATOM 5606 C C . VAL A 1 709 ? -2.006 -56.423 -14.297 1.00 34.25 709 VAL A C 1
ATOM 5608 O O . VAL A 1 709 ? -2.907 -57.133 -13.870 1.00 34.25 709 VAL A O 1
ATOM 5611 N N . VAL A 1 710 ? -1.474 -56.517 -15.535 1.00 34.78 710 VAL A N 1
ATOM 5612 C CA . VAL A 1 710 ? -1.034 -57.686 -16.375 1.00 34.78 710 VAL A CA 1
ATOM 5613 C C . VAL A 1 710 ? -0.966 -57.155 -17.836 1.00 34.78 710 VAL A C 1
ATOM 5615 O O . VAL A 1 710 ? -1.935 -56.541 -18.267 1.00 34.78 710 VAL A O 1
ATOM 5618 N N . ALA A 1 711 ? 0.079 -57.259 -18.670 1.00 38.25 711 ALA A N 1
ATOM 5619 C CA . ALA A 1 711 ? 1.290 -58.084 -18.773 1.00 38.25 711 ALA A CA 1
ATOM 5620 C C . ALA A 1 711 ? 2.495 -57.247 -19.248 1.00 38.25 711 ALA A C 1
ATOM 5622 O O . ALA A 1 711 ? 2.257 -56.163 -19.833 1.00 38.25 711 ALA A O 1
#

Nearest PDB structures (foldseek):
  7ay0-assembly1_B  TM=7.285E-01  e=3.817E-14  Homo sapiens
  8itn-assembly2_B  TM=6.959E-01  e=3.737E-13  Caenorhabditis elegans
  6vn3-assembly2_B  TM=6.737E-01  e=7.869E-14  Homo sapiens
  3ihp-assembly1_A  TM=5.109E-01  e=2.676E-13  Homo sapiens
  3ihp-assembly2_B  TM=5.042E-01  e=4.323E-12  Homo sapiens

Mean predicted aligned error: 17.78 Å